Protein 8F7I (pdb70)

Structure (mmCIF, N/CA/C/O backbone):
data_8F7I
#
_entry.id   8F7I
#
_cell.length_a   75.975
_cell.length_b   75.975
_cell.length_c   230.026
_cell.angle_alpha   90.000
_cell.angle_beta   90.000
_cell.angle_gamma   90.000
#
_symmetry.space_group_name_H-M   'P 43 21 2'
#
loop_
_entity.id
_entity.type
_entity.pdbx_description
1 polymer 'Surfactin synthetase'
2 non-polymer GLYCEROL
3 water water
#
loop_
_atom_site.group_PDB
_atom_site.id
_atom_site.type_symbol
_atom_site.label_atom_id
_atom_site.label_alt_id
_atom_site.label_comp_id
_atom_site.label_asym_id
_atom_site.label_entity_id
_atom_site.label_seq_id
_atom_site.pdbx_PDB_ins_code
_atom_site.Cartn_x
_atom_site.Cartn_y
_atom_site.Cartn_z
_atom_site.occupancy
_atom_site.B_iso_or_equiv
_atom_site.auth_seq_id
_atom_site.auth_comp_id
_atom_site.auth_asym_id
_atom_site.auth_atom_id
_atom_site.pdbx_PDB_model_num
ATOM 1 N N . ASP A 1 27 ? 32.21334 -22.20682 -7.30040 1.000 62.06674 7 ASP A N 1
ATOM 2 C CA . ASP A 1 27 ? 31.43713 -22.37222 -8.52275 1.000 66.32118 7 ASP A CA 1
ATOM 3 C C . ASP A 1 27 ? 30.05985 -22.96058 -8.24097 1.000 58.29927 7 ASP A C 1
ATOM 4 O O . ASP A 1 27 ? 29.13669 -22.80843 -9.03993 1.000 64.58891 7 ASP A O 1
ATOM 12 N N . GLN A 1 28 ? 29.92781 -23.64571 -7.10939 1.000 60.05360 8 GLN A N 1
ATOM 13 C CA . GLN A 1 28 ? 28.64365 -24.18976 -6.69591 1.000 50.44598 8 GLN A CA 1
ATOM 14 C C . GLN A 1 28 ? 27.79970 -23.17859 -5.93658 1.000 41.02997 8 GLN A C 1
ATOM 15 O O . GLN A 1 28 ? 26.61106 -23.43087 -5.71001 1.000 34.34656 8 GLN A O 1
ATOM 29 N N . VAL A 1 29 ? 28.38057 -22.04683 -5.54761 1.000 36.91360 9 VAL A N 1
ATOM 30 C CA . VAL A 1 29 ? 27.70464 -21.05386 -4.72372 1.000 35.03526 9 VAL A CA 1
ATOM 31 C C . VAL A 1 29 ? 27.16044 -19.94673 -5.61291 1.000 34.01577 9 VAL A C 1
ATOM 32 O O . VAL A 1 29 ? 27.89753 -19.34947 -6.40921 1.000 38.74673 9 VAL A O 1
ATOM 45 N N . GLN A 1 30 ? 25.86300 -19.67595 -5.46857 1.000 26.51112 10 GLN A N 1
ATOM 46 C CA . GLN A 1 30 ? 25.21639 -18.57220 -6.16461 1.000 24.92460 10 GLN A CA 1
ATOM 47 C C . GLN A 1 30 ? 25.38562 -17.25606 -5.41677 1.000 29.93299 10 GLN A C 1
ATOM 48 O O . GLN A 1 30 ? 25.61786 -16.21325 -6.03900 1.000 30.52115 10 GLN A O 1
ATOM 62 N N . ASP A 1 31 ? 25.24966 -17.27767 -4.09235 1.000 25.95021 11 ASP A N 1
ATOM 63 C CA . ASP A 1 31 ? 25.27354 -16.04898 -3.31225 1.000 25.12984 11 ASP A CA 1
ATOM 64 C C . ASP A 1 31 ? 25.49294 -16.38157 -1.84426 1.000 22.93466 11 ASP A C 1
ATOM 65 O O . ASP A 1 31 ? 25.42707 -17.54026 -1.42617 1.000 25.40499 11 ASP A O 1
ATOM 74 N N . MET A 1 32 ? 25.73335 -15.33016 -1.06450 1.000 23.65915 12 MET A N 1
ATOM 75 C CA . MET A 1 32 ? 25.99087 -15.43944 0.36467 1.000 23.86835 12 MET A CA 1
ATOM 76 C C . MET A 1 32 ? 25.59669 -14.11886 1.00518 1.000 25.81883 12 MET A C 1
ATOM 77 O O . MET A 1 32 ? 25.95326 -13.05304 0.49561 1.000 25.07702 12 MET A O 1
ATOM 91 N N . TYR A 1 33 ? 24.85117 -14.18387 2.10330 1.000 20.99522 13 TYR A N 1
ATOM 92 C CA . TYR A 1 33 ? 24.44810 -12.97539 2.80161 1.000 18.80910 13 TYR A CA 1
ATOM 93 C C . TYR A 1 33 ? 24.19778 -13.31806 4.26154 1.000 18.69264 13 TYR A C 1
ATOM 94 O O . TYR A 1 33 ? 24.17939 -14.48686 4.65569 1.000 21.10332 13 TYR A O 1
ATOM 112 N N . TYR A 1 34 ? 24.03807 -12.27910 5.07258 1.000 20.41195 14 TYR A N 1
ATOM 113 C CA . TYR A 1 34 ? 23.84340 -12.47931 6.49637 1.000 19.73422 14 TYR A CA 1
ATOM 114 C C . TYR A 1 34 ? 22.41828 -12.95090 6.78083 1.000 21.28313 14 TYR A C 1
ATOM 115 O O . TYR A 1 34 ? 21.54329 -12.96882 5.90910 1.000 19.72790 14 TYR A O 1
ATOM 133 N N . LEU A 1 35 ? 22.20197 -13.34812 8.02887 1.000 20.49065 15 LEU A N 1
ATOM 134 C CA . LEU A 1 35 ? 20.92178 -13.85625 8.49024 1.000 17.87404 15 LEU A CA 1
ATOM 135 C C . LEU A 1 35 ? 20.07292 -12.71941 9.04353 1.000 17.80875 15 LEU A C 1
ATOM 136 O O . LEU A 1 35 ? 20.59305 -11.72311 9.55332 1.000 20.81415 15 LEU A O 1
ATOM 152 N N . SER A 1 36 ? 18.75706 -12.87076 8.94098 1.000 17.24118 16 SER A N 1
ATOM 153 C CA . SER A 1 36 ? 17.87652 -11.97680 9.66808 1.000 17.89462 16 SER A CA 1
ATOM 154 C C . SER A 1 36 ? 18.08159 -12.20604 11.16109 1.000 18.00325 16 SER A C 1
ATOM 155 O O . SER A 1 36 ? 18.54236 -13.27347 11.57294 1.000 19.47068 16 SER A O 1
ATOM 163 N N . PRO A 1 37 ? 17.75860 -11.21855 11.99620 1.000 19.06348 17 PRO A N 1
ATOM 164 C CA . PRO A 1 37 ? 17.85507 -11.45090 13.44811 1.000 21.15499 17 PRO A CA 1
ATOM 165 C C . PRO A 1 37 ? 17.10422 -12.69545 13.89493 1.000 20.61978 17 PRO A C 1
ATOM 166 O O . PRO A 1 37 ? 17.60336 -13.44882 14.74056 1.000 19.38201 17 PRO A O 1
ATOM 177 N N . MET A 1 38 ? 15.92425 -12.95033 13.32727 1.000 18.73327 18 MET A N 1
ATOM 178 C CA . MET A 1 38 ? 15.17807 -14.14591 13.70464 1.000 18.55603 18 MET A CA 1
ATOM 179 C C . MET A 1 38 ? 15.87056 -15.41402 13.21680 1.000 16.99891 18 MET A C 1
ATOM 180 O O . MET A 1 38 ? 15.97445 -16.39101 13.96724 1.000 18.46234 18 MET A O 1
ATOM 194 N N . GLN A 1 39 ? 16.35982 -15.42476 11.97236 1.000 18.07899 19 GLN A N 1
ATOM 195 C CA . GLN A 1 39 ? 17.13346 -16.57543 11.51592 1.000 16.01510 19 GLN A CA 1
ATOM 196 C C . GLN A 1 39 ? 18.32713 -16.82688 12.42596 1.000 15.80209 19 GLN A C 1
ATOM 197 O O . GLN A 1 39 ? 18.65369 -17.97813 12.73589 1.000 17.68972 19 GLN A O 1
ATOM 211 N N . GLU A 1 40 ? 19.01510 -15.75632 12.82993 1.000 18.69031 20 GLU A N 1
ATOM 212 C CA . GLU A 1 40 ? 20.18563 -15.90572 13.68621 1.000 19.24172 20 GLU A CA 1
ATOM 213 C C . GLU A 1 40 ? 19.80764 -16.55381 15.00759 1.000 20.38169 20 GLU A C 1
ATOM 214 O O . GLU A 1 40 ? 20.51402 -17.44203 15.49955 1.000 19.80542 20 GLU A O 1
ATOM 226 N N . GLY A 1 41 ? 18.68369 -16.13389 15.58728 1.000 20.39905 21 GLY A N 1
ATOM 227 C CA . GLY A 1 41 ? 18.22494 -16.75579 16.81552 1.000 22.81162 21 GLY A CA 1
ATOM 228 C C . GLY A 1 41 ? 17.90148 -18.22623 16.63880 1.000 22.00725 21 GLY A C 1
ATOM 229 O O . GLY A 1 41 ? 18.24601 -19.05220 17.48935 1.000 20.58623 21 GLY A O 1
ATOM 233 N N . MET A 1 42 ? 17.23327 -18.57728 15.53110 1.000 17.94422 22 MET A N 1
ATOM 234 C CA . MET A 1 42 ? 16.91686 -19.98148 15.28716 1.000 16.32562 22 MET A CA 1
ATOM 235 C C . MET A 1 42 ? 18.18207 -20.81278 15.12017 1.000 17.21633 22 MET A C 1
ATOM 236 O O . MET A 1 42 ? 18.27173 -21.92782 15.64556 1.000 19.89815 22 MET A O 1
ATOM 250 N N . LEU A 1 43 ? 19.15457 -20.31113 14.35566 1.000 17.88950 23 LEU A N 1
ATOM 251 C CA . LEU A 1 43 ? 20.38617 -21.06916 14.16744 1.000 17.75091 23 LEU A CA 1
ATOM 252 C C . LEU A 1 43 ? 21.08144 -21.29776 15.50067 1.000 15.84835 23 LEU A C 1
ATOM 253 O O . LEU A 1 43 ? 21.58000 -22.39431 15.77634 1.000 18.12350 23 LEU A O 1
ATOM 269 N N . PHE A 1 44 ? 21.11912 -20.26254 16.33716 1.000 17.99616 24 PHE A N 1
ATOM 270 C CA . PHE A 1 44 ? 21.74120 -20.34954 17.65483 1.000 18.34791 24 PHE A CA 1
ATOM 271 C C . PHE A 1 44 ? 21.11878 -21.46579 18.48580 1.000 19.72088 24 PHE A C 1
ATOM 272 O O . PHE A 1 44 ? 21.82307 -22.36109 18.96656 1.000 20.49861 24 PHE A O 1
ATOM 289 N N . HIS A 1 45 ? 19.79321 -21.45705 18.63337 1.000 19.40143 25 HIS A N 1
ATOM 290 C CA . HIS A 1 45 ? 19.14981 -22.48023 19.45333 1.000 20.92162 25 HIS A CA 1
ATOM 291 C C . HIS A 1 45 ? 19.13976 -23.84339 18.77347 1.000 19.98116 25 HIS A C 1
ATOM 292 O O . HIS A 1 45 ? 19.18903 -24.87106 19.45936 1.000 20.52249 25 HIS A O 1
ATOM 306 N N . ALA A 1 46 ? 19.05437 -23.87830 17.44098 1.000 16.98995 26 ALA A N 1
ATOM 307 C CA . ALA A 1 46 ? 19.10773 -25.14983 16.72643 1.000 17.04027 26 ALA A CA 1
ATOM 308 C C . ALA A 1 46 ? 20.41735 -25.87472 17.00502 1.000 20.97774 26 ALA A C 1
ATOM 309 O O . ALA A 1 46 ? 20.43217 -27.07901 17.28658 1.000 20.65267 26 ALA A O 1
ATOM 316 N N . ILE A 1 47 ? 21.53268 -25.14860 16.92525 1.000 20.56729 27 ILE A N 1
ATOM 317 C CA . ILE A 1 47 ? 22.83918 -25.75035 17.16551 1.000 19.87822 27 ILE A CA 1
ATOM 318 C C . ILE A 1 47 ? 22.95198 -26.21269 18.61102 1.000 18.90766 27 ILE A C 1
ATOM 319 O O . ILE A 1 47 ? 23.49644 -27.28594 18.89670 1.000 21.25184 27 ILE A O 1
ATOM 335 N N . LEU A 1 48 ? 22.43154 -25.41838 19.54373 1.000 18.58435 28 LEU A N 1
ATOM 336 C CA . LEU A 1 48 ? 22.62016 -25.69808 20.95913 1.000 18.13706 28 LEU A CA 1
ATOM 337 C C . LEU A 1 48 ? 21.68148 -26.77217 21.49615 1.000 23.15998 28 LEU A C 1
ATOM 338 O O . LEU A 1 48 ? 21.91011 -27.25448 22.60956 1.000 20.03320 28 LEU A O 1
ATOM 354 N N . ASN A 1 49 ? 20.65036 -27.17401 20.74523 1.000 19.44987 29 ASN A N 1
ATOM 355 C CA . ASN A 1 49 ? 19.63403 -28.10059 21.25256 1.000 19.04144 29 ASN A CA 1
ATOM 356 C C . ASN A 1 49 ? 19.28418 -29.15844 20.21171 1.000 20.63664 29 ASN A C 1
ATOM 357 O O . ASN A 1 49 ? 18.11964 -29.32199 19.83596 1.000 23.45792 29 ASN A O 1
ATOM 368 N N . PRO A 1 50 ? 20.26584 -29.93175 19.75659 1.000 19.88444 30 PRO A N 1
ATOM 369 C CA . PRO A 1 50 ? 19.96309 -30.96650 18.76139 1.000 22.21178 30 PRO A CA 1
ATOM 370 C C . PRO A 1 50 ? 19.04088 -32.03725 19.32787 1.000 25.68336 30 PRO A C 1
ATOM 371 O O . PRO A 1 50 ? 19.08400 -32.36616 20.51607 1.000 22.84445 30 PRO A O 1
ATOM 382 N N . GLY A 1 51 ? 18.18150 -32.56475 18.45656 1.000 25.72051 31 GLY A N 1
ATOM 383 C CA . GLY A 1 51 ? 17.32200 -33.67949 18.79558 1.000 24.94666 31 GLY A CA 1
ATOM 384 C C . GLY A 1 51 ? 16.02795 -33.33067 19.49285 1.000 24.11716 31 GLY A C 1
ATOM 385 O O . GLY A 1 51 ? 15.32034 -34.24346 19.93669 1.000 25.62395 31 GLY A O 1
ATOM 389 N N . GLN A 1 52 ? 15.67942 -32.04986 19.58726 1.000 20.74612 32 GLN A N 1
ATOM 390 C CA . GLN A 1 52 ? 14.52781 -31.61399 20.36341 1.000 22.45869 32 GLN A CA 1
ATOM 391 C C . GLN A 1 52 ? 13.39643 -31.05450 19.50929 1.000 24.72600 32 GLN A C 1
ATOM 392 O O . GLN A 1 52 ? 12.46263 -30.45302 20.05185 1.000 26.22044 32 GLN A O 1
ATOM 406 N N . SER A 1 53 ? 13.45603 -31.23578 18.19281 1.000 23.49858 33 SER A N 1
ATOM 407 C CA . SER A 1 53 ? 12.40006 -30.84704 17.26471 1.000 23.04390 33 SER A CA 1
ATOM 408 C C . SER A 1 53 ? 12.19315 -29.33958 17.17895 1.000 25.82733 33 SER A C 1
ATOM 409 O O . SER A 1 53 ? 11.13098 -28.88788 16.73797 1.000 22.37019 33 SER A O 1
ATOM 417 N N . PHE A 1 54 ? 13.17329 -28.53444 17.57748 1.000 22.88050 34 PHE A N 1
ATOM 418 C CA . PHE A 1 54 ? 12.98463 -27.09423 17.49266 1.000 22.29418 34 PHE A CA 1
ATOM 419 C C . PHE A 1 54 ? 12.85143 -26.66830 16.03871 1.000 18.43973 34 PHE A C 1
ATOM 420 O O . PHE A 1 54 ? 13.59388 -27.12595 15.16516 1.000 19.74422 34 PHE A O 1
ATOM 437 N N . TYR A 1 55 ? 11.87083 -25.80284 15.78203 1.000 20.15589 35 TYR A N 1
ATOM 438 C CA . TYR A 1 55 ? 11.65615 -25.13699 14.50314 1.000 16.98305 35 TYR A CA 1
ATOM 439 C C . TYR A 1 55 ? 11.29307 -26.10201 13.38654 1.000 19.66822 35 TYR A C 1
ATOM 440 O O . TYR A 1 55 ? 11.30971 -25.71112 12.21108 1.000 19.27604 35 TYR A O 1
ATOM 458 N N . LEU A 1 56 ? 10.93711 -27.33601 13.71321 1.000 19.23583 36 LEU A N 1
ATOM 459 C CA . LEU A 1 56 ? 10.58617 -28.33948 12.72171 1.000 18.20014 36 LEU A CA 1
ATOM 460 C C . LEU A 1 56 ? 9.07257 -28.40425 12.56583 1.000 20.18355 36 LEU A C 1
ATOM 461 O O . LEU A 1 56 ? 8.34170 -28.42813 13.56103 1.000 24.76334 36 LEU A O 1
ATOM 477 N N . GLU A 1 57 ? 8.60741 -28.40570 11.31992 1.000 19.77875 37 GLU A N 1
ATOM 478 C CA . GLU A 1 57 ? 7.20842 -28.65491 10.99866 1.000 20.87957 37 GLU A CA 1
ATOM 479 C C . GLU A 1 57 ? 7.12993 -29.95956 10.21804 1.000 18.19388 37 GLU A C 1
ATOM 480 O O . GLU A 1 57 ? 7.89851 -30.16945 9.27441 1.000 20.36652 37 GLU A O 1
ATOM 492 N N . GLN A 1 58 ? 6.21611 -30.83436 10.62305 1.000 21.26453 38 GLN A N 1
ATOM 493 C CA . GLN A 1 58 ? 6.00729 -32.12887 9.98612 1.000 22.09837 38 GLN A CA 1
ATOM 494 C C . GLN A 1 58 ? 4.58211 -32.15166 9.45598 1.000 22.70028 38 GLN A C 1
ATOM 495 O O . GLN A 1 58 ? 3.63115 -32.00958 10.23129 1.000 25.87815 38 GLN A O 1
ATOM 509 N N . ILE A 1 59 ? 4.43466 -32.29595 8.14186 1.000 20.72756 39 ILE A N 1
ATOM 510 C CA . ILE A 1 59 ? 3.13120 -32.32000 7.48817 1.000 24.55315 39 ILE A CA 1
ATOM 511 C C . ILE A 1 59 ? 2.88493 -33.73035 6.97791 1.000 28.08896 39 ILE A C 1
ATOM 512 O O . ILE A 1 59 ? 3.71339 -34.28177 6.24376 1.000 24.56106 39 ILE A O 1
ATOM 528 N N . THR A 1 60 ? 1.74939 -34.30917 7.35070 1.000 30.73296 40 THR A N 1
ATOM 529 C CA . THR A 1 60 ? 1.37002 -35.64007 6.89671 1.000 39.03466 40 THR A CA 1
ATOM 530 C C . THR A 1 60 ? 0.12700 -35.52940 6.02614 1.000 41.45899 40 THR A C 1
ATOM 531 O O . THR A 1 60 ? -0.90450 -35.01781 6.47471 1.000 35.80372 40 THR A O 1
ATOM 542 N N . MET A 1 61 ? 0.23111 -36.01254 4.78943 1.000 45.08791 41 MET A N 1
ATOM 543 C CA . MET A 1 61 ? -0.88475 -36.07966 3.85412 1.000 45.98943 41 MET A CA 1
ATOM 544 C C . MET A 1 61 ? -1.15573 -37.54151 3.53496 1.000 49.49627 41 MET A C 1
ATOM 545 O O . MET A 1 61 ? -0.26421 -38.24895 3.05371 1.000 44.06165 41 MET A O 1
ATOM 550 N N . LYS A 1 62 ? -2.37469 -37.99337 3.80494 1.000 47.63934 42 LYS A N 1
ATOM 551 C CA . LYS A 1 62 ? -2.82595 -39.29558 3.33975 1.000 40.48406 42 LYS A CA 1
ATOM 552 C C . LYS A 1 62 ? -3.37965 -39.13372 1.93094 1.000 41.63030 42 LYS A C 1
ATOM 553 O O . LYS A 1 62 ? -4.24424 -38.28408 1.69529 1.000 38.38519 42 LYS A O 1
ATOM 559 N N . VAL A 1 63 ? -2.86865 -39.92975 0.99506 1.000 38.38631 43 VAL A N 1
ATOM 560 C CA . VAL A 1 63 ? -3.18237 -39.77738 -0.42019 1.000 46.51091 43 VAL A CA 1
ATOM 561 C C . VAL A 1 63 ? -3.90043 -41.02579 -0.90763 1.000 46.63502 43 VAL A C 1
ATOM 562 O O . VAL A 1 63 ? -3.42105 -42.14665 -0.70179 1.000 33.42748 43 VAL A O 1
ATOM 575 N N . LYS A 1 64 ? -5.04096 -40.82519 -1.56342 1.000 50.14110 44 LYS A N 1
ATOM 576 C CA . LYS A 1 64 ? -5.82485 -41.89843 -2.16642 1.000 45.53383 44 LYS A CA 1
ATOM 577 C C . LYS A 1 64 ? -6.02512 -41.54416 -3.63385 1.000 43.76869 44 LYS A C 1
ATOM 578 O O . LYS A 1 64 ? -6.70972 -40.56562 -3.95085 1.000 41.01454 44 LYS A O 1
ATOM 597 N N . GLY A 1 65 ? -5.41735 -42.31897 -4.52338 1.000 42.66758 45 GLY A N 1
ATOM 598 C CA . GLY A 1 65 ? -5.51511 -42.07769 -5.94395 1.000 41.46989 45 GLY A CA 1
ATOM 599 C C . GLY A 1 65 ? -4.21295 -42.40437 -6.64173 1.000 35.88845 45 GLY A C 1
ATOM 600 O O . GLY A 1 65 ? -3.30585 -43.00463 -6.06708 1.000 38.87637 45 GLY A O 1
ATOM 604 N N . SER A 1 66 ? -4.12555 -41.98473 -7.90401 1.000 39.76542 46 SER A N 1
ATOM 605 C CA . SER A 1 66 ? -3.02037 -42.36645 -8.78360 1.000 45.78470 46 SER A CA 1
ATOM 606 C C . SER A 1 66 ? -1.89373 -41.33252 -8.72783 1.000 49.77166 46 SER A C 1
ATOM 607 O O . SER A 1 66 ? -1.55439 -40.67131 -9.70917 1.000 50.66814 46 SER A O 1
ATOM 615 N N . LEU A 1 67 ? -1.30594 -41.21125 -7.54175 1.000 44.29594 47 LEU A N 1
ATOM 616 C CA . LEU A 1 67 ? -0.15937 -40.33232 -7.35550 1.000 41.29313 47 LEU A CA 1
ATOM 617 C C . LEU A 1 67 ? 1.03777 -40.85775 -8.13977 1.000 37.73651 47 LEU A C 1
ATOM 618 O O . LEU A 1 67 ? 1.34473 -42.05272 -8.09907 1.000 44.03963 47 LEU A O 1
ATOM 634 N N . ASN A 1 68 ? 1.71001 -39.96204 -8.85925 1.000 33.87090 48 ASN A N 1
ATOM 635 C CA . ASN A 1 68 ? 2.91572 -40.28102 -9.62352 1.000 34.96940 48 ASN A CA 1
ATOM 636 C C . ASN A 1 68 ? 4.08798 -39.65843 -8.87305 1.000 44.33778 48 ASN A C 1
ATOM 637 O O . ASN A 1 68 ? 4.33653 -38.45457 -8.98301 1.000 38.03053 48 ASN A O 1
ATOM 648 N N . ILE A 1 69 ? 4.81155 -40.48327 -8.11424 1.000 43.63660 49 ILE A N 1
ATOM 649 C CA . ILE A 1 69 ? 5.85215 -39.94877 -7.24276 1.000 44.24077 49 ILE A CA 1
ATOM 650 C C . ILE A 1 69 ? 7.03045 -39.42771 -8.05647 1.000 40.42462 49 ILE A C 1
ATOM 651 O O . ILE A 1 69 ? 7.69356 -38.46641 -7.64806 1.000 38.91867 49 ILE A O 1
ATOM 667 N N . LYS A 1 70 ? 7.31269 -40.02899 -9.21444 1.000 36.34961 50 LYS A N 1
ATOM 668 C CA . LYS A 1 70 ? 8.38586 -39.50351 -10.05282 1.000 41.87134 50 LYS A CA 1
ATOM 669 C C . LYS A 1 70 ? 8.04242 -38.11225 -10.56930 1.000 42.16378 50 LYS A C 1
ATOM 670 O O . LYS A 1 70 ? 8.90757 -37.23036 -10.62363 1.000 39.04036 50 LYS A O 1
ATOM 689 N N . CYS A 1 71 ? 6.78310 -37.90029 -10.95568 1.000 39.22501 51 CYS A N 1
ATOM 690 C CA . CYS A 1 71 ? 6.35571 -36.58094 -11.40802 1.000 42.24435 51 CYS A CA 1
ATOM 691 C C . CYS A 1 71 ? 6.32584 -35.59049 -10.25083 1.000 37.81867 51 CYS A C 1
ATOM 692 O O . CYS A 1 71 ? 6.67585 -34.41646 -10.42038 1.000 35.76932 51 CYS A O 1
ATOM 700 N N . LEU A 1 72 ? 5.90956 -36.04568 -9.06696 1.000 31.45448 52 LEU A N 1
ATOM 701 C CA . LEU A 1 72 ? 5.97405 -35.19585 -7.88260 1.000 35.53082 52 LEU A CA 1
ATOM 702 C C . LEU A 1 72 ? 7.40659 -34.76666 -7.59923 1.000 33.56873 52 LEU A C 1
ATOM 703 O O . LEU A 1 72 ? 7.66000 -33.61384 -7.22899 1.000 32.19220 52 LEU A O 1
ATOM 719 N N . GLU A 1 73 ? 8.35758 -35.68607 -7.77079 1.000 36.18956 53 GLU A N 1
ATOM 720 C CA . GLU A 1 73 ? 9.75909 -35.37487 -7.51300 1.000 32.55309 53 GLU A CA 1
ATOM 721 C C . GLU A 1 73 ? 10.30802 -34.40350 -8.55052 1.000 34.34265 53 GLU A C 1
ATOM 722 O O . GLU A 1 73 ? 11.07349 -33.49353 -8.21089 1.000 34.68132 53 GLU A O 1
ATOM 734 N N . GLU A 1 74 ? 9.93123 -34.57681 -9.82008 1.000 31.62296 54 GLU A N 1
ATOM 735 C CA . GLU A 1 74 ? 10.29764 -33.59007 -10.83060 1.000 36.68042 54 GLU A CA 1
ATOM 736 C C . GLU A 1 74 ? 9.70581 -32.22802 -10.49403 1.000 30.70829 54 GLU A C 1
ATOM 737 O O . GLU A 1 74 ? 10.38355 -31.19973 -10.60702 1.000 30.15221 54 GLU A O 1
ATOM 749 N N . SER A 1 75 ? 8.43930 -32.20375 -10.07309 1.000 30.26543 55 SER A N 1
ATOM 750 C CA . SER A 1 75 ? 7.80169 -30.94133 -9.71987 1.000 26.11304 55 SER A CA 1
ATOM 751 C C . SER A 1 75 ? 8.51533 -30.27519 -8.55307 1.000 31.89468 55 SER A C 1
ATOM 752 O O . SER A 1 75 ? 8.72429 -29.05609 -8.55652 1.000 28.03569 55 SER A O 1
ATOM 760 N N . MET A 1 76 ? 8.90074 -31.05572 -7.54245 1.000 29.40592 56 MET A N 1
ATOM 761 C CA . MET A 1 76 ? 9.57267 -30.45060 -6.40083 1.000 31.09513 56 MET A CA 1
ATOM 762 C C . MET A 1 76 ? 10.92692 -29.86861 -6.79401 1.000 27.71756 56 MET A C 1
ATOM 763 O O . MET A 1 76 ? 11.37529 -28.88644 -6.19296 1.000 28.71407 56 MET A O 1
ATOM 777 N N . ASN A 1 77 ? 11.58925 -30.43713 -7.80202 1.000 28.63217 57 ASN A N 1
ATOM 778 C CA . ASN A 1 77 ? 12.88393 -29.89690 -8.20380 1.000 28.30535 57 ASN A CA 1
ATOM 779 C C . ASN A 1 77 ? 12.74709 -28.60406 -8.99934 1.000 28.27811 57 ASN A C 1
ATOM 780 O O . ASN A 1 77 ? 13.67226 -27.78505 -8.99498 1.000 29.90558 57 ASN A O 1
ATOM 791 N N . VAL A 1 78 ? 11.61868 -28.39319 -9.68078 1.000 30.42036 58 VAL A N 1
ATOM 792 C CA . VAL A 1 78 ? 11.34519 -27.06927 -10.23340 1.000 28.04582 58 VAL A CA 1
ATOM 793 C C . VAL A 1 78 ? 11.21418 -26.05671 -9.10353 1.000 26.11957 58 VAL A C 1
ATOM 794 O O . VAL A 1 78 ? 11.72642 -24.93310 -9.18558 1.000 26.61142 58 VAL A O 1
ATOM 807 N N . ILE A 1 79 ? 10.52825 -26.44517 -8.02713 1.000 25.94626 59 ILE A N 1
ATOM 808 C CA . ILE A 1 79 ? 10.35423 -25.55470 -6.88550 1.000 23.78313 59 ILE A CA 1
ATOM 809 C C . ILE A 1 79 ? 11.69974 -25.25127 -6.23289 1.000 23.19113 59 ILE A C 1
ATOM 810 O O . ILE A 1 79 ? 11.95249 -24.12027 -5.79968 1.000 24.05653 59 ILE A O 1
ATOM 826 N N . MET A 1 80 ? 12.58042 -26.25416 -6.14035 1.000 25.58898 60 MET A N 1
ATOM 827 C CA . MET A 1 80 ? 13.91655 -26.01237 -5.60103 1.000 29.13660 60 MET A CA 1
ATOM 828 C C . MET A 1 80 ? 14.61618 -24.88820 -6.35422 1.000 27.02686 60 MET A C 1
ATOM 829 O O . MET A 1 80 ? 15.25542 -24.02015 -5.74852 1.000 23.83262 60 MET A O 1
ATOM 843 N N . ASP A 1 81 ? 14.52331 -24.90471 -7.68465 1.000 27.91479 61 ASP A N 1
ATOM 844 C CA . ASP A 1 81 ? 15.17397 -23.88120 -8.49242 1.000 26.99643 61 ASP A CA 1
ATOM 845 C C . ASP A 1 81 ? 14.49996 -22.52623 -8.32647 1.000 26.75231 61 ASP A C 1
ATOM 846 O O . ASP A 1 81 ? 15.16264 -21.48638 -8.41643 1.000 27.29672 61 ASP A O 1
ATOM 855 N N . ARG A 1 82 ? 13.19301 -22.52313 -8.06287 1.000 24.27518 62 ARG A N 1
ATOM 856 C CA . ARG A 1 82 ? 12.42654 -21.28208 -8.03290 1.000 23.13592 62 ARG A CA 1
ATOM 857 C C . ARG A 1 82 ? 12.72118 -20.45288 -6.78774 1.000 24.24974 62 ARG A C 1
ATOM 858 O O . ARG A 1 82 ? 12.82567 -19.22346 -6.87025 1.000 23.90223 62 ARG A O 1
ATOM 879 N N . TYR A 1 83 ? 12.84164 -21.09455 -5.62566 1.000 24.70197 63 TYR A N 1
ATOM 880 C CA . TYR A 1 83 ? 12.93324 -20.39372 -4.34629 1.000 22.69388 63 TYR A CA 1
ATOM 881 C C . TYR A 1 83 ? 14.29750 -20.65416 -3.71482 1.000 22.85798 63 TYR A C 1
ATOM 882 O O . TYR A 1 83 ? 14.59182 -21.77988 -3.29504 1.000 24.33151 63 TYR A O 1
ATOM 900 N N . ASP A 1 84 ? 15.11136 -19.59175 -3.62849 1.000 22.37299 64 ASP A N 1
ATOM 901 C CA . ASP A 1 84 ? 16.49239 -19.70275 -3.17064 1.000 23.08529 64 ASP A CA 1
ATOM 902 C C . ASP A 1 84 ? 16.61998 -20.35508 -1.80025 1.000 21.51893 64 ASP A C 1
ATOM 903 O O . ASP A 1 84 ? 17.64126 -20.98791 -1.50709 1.000 19.36555 64 ASP A O 1
ATOM 912 N N . VAL A 1 85 ? 15.62835 -20.16955 -0.92620 1.000 20.08532 65 VAL A N 1
ATOM 913 C CA . VAL A 1 85 ? 15.78721 -20.62806 0.45102 1.000 20.09246 65 VAL A CA 1
ATOM 914 C C . VAL A 1 85 ? 15.95693 -22.14025 0.50677 1.000 18.71941 65 VAL A C 1
ATOM 915 O O . VAL A 1 85 ? 16.61741 -22.66353 1.41181 1.000 18.89643 65 VAL A O 1
ATOM 928 N N . PHE A 1 86 ? 15.38264 -22.86923 -0.45135 1.000 19.22932 66 PHE A N 1
ATOM 929 C CA . PHE A 1 86 ? 15.51898 -24.32096 -0.43771 1.000 20.20773 66 PHE A CA 1
ATOM 930 C C . PHE A 1 86 ? 16.93256 -24.76861 -0.77443 1.000 19.41931 66 PHE A C 1
ATOM 931 O O . PHE A 1 86 ? 17.31598 -25.89039 -0.42597 1.000 21.89917 66 PHE A O 1
ATOM 948 N N . ARG A 1 87 ? 17.70399 -23.92332 -1.45543 1.000 19.23229 67 ARG A N 1
ATOM 949 C CA . ARG A 1 87 ? 19.08011 -24.21584 -1.82514 1.000 22.62454 67 ARG A CA 1
ATOM 950 C C . ARG A 1 87 ? 20.07443 -23.58037 -0.86440 1.000 20.61078 67 ARG A C 1
ATOM 951 O O . ARG A 1 87 ? 21.26180 -23.47268 -1.18639 1.000 21.96583 67 ARG A O 1
ATOM 972 N N . THR A 1 88 ? 19.61313 -23.17341 0.31360 1.000 18.80637 68 THR A N 1
ATOM 973 C CA . THR A 1 88 ? 20.42387 -22.43990 1.27367 1.000 19.83914 68 THR A CA 1
ATOM 974 C C . THR A 1 88 ? 20.93764 -23.37627 2.36036 1.000 18.06528 68 THR A C 1
ATOM 975 O O . THR A 1 88 ? 20.20696 -24.24624 2.84344 1.000 20.19521 68 THR A O 1
ATOM 986 N N . VAL A 1 89 ? 22.21220 -23.21153 2.71551 1.000 19.57658 69 VAL A N 1
ATOM 987 C CA . VAL A 1 89 ? 22.78941 -23.81407 3.90965 1.000 20.28317 69 VAL A CA 1
ATOM 988 C C . VAL A 1 89 ? 23.39224 -22.69055 4.75056 1.000 17.34582 69 VAL A C 1
ATOM 989 O O . VAL A 1 89 ? 23.50766 -21.54789 4.30877 1.000 20.44299 69 VAL A O 1
ATOM 1002 N N . PHE A 1 90 ? 23.79309 -23.03127 5.97062 1.000 19.21050 70 PHE A N 1
ATOM 1003 C CA . PHE A 1 90 ? 24.21437 -22.03908 6.95039 1.000 19.57813 70 PHE A CA 1
ATOM 1004 C C . PHE A 1 90 ? 25.60774 -22.36058 7.46555 1.000 21.25143 70 PHE A C 1
ATOM 1005 O O . PHE A 1 90 ? 25.96632 -23.52837 7.63383 1.000 25.45814 70 PHE A O 1
ATOM 1022 N N . ILE A 1 91 ? 26.39882 -21.31234 7.68183 1.000 18.90537 71 ILE A N 1
ATOM 1023 C CA . ILE A 1 91 ? 27.75277 -21.42650 8.20801 1.000 21.80901 71 ILE A CA 1
ATOM 1024 C C . ILE A 1 91 ? 27.81836 -20.63391 9.50387 1.000 21.06510 71 ILE A C 1
ATOM 1025 O O . ILE A 1 91 ? 27.50160 -19.43912 9.51759 1.000 21.75836 71 ILE A O 1
ATOM 1041 N N . HIS A 1 92 ? 28.23901 -21.28891 10.58773 1.000 23.77611 72 HIS A N 1
ATOM 1042 C CA . HIS A 1 92 ? 28.46855 -20.59751 11.84679 1.000 23.95873 72 HIS A CA 1
ATOM 1043 C C . HIS A 1 92 ? 29.87928 -20.76323 12.38561 1.000 24.80117 72 HIS A C 1
ATOM 1044 O O . HIS A 1 92 ? 30.29454 -19.96011 13.22712 1.000 28.65298 72 HIS A O 1
ATOM 1058 N N . GLU A 1 93 ? 30.62756 -21.75781 11.92451 1.000 26.36776 73 GLU A N 1
ATOM 1059 C CA . GLU A 1 93 ? 31.96635 -22.00037 12.43522 1.000 31.48352 73 GLU A CA 1
ATOM 1060 C C . GLU A 1 93 ? 32.99278 -21.22140 11.63009 1.000 34.76893 73 GLU A C 1
ATOM 1061 O O . GLU A 1 93 ? 32.86237 -21.06417 10.41330 1.000 36.32613 73 GLU A O 1
ATOM 1073 N N . LYS A 1 94 ? 34.01257 -20.72561 12.32290 1.000 35.46680 74 LYS A N 1
ATOM 1074 C CA . LYS A 1 94 ? 35.14949 -20.08230 11.67570 1.000 39.91895 74 LYS A CA 1
ATOM 1075 C C . LYS A 1 94 ? 34.73683 -18.86679 10.85737 1.000 44.08977 74 LYS A C 1
ATOM 1076 O O . LYS A 1 94 ? 35.36392 -18.54736 9.84405 1.000 44.42105 74 LYS A O 1
ATOM 1095 N N . VAL A 1 95 ? 33.67889 -18.18804 11.27151 1.000 35.92396 75 VAL A N 1
ATOM 1096 C CA . VAL A 1 95 ? 33.26087 -16.94888 10.63676 1.000 35.11230 75 VAL A CA 1
ATOM 1097 C C . VAL A 1 95 ? 32.97423 -15.94554 11.74130 1.000 35.50250 75 VAL A C 1
ATOM 1098 O O . VAL A 1 95 ? 32.59719 -16.31423 12.85824 1.000 35.15546 75 VAL A O 1
ATOM 1111 N N . LYS A 1 96 ? 33.17175 -14.66589 11.42761 1.000 34.40529 76 LYS A N 1
ATOM 1112 C CA . LYS A 1 96 ? 32.91674 -13.62388 12.41430 1.000 37.38395 76 LYS A CA 1
ATOM 1113 C C . LYS A 1 96 ? 31.43763 -13.53435 12.76308 1.000 40.46262 76 LYS A C 1
ATOM 1114 O O . LYS A 1 96 ? 31.08331 -13.09618 13.86277 1.000 40.82283 76 LYS A O 1
ATOM 1133 N N . ARG A 1 97 ? 30.56551 -13.95545 11.84876 1.000 33.56760 77 ARG A N 1
ATOM 1134 C CA . ARG A 1 97 ? 29.12818 -13.78706 11.98944 1.000 32.65191 77 ARG A CA 1
ATOM 1135 C C . ARG A 1 97 ? 28.49004 -14.81057 11.06959 1.000 25.45168 77 ARG A C 1
ATOM 1136 O O . ARG A 1 97 ? 29.00038 -15.01201 9.96012 1.000 26.04599 77 ARG A O 1
ATOM 1157 N N . PRO A 1 98 ? 27.41415 -15.48454 11.48123 1.000 23.30253 78 PRO A N 1
ATOM 1158 C CA . PRO A 1 98 ? 26.85010 -16.53108 10.61890 1.000 20.52797 78 PRO A CA 1
ATOM 1159 C C . PRO A 1 98 ? 26.41857 -15.97359 9.27299 1.000 18.31635 78 PRO A C 1
ATOM 1160 O O . PRO A 1 98 ? 25.97670 -14.82840 9.15850 1.000 21.16953 78 PRO A O 1
ATOM 1171 N N . VAL A 1 99 ? 26.55010 -16.80499 8.24639 1.000 20.69056 79 VAL A N 1
ATOM 1172 C CA . VAL A 1 99 ? 26.12520 -16.45376 6.90041 1.000 20.34719 79 VAL A CA 1
ATOM 1173 C C . VAL A 1 99 ? 25.26311 -17.58691 6.36540 1.000 20.07851 79 VAL A C 1
ATOM 1174 O O . VAL A 1 99 ? 25.38193 -18.74035 6.79091 1.000 20.21808 79 VAL A O 1
ATOM 1187 N N . GLN A 1 100 ? 24.36968 -17.24933 5.44526 1.000 20.87423 80 GLN A N 1
ATOM 1188 C CA . GLN A 1 100 ? 23.61040 -18.24353 4.70502 1.000 17.32527 80 GLN A CA 1
ATOM 1189 C C . GLN A 1 100 ? 24.08353 -18.23374 3.25851 1.000 18.48550 80 GLN A C 1
ATOM 1190 O O . GLN A 1 100 ? 24.30195 -17.17062 2.66943 1.000 20.60054 80 GLN A O 1
ATOM 1204 N N . VAL A 1 101 ? 24.28661 -19.43160 2.71337 1.000 20.10456 81 VAL A N 1
ATOM 1205 C CA . VAL A 1 101 ? 24.89891 -19.62766 1.40504 1.000 21.53631 81 VAL A CA 1
ATOM 1206 C C . VAL A 1 101 ? 23.86445 -20.25197 0.48200 1.000 21.54820 81 VAL A C 1
ATOM 1207 O O . VAL A 1 101 ? 23.34303 -21.33470 0.77465 1.000 22.20717 81 VAL A O 1
ATOM 1220 N N . VAL A 1 102 ? 23.58501 -19.58735 -0.63510 1.000 20.55672 82 VAL A N 1
ATOM 1221 C CA . VAL A 1 102 ? 22.68278 -20.12354 -1.64746 1.000 22.45925 82 VAL A CA 1
ATOM 1222 C C . VAL A 1 102 ? 23.50475 -20.91308 -2.65672 1.000 22.38158 82 VAL A C 1
ATOM 1223 O O . VAL A 1 102 ? 24.39060 -20.35918 -3.31686 1.000 25.17615 82 VAL A O 1
ATOM 1236 N N . LEU A 1 103 ? 23.21253 -22.20166 -2.78142 1.000 21.26855 83 LEU A N 1
ATOM 1237 C CA . LEU A 1 103 ? 23.85045 -23.03272 -3.78970 1.000 21.90242 83 LEU A CA 1
ATOM 1238 C C . LEU A 1 103 ? 23.08259 -22.92857 -5.10082 1.000 24.26245 83 LEU A C 1
ATOM 1239 O O . LEU A 1 103 ? 21.86708 -22.71779 -5.11817 1.000 24.96367 83 LEU A O 1
ATOM 1255 N N . LYS A 1 104 ? 23.80803 -23.08114 -6.20743 1.000 28.83155 84 LYS A N 1
ATOM 1256 C CA . LYS A 1 104 ? 23.19191 -22.88473 -7.51389 1.000 28.44760 84 LYS A CA 1
ATOM 1257 C C . LYS A 1 104 ? 22.17750 -23.97562 -7.82577 1.000 24.38909 84 LYS A C 1
ATOM 1258 O O . LYS A 1 104 ? 21.12484 -23.70132 -8.41443 1.000 30.87879 84 LYS A O 1
ATOM 1277 N N . LYS A 1 105 ? 22.47266 -25.21493 -7.44395 1.000 26.13564 85 LYS A N 1
ATOM 1278 C CA . LYS A 1 105 ? 21.62504 -26.34357 -7.80033 1.000 31.18967 85 LYS A CA 1
ATOM 1279 C C . LYS A 1 105 ? 21.69061 -27.38778 -6.69884 1.000 29.64351 85 LYS A C 1
ATOM 1280 O O . LYS A 1 105 ? 22.78060 -27.74779 -6.24666 1.000 31.75382 85 LYS A O 1
ATOM 1299 N N . ARG A 1 106 ? 20.52504 -27.87038 -6.27680 1.000 27.30093 86 ARG A N 1
ATOM 1300 C CA . ARG A 1 106 ? 20.43249 -28.96375 -5.32013 1.000 28.15397 86 ARG A CA 1
ATOM 1301 C C . ARG A 1 106 ? 19.35474 -29.92332 -5.79432 1.000 35.64789 86 ARG A C 1
ATOM 1302 O O . ARG A 1 106 ? 18.21777 -29.50835 -6.03775 1.000 37.15826 86 ARG A O 1
ATOM 1323 N N . GLN A 1 107 ? 19.70788 -31.19800 -5.92016 1.000 30.69476 87 GLN A N 1
ATOM 1324 C CA . GLN A 1 107 ? 18.77686 -32.20789 -6.40273 1.000 33.31272 87 GLN A CA 1
ATOM 1325 C C . GLN A 1 107 ? 17.99757 -32.77572 -5.22305 1.000 31.99207 87 GLN A C 1
ATOM 1326 O O . GLN A 1 107 ? 18.58791 -33.31379 -4.27956 1.000 32.31977 87 GLN A O 1
ATOM 1340 N N . PHE A 1 108 ? 16.67634 -32.64895 -5.28039 1.000 28.47997 88 PHE A N 1
ATOM 1341 C CA . PHE A 1 108 ? 15.79248 -33.15326 -4.24140 1.000 26.45754 88 PHE A CA 1
ATOM 1342 C C . PHE A 1 108 ? 15.32744 -34.55889 -4.59456 1.000 30.83208 88 PHE A C 1
ATOM 1343 O O . PHE A 1 108 ? 14.98677 -34.84294 -5.74644 1.000 30.58593 88 PHE A O 1
ATOM 1360 N N . GLN A 1 109 ? 15.32076 -35.43836 -3.59647 1.000 28.69779 89 GLN A N 1
ATOM 1361 C CA . GLN A 1 109 ? 14.86811 -36.81105 -3.76815 1.000 28.87225 89 GLN A CA 1
ATOM 1362 C C . GLN A 1 109 ? 13.82305 -37.12936 -2.71167 1.000 30.81887 89 GLN A C 1
ATOM 1363 O O . GLN A 1 109 ? 14.03324 -36.85725 -1.52522 1.000 32.03753 89 GLN A O 1
ATOM 1377 N N . ILE A 1 110 ? 12.70086 -37.69457 -3.14351 1.000 27.10490 90 ILE A N 1
ATOM 1378 C CA . ILE A 1 110 ? 11.71469 -38.23357 -2.21608 1.000 26.32691 90 ILE A CA 1
ATOM 1379 C C . ILE A 1 110 ? 12.13455 -39.64655 -1.83972 1.000 34.12224 90 ILE A C 1
ATOM 1380 O O . ILE A 1 110 ? 12.49589 -40.44917 -2.70890 1.000 32.67329 90 ILE A O 1
ATOM 1396 N N . GLU A 1 111 ? 12.09137 -39.95711 -0.54741 1.000 30.00108 91 GLU A N 1
ATOM 1397 C CA . GLU A 1 111 ? 12.32057 -41.32361 -0.09842 1.000 34.64644 91 GLU A CA 1
ATOM 1398 C C . GLU A 1 111 ? 11.03620 -42.12282 -0.28605 1.000 33.95737 91 GLU A C 1
ATOM 1399 O O . GLU A 1 111 ? 10.00418 -41.79888 0.31224 1.000 31.58214 91 GLU A O 1
ATOM 1411 N N . GLU A 1 112 ? 11.09661 -43.15687 -1.11765 1.000 34.92340 92 GLU A N 1
ATOM 1412 C CA . GLU A 1 112 ? 9.96055 -44.03083 -1.37354 1.000 38.27919 92 GLU A CA 1
ATOM 1413 C C . GLU A 1 112 ? 10.11560 -45.29990 -0.54850 1.000 34.97520 92 GLU A C 1
ATOM 1414 O O . GLU A 1 112 ? 11.16072 -45.95609 -0.60559 1.000 36.93343 92 GLU A O 1
ATOM 1426 N N . ILE A 1 113 ? 9.07952 -45.64229 0.21321 1.000 36.03674 93 ILE A N 1
ATOM 1427 C CA . ILE A 1 113 ? 9.09937 -46.80417 1.09515 1.000 38.55878 93 ILE A CA 1
ATOM 1428 C C . ILE A 1 113 ? 7.86267 -47.64091 0.80429 1.000 41.89043 93 ILE A C 1
ATOM 1429 O O . ILE A 1 113 ? 6.73506 -47.14298 0.90343 1.000 33.91499 93 ILE A O 1
ATOM 1445 N N . ASP A 1 114 ? 8.07315 -48.90831 0.45326 1.000 46.39764 94 ASP A N 1
ATOM 1446 C CA . ASP A 1 114 ? 6.98707 -49.82119 0.11160 1.000 46.93128 94 ASP A CA 1
ATOM 1447 C C . ASP A 1 114 ? 6.56983 -50.58745 1.36236 1.000 41.64595 94 ASP A C 1
ATOM 1448 O O . ASP A 1 114 ? 7.34992 -51.37776 1.90460 1.000 42.59388 94 ASP A O 1
ATOM 1457 N N . LEU A 1 115 ? 5.33711 -50.35315 1.81899 1.000 34.92645 95 LEU A N 1
ATOM 1458 C CA . LEU A 1 115 ? 4.77080 -51.06239 2.95829 1.000 46.19179 95 LEU A CA 1
ATOM 1459 C C . LEU A 1 115 ? 3.65787 -52.02350 2.55004 1.000 46.65590 95 LEU A C 1
ATOM 1460 O O . LEU A 1 115 ? 2.87134 -52.45057 3.40144 1.000 41.93621 95 LEU A O 1
ATOM 1476 N N . THR A 1 116 ? 3.56463 -52.36658 1.26481 1.000 43.69771 96 THR A N 1
ATOM 1477 C CA . THR A 1 116 ? 2.42430 -53.14529 0.79534 1.000 45.04086 96 THR A CA 1
ATOM 1478 C C . THR A 1 116 ? 2.44426 -54.58280 1.29562 1.000 48.76124 96 THR A C 1
ATOM 1479 O O . THR A 1 116 ? 1.42013 -55.26793 1.19910 1.000 47.46230 96 THR A O 1
ATOM 1490 N N . HIS A 1 117 ? 3.57045 -55.04812 1.82564 1.000 49.09222 97 HIS A N 1
ATOM 1491 C CA . HIS A 1 117 ? 3.69452 -56.38924 2.37748 1.000 51.49661 97 HIS A CA 1
ATOM 1492 C C . HIS A 1 117 ? 3.31096 -56.46412 3.84936 1.000 54.27495 97 HIS A C 1
ATOM 1493 O O . HIS A 1 117 ? 3.42223 -57.53910 4.44768 1.000 64.64412 97 HIS A O 1
ATOM 1500 N N . LEU A 1 118 ? 2.86675 -55.36118 4.44484 1.000 51.21298 98 LEU A N 1
ATOM 1501 C CA . LEU A 1 118 ? 2.58310 -55.29760 5.86985 1.000 51.67648 98 LEU A CA 1
ATOM 1502 C C . LEU A 1 118 ? 1.08875 -55.15497 6.12199 1.000 49.20126 98 LEU A C 1
ATOM 1503 O O . LEU A 1 118 ? 0.35036 -54.59690 5.30511 1.000 46.08830 98 LEU A O 1
ATOM 1508 N N . THR A 1 119 ? 0.65537 -55.66201 7.27159 1.000 46.43205 99 THR A N 1
ATOM 1509 C CA . THR A 1 119 ? -0.70306 -55.43510 7.72914 1.000 46.59795 99 THR A CA 1
ATOM 1510 C C . THR A 1 119 ? -0.91361 -53.95440 8.03314 1.000 47.06022 99 THR A C 1
ATOM 1511 O O . THR A 1 119 ? 0.03694 -53.18455 8.19755 1.000 52.49489 99 THR A O 1
ATOM 1515 N N . GLY A 1 120 ? -2.18507 -53.55754 8.10543 1.000 42.72983 100 GLY A N 1
ATOM 1516 C CA . GLY A 1 120 ? -2.49356 -52.17707 8.44219 1.000 44.05554 100 GLY A CA 1
ATOM 1517 C C . GLY A 1 120 ? -1.86160 -51.74345 9.75186 1.000 54.39694 100 GLY A C 1
ATOM 1518 O O . GLY A 1 120 ? -1.36487 -50.62056 9.87110 1.000 56.29856 100 GLY A O 1
ATOM 1519 N N . SER A 1 121 ? -1.86867 -52.62932 10.75046 1.000 56.46680 101 SER A N 1
ATOM 1520 C CA . SER A 1 121 ? -1.25307 -52.30494 12.03301 1.000 53.13480 101 SER A CA 1
ATOM 1521 C C . SER A 1 121 ? 0.25550 -52.14807 11.89697 1.000 49.31409 101 SER A C 1
ATOM 1522 O O . SER A 1 121 ? 0.84697 -51.23502 12.48497 1.000 51.43584 101 SER A O 1
ATOM 1525 N N . GLU A 1 122 ? 0.89642 -53.03280 11.13133 1.000 46.42478 102 GLU A N 1
ATOM 1526 C CA . GLU A 1 122 ? 2.33452 -52.91611 10.92092 1.000 54.60709 102 GLU A CA 1
ATOM 1527 C C . GLU A 1 122 ? 2.67483 -51.63951 10.16186 1.000 54.66809 102 GLU A C 1
ATOM 1528 O O . GLU A 1 122 ? 3.70667 -51.00912 10.42132 1.000 52.40661 102 GLU A O 1
ATOM 1534 N N . GLN A 1 123 ? 1.81248 -51.23719 9.22562 1.000 48.78783 103 GLN A N 1
ATOM 1535 C CA . GLN A 1 123 ? 2.06620 -50.02590 8.45171 1.000 50.40661 103 GLN A CA 1
ATOM 1536 C C . GLN A 1 123 ? 2.02904 -48.78861 9.34029 1.000 47.95538 103 GLN A C 1
ATOM 1537 O O . GLN A 1 123 ? 2.93682 -47.94999 9.29381 1.000 43.01755 103 GLN A O 1
ATOM 1543 N N . THR A 1 124 ? 0.98038 -48.65545 10.15552 1.000 44.03578 104 THR A N 1
ATOM 1544 C CA . THR A 1 124 ? 0.88370 -47.50651 11.04965 1.000 43.57239 104 THR A CA 1
ATOM 1545 C C . THR A 1 124 ? 2.08281 -47.43686 11.98646 1.000 48.06754 104 THR A C 1
ATOM 1546 O O . THR A 1 124 ? 2.58892 -46.34731 12.28016 1.000 41.01695 104 THR A O 1
ATOM 1550 N N . ALA A 1 125 ? 2.55376 -48.59107 12.46459 1.000 48.14719 105 ALA A N 1
ATOM 1551 C CA . ALA A 1 125 ? 3.71428 -48.60274 13.34880 1.000 46.31274 105 ALA A CA 1
ATOM 1552 C C . ALA A 1 125 ? 4.97275 -48.15990 12.61375 1.000 47.93216 105 ALA A C 1
ATOM 1553 O O . ALA A 1 125 ? 5.80587 -47.43999 13.17692 1.000 41.73231 105 ALA A O 1
ATOM 1555 N N . LYS A 1 126 ? 5.12951 -48.57846 11.35521 1.000 41.11185 106 LYS A N 1
ATOM 1556 C CA . LYS A 1 126 ? 6.29942 -48.16773 10.58707 1.000 46.18670 106 LYS A CA 1
ATOM 1557 C C . LYS A 1 126 ? 6.29479 -46.66569 10.33867 1.000 43.59266 106 LYS A C 1
ATOM 1558 O O . LYS A 1 126 ? 7.34461 -46.01581 10.40627 1.000 33.56669 106 LYS A O 1
ATOM 1577 N N . ILE A 1 127 ? 5.12419 -46.09705 10.04880 1.000 40.19862 107 ILE A N 1
ATOM 1578 C CA . ILE A 1 127 ? 5.05557 -44.67297 9.74308 1.000 45.46241 107 ILE A CA 1
ATOM 1579 C C . ILE A 1 127 ? 5.25300 -43.84592 11.00690 1.000 40.93954 107 ILE A C 1
ATOM 1580 O O . ILE A 1 127 ? 5.93830 -42.81675 10.98875 1.000 29.16636 107 ILE A O 1
ATOM 1596 N N . ASN A 1 128 ? 4.65973 -44.27673 12.12264 1.000 34.58083 108 ASN A N 1
ATOM 1597 C CA . ASN A 1 128 ? 4.90341 -43.59691 13.39115 1.000 33.57775 108 ASN A CA 1
ATOM 1598 C C . ASN A 1 128 ? 6.37775 -43.65643 13.76750 1.000 36.17735 108 ASN A C 1
ATOM 1599 O O . ASN A 1 128 ? 6.94851 -42.66494 14.23818 1.000 32.03823 108 ASN A O 1
ATOM 1604 N N . GLU A 1 129 ? 7.00757 -44.81737 13.57372 1.000 34.42089 109 GLU A N 1
ATOM 1605 C CA . GLU A 1 129 ? 8.44339 -44.93650 13.80498 1.000 41.44925 109 GLU A CA 1
ATOM 1606 C C . GLU A 1 129 ? 9.21188 -43.90678 12.98907 1.000 39.39603 109 GLU A C 1
ATOM 1607 O O . GLU A 1 129 ? 10.11074 -43.23182 13.50542 1.000 30.05947 109 GLU A O 1
ATOM 1613 N N . TYR A 1 130 ? 8.87041 -43.77137 11.70619 1.000 33.43582 110 TYR A N 1
ATOM 1614 C CA . TYR A 1 130 ? 9.56757 -42.81069 10.86131 1.000 31.65454 110 TYR A CA 1
ATOM 1615 C C . TYR A 1 130 ? 9.40369 -41.39591 11.39942 1.000 29.64582 110 TYR A C 1
ATOM 1616 O O . TYR A 1 130 ? 10.37265 -40.63396 11.49627 1.000 28.14174 110 TYR A O 1
ATOM 1634 N N . LYS A 1 131 ? 8.17209 -41.02739 11.74950 1.000 27.39423 111 LYS A N 1
ATOM 1635 C CA . LYS A 1 131 ? 7.89985 -39.66197 12.17805 1.000 26.68106 111 LYS A CA 1
ATOM 1636 C C . LYS A 1 131 ? 8.65459 -39.31811 13.44980 1.000 28.70068 111 LYS A C 1
ATOM 1637 O O . LYS A 1 131 ? 9.18568 -38.20986 13.58655 1.000 28.07795 111 LYS A O 1
ATOM 1656 N N . GLU A 1 132 ? 8.70029 -40.25015 14.39968 1.000 27.38617 112 GLU A N 1
ATOM 1657 C CA . GLU A 1 132 ? 9.36398 -39.96758 15.66571 1.000 29.68468 112 GLU A CA 1
ATOM 1658 C C . GLU A 1 132 ? 10.87242 -39.86486 15.48257 1.000 29.58855 112 GLU A C 1
ATOM 1659 O O . GLU A 1 132 ? 11.51837 -39.00467 16.09308 1.000 29.98015 112 GLU A O 1
ATOM 1671 N N . GLN A 1 133 ? 11.45237 -40.72357 14.63936 1.000 26.56344 113 GLN A N 1
ATOM 1672 C CA . GLN A 1 133 ? 12.87716 -40.60913 14.35325 1.000 29.47997 113 GLN A CA 1
ATOM 1673 C C . GLN A 1 133 ? 13.17596 -39.33963 13.56593 1.000 29.46609 113 GLN A C 1
ATOM 1674 O O . GLN A 1 133 ? 14.24680 -38.74337 13.72607 1.000 29.57171 113 GLN A O 1
ATOM 1688 N N . ASP A 1 134 ? 12.24424 -38.91761 12.70967 1.000 27.41883 114 ASP A N 1
ATOM 1689 C CA . ASP A 1 134 ? 12.45936 -37.71317 11.91676 1.000 27.19392 114 ASP A CA 1
ATOM 1690 C C . ASP A 1 134 ? 12.45648 -36.46973 12.79575 1.000 27.05516 114 ASP A C 1
ATOM 1691 O O . ASP A 1 134 ? 13.25499 -35.54894 12.58351 1.000 26.46874 114 ASP A O 1
ATOM 1700 N N . LYS A 1 135 ? 11.56377 -36.42706 13.78627 1.000 25.60506 115 LYS A N 1
ATOM 1701 C CA . LYS A 1 135 ? 11.54124 -35.30807 14.71966 1.000 24.41027 115 LYS A CA 1
ATOM 1702 C C . LYS A 1 135 ? 12.87635 -35.17078 15.43618 1.000 26.84876 115 LYS A C 1
ATOM 1703 O O . LYS A 1 135 ? 13.38532 -34.05813 15.61907 1.000 28.07934 115 LYS A O 1
ATOM 1722 N N . ILE A 1 136 ? 13.45769 -36.29804 15.84962 1.000 27.96782 116 ILE A N 1
ATOM 1723 C CA . ILE A 1 136 ? 14.72762 -36.26529 16.56437 1.000 26.36763 116 ILE A CA 1
ATOM 1724 C C . ILE A 1 136 ? 15.86787 -35.93274 15.61154 1.000 27.16734 116 ILE A C 1
ATOM 1725 O O . ILE A 1 136 ? 16.76659 -35.15165 15.94639 1.000 26.92506 116 ILE A O 1
ATOM 1741 N N . ARG A 1 137 ? 15.85679 -36.52362 14.41439 1.000 24.68220 117 ARG A N 1
ATOM 1742 C CA . ARG A 1 137 ? 16.90891 -36.24708 13.44330 1.000 25.74250 117 ARG A CA 1
ATOM 1743 C C . ARG A 1 137 ? 17.01534 -34.75511 13.16099 1.000 26.02610 117 ARG A C 1
ATOM 1744 O O . ARG A 1 137 ? 18.10855 -34.17801 13.19460 1.000 25.72074 117 ARG A O 1
ATOM 1765 N N . GLY A 1 138 ? 15.88630 -34.11537 12.87255 1.000 23.56932 118 GLY A N 1
ATOM 1766 C CA . GLY A 1 138 ? 15.93624 -32.73100 12.44945 1.000 22.30528 118 GLY A CA 1
ATOM 1767 C C . GLY A 1 138 ? 16.78213 -32.58737 11.20252 1.000 23.88139 118 GLY A C 1
ATOM 1768 O O . GLY A 1 138 ? 16.79734 -33.45849 10.32487 1.000 23.43045 118 GLY A O 1
ATOM 1772 N N . PHE A 1 139 ? 17.51382 -31.47851 11.12579 1.000 24.21466 119 PHE A N 1
ATOM 1773 C CA . PHE A 1 139 ? 18.34955 -31.17160 9.97627 1.000 24.52371 119 PHE A CA 1
ATOM 1774 C C . PHE A 1 139 ? 19.71803 -30.69851 10.44029 1.000 24.38891 119 PHE A C 1
ATOM 1775 O O . PHE A 1 139 ? 19.83646 -30.02507 11.46825 1.000 25.04963 119 PHE A O 1
ATOM 1792 N N . ASP A 1 140 ? 20.74880 -31.05915 9.67911 1.000 22.84583 120 ASP A N 1
ATOM 1793 C CA . ASP A 1 140 ? 22.07228 -30.45316 9.81381 1.000 25.11160 120 ASP A CA 1
ATOM 1794 C C . ASP A 1 140 ? 22.06861 -29.23654 8.89759 1.000 21.62893 120 ASP A C 1
ATOM 1795 O O . ASP A 1 140 ? 22.21168 -29.36278 7.67879 1.000 23.28249 120 ASP A O 1
ATOM 1804 N N . LEU A 1 141 ? 21.88239 -28.05266 9.48152 1.000 19.85250 121 LEU A N 1
ATOM 1805 C CA . LEU A 1 141 ? 21.68618 -26.85238 8.67940 1.000 20.07202 121 LEU A CA 1
ATOM 1806 C C . LEU A 1 141 ? 22.94711 -26.40303 7.95571 1.000 21.42429 121 LEU A C 1
ATOM 1807 O O . LEU A 1 141 ? 22.86575 -25.49097 7.12702 1.000 21.18158 121 LEU A O 1
ATOM 1823 N N . THR A 1 142 ? 24.09805 -27.01120 8.23179 1.000 22.39875 122 THR A N 1
ATOM 1824 C CA . THR A 1 142 ? 25.30458 -26.68788 7.48546 1.000 21.71323 122 THR A CA 1
ATOM 1825 C C . THR A 1 142 ? 25.43904 -27.49958 6.20218 1.000 22.37409 122 THR A C 1
ATOM 1826 O O . THR A 1 142 ? 26.34024 -27.21573 5.40491 1.000 25.91786 122 THR A O 1
ATOM 1837 N N . ARG A 1 143 ? 24.55925 -28.47926 5.97000 1.000 25.21149 123 ARG A N 1
ATOM 1838 C CA . ARG A 1 143 ? 24.72379 -29.37356 4.83228 1.000 25.91565 123 ARG A CA 1
ATOM 1839 C C . ARG A 1 143 ? 23.41372 -29.76200 4.15514 1.000 25.82272 123 ARG A C 1
ATOM 1840 O O . ARG A 1 143 ? 23.33545 -29.78600 2.92231 1.000 28.77731 123 ARG A O 1
ATOM 1861 N N . ASP A 1 144 ? 22.39399 -30.09708 4.94290 1.000 23.73015 124 ASP A N 1
ATOM 1862 C CA . ASP A 1 144 ? 21.18340 -30.68554 4.38833 1.000 23.88617 124 ASP A CA 1
ATOM 1863 C C . ASP A 1 144 ? 20.33442 -29.64562 3.66553 1.000 23.59188 124 ASP A C 1
ATOM 1864 O O . ASP A 1 144 ? 20.35216 -28.45852 3.99826 1.000 24.56634 124 ASP A O 1
ATOM 1873 N N . ILE A 1 145 ? 19.56809 -30.10659 2.67898 1.000 22.56773 125 ILE A N 1
ATOM 1874 C CA . ILE A 1 145 ? 18.39399 -29.36037 2.23108 1.000 22.98230 125 ILE A CA 1
ATOM 1875 C C . ILE A 1 145 ? 17.46294 -29.32155 3.43803 1.000 20.05477 125 ILE A C 1
ATOM 1876 O O . ILE A 1 145 ? 17.05582 -30.38987 3.91869 1.000 23.30499 125 ILE A O 1
ATOM 1892 N N . PRO A 1 146 ? 17.08642 -28.15321 3.96786 1.000 21.95502 126 PRO A N 1
ATOM 1893 C CA . PRO A 1 146 ? 16.25238 -28.15504 5.18104 1.000 22.36190 126 PRO A CA 1
ATOM 1894 C C . PRO A 1 146 ? 14.79104 -28.47615 4.91023 1.000 22.18669 126 PRO A C 1
ATOM 1895 O O . PRO A 1 146 ? 13.88705 -27.87426 5.49771 1.000 21.35312 126 PRO A O 1
ATOM 1906 N N . MET A 1 147 ? 14.55667 -29.42746 4.01461 1.000 22.28879 127 MET A N 1
ATOM 1907 C CA . MET A 1 147 ? 13.24005 -30.01424 3.83129 1.000 23.75693 127 MET A CA 1
ATOM 1908 C C . MET A 1 147 ? 13.44134 -31.41172 3.27052 1.000 24.83417 127 MET A C 1
ATOM 1909 O O . MET A 1 147 ? 14.33515 -31.63118 2.44900 1.000 25.71802 127 MET A O 1
ATOM 1923 N N . ARG A 1 148 ? 12.61037 -32.34860 3.71466 1.000 23.95920 128 ARG A N 1
ATOM 1924 C CA . ARG A 1 148 ? 12.66773 -33.71476 3.22281 1.000 23.93992 128 ARG A CA 1
ATOM 1925 C C . ARG A 1 148 ? 11.25463 -34.26083 3.11219 1.000 23.80691 128 ARG A C 1
ATOM 1926 O O . ARG A 1 148 ? 10.31630 -33.74677 3.72485 1.000 23.95925 128 ARG A O 1
ATOM 1947 N N . ALA A 1 149 ? 11.11088 -35.31134 2.31214 1.000 24.38125 129 ALA A N 1
ATOM 1948 C CA . ALA A 1 149 ? 9.82021 -35.94835 2.11862 1.000 22.30343 129 ALA A CA 1
ATOM 1949 C C . ALA A 1 149 ? 10.00976 -37.44785 1.97648 1.000 23.22584 129 ALA A C 1
ATOM 1950 O O . ALA A 1 149 ? 10.93524 -37.91043 1.30450 1.000 25.12944 129 ALA A O 1
ATOM 1957 N N . ALA A 1 150 ? 9.13667 -38.19546 2.63535 1.000 25.90728 130 ALA A N 1
ATOM 1958 C CA . ALA A 1 150 ? 9.05592 -39.63992 2.49753 1.000 27.92022 130 ALA A CA 1
ATOM 1959 C C . ALA A 1 150 ? 7.62443 -39.98708 2.12979 1.000 26.08935 130 ALA A C 1
ATOM 1960 O O . ALA A 1 150 ? 6.68102 -39.44718 2.71422 1.000 26.64684 130 ALA A O 1
ATOM 1967 N N . ILE A 1 151 ? 7.45798 -40.86938 1.15131 1.000 28.66996 131 ILE A N 1
ATOM 1968 C CA . ILE A 1 151 ? 6.13567 -41.30885 0.72600 1.000 26.75539 131 ILE A CA 1
ATOM 1969 C C . ILE A 1 151 ? 6.06632 -42.81804 0.89421 1.000 24.71426 131 ILE A C 1
ATOM 1970 O O . ILE A 1 151 ? 6.85746 -43.55679 0.29385 1.000 28.30392 131 ILE A O 1
ATOM 1986 N N . PHE A 1 152 ? 5.12730 -43.26557 1.72096 1.000 25.66356 132 PHE A N 1
ATOM 1987 C CA . PHE A 1 152 ? 4.94318 -44.67204 2.04694 1.000 31.77822 132 PHE A CA 1
ATOM 1988 C C . PHE A 1 152 ? 3.82553 -45.23076 1.17726 1.000 30.92147 132 PHE A C 1
ATOM 1989 O O . PHE A 1 152 ? 2.71232 -44.69490 1.18068 1.000 30.83241 132 PHE A O 1
ATOM 2006 N N . LYS A 1 153 ? 4.11069 -46.30329 0.44189 1.000 32.48847 133 LYS A N 1
ATOM 2007 C CA . LYS A 1 153 ? 3.07830 -46.98723 -0.32846 1.000 34.56392 133 LYS A CA 1
ATOM 2008 C C . LYS A 1 153 ? 2.44466 -48.05830 0.55300 1.000 34.95657 133 LYS A C 1
ATOM 2009 O O . LYS A 1 153 ? 3.10526 -49.02902 0.93884 1.000 35.07551 133 LYS A O 1
ATOM 2028 N N . LYS A 1 154 ? 1.16387 -47.88578 0.86572 1.000 28.99882 134 LYS A N 1
ATOM 2029 C CA . LYS A 1 154 ? 0.41817 -48.83811 1.67755 1.000 37.47907 134 LYS A CA 1
ATOM 2030 C C . LYS A 1 154 ? -0.35843 -49.83939 0.83930 1.000 40.64504 134 LYS A C 1
ATOM 2031 O O . LYS A 1 154 ? -0.48998 -51.00247 1.22959 1.000 37.47284 134 LYS A O 1
ATOM 2050 N N . ALA A 1 155 ? -0.88488 -49.39758 -0.29863 1.000 37.87460 135 ALA A N 1
ATOM 2051 C CA . ALA A 1 155 ? -1.64372 -50.24239 -1.21002 1.000 45.14940 135 ALA A CA 1
ATOM 2052 C C . ALA A 1 155 ? -1.52804 -49.62163 -2.59810 1.000 50.27142 135 ALA A C 1
ATOM 2053 O O . ALA A 1 155 ? -0.83989 -48.61541 -2.78950 1.000 35.35164 135 ALA A O 1
ATOM 2060 N N . GLU A 1 156 ? -2.21849 -50.22001 -3.57055 1.000 50.13481 136 GLU A N 1
ATOM 2061 C CA . GLU A 1 156 ? -1.97747 -49.86414 -4.96892 1.000 52.78567 136 GLU A CA 1
ATOM 2062 C C . GLU A 1 156 ? -2.17364 -48.36854 -5.20689 1.000 49.48259 136 GLU A C 1
ATOM 2063 O O . GLU A 1 156 ? -1.34200 -47.72094 -5.85227 1.000 55.90064 136 GLU A O 1
ATOM 2075 N N . GLU A 1 157 ? -3.26934 -47.80060 -4.70263 1.000 40.06550 137 GLU A N 1
ATOM 2076 C CA . GLU A 1 157 ? -3.49701 -46.36526 -4.83855 1.000 39.53776 137 GLU A CA 1
ATOM 2077 C C . GLU A 1 157 ? -3.64931 -45.72600 -3.46477 1.000 35.55711 137 GLU A C 1
ATOM 2078 O O . GLU A 1 157 ? -4.57119 -44.93733 -3.23527 1.000 33.23652 137 GLU A O 1
ATOM 2090 N N . SER A 1 158 ? -2.74582 -46.05534 -2.54657 1.000 35.94554 138 SER A N 1
ATOM 2091 C CA . SER A 1 158 ? -2.87170 -45.64461 -1.15361 1.000 34.08643 138 SER A CA 1
ATOM 2092 C C . SER A 1 158 ? -1.49139 -45.30105 -0.62227 1.000 36.30351 138 SER A C 1
ATOM 2093 O O . SER A 1 158 ? -0.61553 -46.16916 -0.56859 1.000 32.88006 138 SER A O 1
ATOM 2101 N N . PHE A 1 159 ? -1.29873 -44.04094 -0.23297 1.000 35.52621 139 PHE A N 1
ATOM 2102 C CA . PHE A 1 159 ? 0.00245 -43.56680 0.20788 1.000 40.73093 139 PHE A CA 1
ATOM 2103 C C . PHE A 1 159 ? -0.14216 -42.70575 1.45323 1.000 34.13348 139 PHE A C 1
ATOM 2104 O O . PHE A 1 159 ? -1.20943 -42.15801 1.73837 1.000 30.69268 139 PHE A O 1
ATOM 2121 N N . GLU A 1 160 ? 0.96127 -42.57956 2.18649 1.000 34.57733 140 GLU A N 1
ATOM 2122 C CA . GLU A 1 160 ? 1.09979 -41.56834 3.22550 1.000 35.36299 140 GLU A CA 1
ATOM 2123 C C . GLU A 1 160 ? 2.36732 -40.77509 2.94381 1.000 24.57782 140 GLU A C 1
ATOM 2124 O O . GLU A 1 160 ? 3.43782 -41.35571 2.73302 1.000 28.10981 140 GLU A O 1
ATOM 2136 N N . TRP A 1 161 ? 2.23512 -39.45184 2.94225 1.000 29.44802 141 TRP A N 1
ATOM 2137 C CA . TRP A 1 161 ? 3.26889 -38.52232 2.49431 1.000 29.01662 141 TRP A CA 1
ATOM 2138 C C . TRP A 1 161 ? 3.64476 -37.63547 3.67278 1.000 29.15007 141 TRP A C 1
ATOM 2139 O O . TRP A 1 161 ? 2.83522 -36.81888 4.12398 1.000 33.52939 141 TRP A O 1
ATOM 2160 N N . VAL A 1 162 ? 4.86742 -37.80134 4.17162 1.000 27.06145 142 VAL A N 1
ATOM 2161 C CA . VAL A 1 162 ? 5.35741 -37.08018 5.34173 1.000 25.13692 142 VAL A CA 1
ATOM 2162 C C . VAL A 1 162 ? 6.42399 -36.09855 4.87757 1.000 21.33718 142 VAL A C 1
ATOM 2163 O O . VAL A 1 162 ? 7.48018 -36.50920 4.38134 1.000 24.78492 142 VAL A O 1
ATOM 2176 N N . THR A 1 163 ? 6.15313 -34.80647 5.03495 1.000 23.22722 143 THR A N 1
ATOM 2177 C CA . THR A 1 163 ? 7.09931 -33.75755 4.67843 1.000 18.74755 143 THR A CA 1
ATOM 2178 C C . THR A 1 163 ? 7.57161 -33.05685 5.94497 1.000 20.18037 143 THR A C 1
ATOM 2179 O O . THR A 1 163 ? 6.75768 -32.69731 6.80154 1.000 21.94288 143 THR A O 1
ATOM 2190 N N . SER A 1 164 ? 8.88198 -32.87682 6.06641 1.000 20.28442 144 SER A N 1
ATOM 2191 C CA . SER A 1 164 ? 9.48264 -32.18309 7.19612 1.000 20.53518 144 SER A CA 1
ATOM 2192 C C . SER A 1 164 ? 10.22827 -30.96373 6.68010 1.000 18.50626 144 SER A C 1
ATOM 2193 O O . SER A 1 164 ? 10.90411 -31.03420 5.65009 1.000 21.02061 144 SER A O 1
ATOM 2201 N N . VAL A 1 165 ? 10.10626 -29.84282 7.38508 1.000 19.92520 145 VAL A N 1
ATOM 2202 C CA . VAL A 1 165 ? 10.80070 -28.62768 6.98345 1.000 19.44874 145 VAL A CA 1
ATOM 2203 C C . VAL A 1 165 ? 11.25629 -27.86851 8.21976 1.000 17.46048 145 VAL A C 1
ATOM 2204 O O . VAL A 1 165 ? 10.64043 -27.94671 9.28707 1.000 19.99838 145 VAL A O 1
ATOM 2217 N N . HIS A 1 166 ? 12.35088 -27.12922 8.06171 1.000 17.56023 146 HIS A N 1
ATOM 2218 C CA . HIS A 1 166 ? 12.89979 -26.28354 9.11214 1.000 17.37040 146 HIS A CA 1
ATOM 2219 C C . HIS A 1 166 ? 12.51617 -24.83238 8.85739 1.000 16.57302 146 HIS A C 1
ATOM 2220 O O . HIS A 1 166 ? 12.71864 -24.31765 7.75294 1.000 17.74090 146 HIS A O 1
ATOM 2234 N N . HIS A 1 167 ? 11.99150 -24.16444 9.88612 1.000 16.16244 147 HIS A N 1
ATOM 2235 C CA . HIS A 1 167 ? 11.45470 -22.82609 9.67281 1.000 16.35236 147 HIS A CA 1
ATOM 2236 C C . HIS A 1 167 ? 12.52884 -21.76821 9.45113 1.000 16.87909 147 HIS A C 1
ATOM 2237 O O . HIS A 1 167 ? 12.17798 -20.62408 9.15009 1.000 18.37244 147 HIS A O 1
ATOM 2251 N N . ILE A 1 168 ? 13.81537 -22.10232 9.57567 1.000 18.28379 148 ILE A N 1
ATOM 2252 C CA . ILE A 1 168 ? 14.83141 -21.09765 9.28629 1.000 16.76836 148 ILE A CA 1
ATOM 2253 C C . ILE A 1 168 ? 14.83303 -20.73022 7.80544 1.000 17.94891 148 ILE A C 1
ATOM 2254 O O . ILE A 1 168 ? 15.28528 -19.63617 7.44811 1.000 19.53840 148 ILE A O 1
ATOM 2270 N N . ILE A 1 169 ? 14.32009 -21.60553 6.93367 1.000 18.49445 149 ILE A N 1
ATOM 2271 C CA . ILE A 1 169 ? 14.20344 -21.28581 5.51364 1.000 19.59702 149 ILE A CA 1
ATOM 2272 C C . ILE A 1 169 ? 12.77168 -20.94616 5.09981 1.000 19.73123 149 ILE A C 1
ATOM 2273 O O . ILE A 1 169 ? 12.58585 -20.26161 4.08100 1.000 23.65267 149 ILE A O 1
ATOM 2289 N N . LEU A 1 170 ? 11.76380 -21.37761 5.86043 1.000 18.81664 150 LEU A N 1
ATOM 2290 C CA . LEU A 1 170 ? 10.38111 -21.34920 5.38481 1.000 25.34682 150 LEU A CA 1
ATOM 2291 C C . LEU A 1 170 ? 9.44849 -21.36904 6.58841 1.000 18.89288 150 LEU A C 1
ATOM 2292 O O . LEU A 1 170 ? 9.38288 -22.38393 7.28441 1.000 21.72191 150 LEU A O 1
ATOM 2308 N N . ASP A 1 171 ? 8.70635 -20.28211 6.82160 1.000 17.74233 151 ASP A N 1
ATOM 2309 C CA . ASP A 1 171 ? 7.77434 -20.30657 7.94605 1.000 17.18718 151 ASP A CA 1
ATOM 2310 C C . ASP A 1 171 ? 6.47336 -21.00953 7.54698 1.000 19.89519 151 ASP A C 1
ATOM 2311 O O . ASP A 1 171 ? 6.22295 -21.31631 6.37723 1.000 20.11249 151 ASP A O 1
ATOM 2320 N N . GLY A 1 172 ? 5.66122 -21.31395 8.56035 1.000 18.78464 152 GLY A N 1
ATOM 2321 C CA . GLY A 1 172 ? 4.49876 -22.16166 8.36398 1.000 21.25080 152 GLY A CA 1
ATOM 2322 C C . GLY A 1 172 ? 3.41032 -21.54607 7.51422 1.000 24.17773 152 GLY A C 1
ATOM 2323 O O . GLY A 1 172 ? 2.57466 -22.27794 6.97362 1.000 23.01335 152 GLY A O 1
ATOM 2327 N N . TRP A 1 173 ? 3.38795 -20.22275 7.39422 1.000 20.24650 153 TRP A N 1
ATOM 2328 C CA . TRP A 1 173 ? 2.41825 -19.54252 6.54503 1.000 20.27495 153 TRP A CA 1
ATOM 2329 C C . TRP A 1 173 ? 2.87911 -19.44922 5.09448 1.000 25.61854 153 TRP A C 1
ATOM 2330 O O . TRP A 1 173 ? 2.12258 -18.96081 4.24743 1.000 24.73353 153 TRP A O 1
ATOM 2351 N N . CYS A 1 174 ? 4.09411 -19.91915 4.79648 1.000 20.75490 1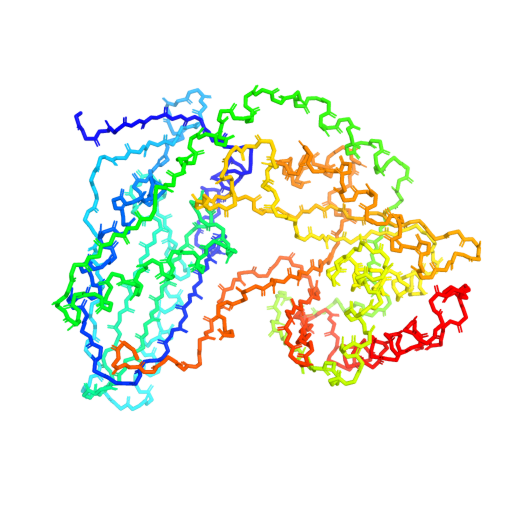54 CYS A N 1
ATOM 2352 C CA . CYS A 1 174 ? 4.64574 -19.92067 3.45184 1.000 24.06651 154 CYS A CA 1
ATOM 2353 C C . CYS A 1 174 ? 4.36991 -21.19044 2.67880 1.000 22.91926 154 CYS A C 1
ATOM 2354 O O . CYS A 1 174 ? 4.50565 -21.20072 1.44832 1.000 22.67650 154 CYS A O 1
ATOM 2362 N N . ILE A 1 175 ? 4.07601 -22.27927 3.38151 1.000 23.24910 15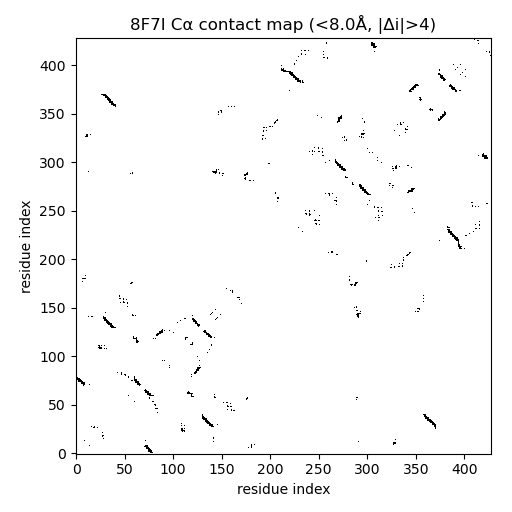5 ILE A N 1
ATOM 2363 C CA . ILE A 1 175 ? 4.04964 -23.58133 2.73413 1.000 23.43288 155 ILE A CA 1
ATOM 2364 C C . ILE A 1 175 ? 2.95295 -23.62501 1.68306 1.000 27.03063 155 ILE A C 1
ATOM 2365 O O . ILE A 1 175 ? 3.12110 -24.25081 0.62955 1.000 26.72957 155 ILE A O 1
ATOM 2381 N N . GLY A 1 176 ? 1.84235 -22.92385 1.91792 1.000 26.17287 156 GLY A N 1
ATOM 2382 C CA . GLY A 1 176 ? 0.77894 -22.89072 0.92708 1.000 27.15206 156 GLY A CA 1
ATOM 2383 C C . GLY A 1 176 ? 1.22567 -22.31524 -0.40403 1.000 26.74289 156 GLY A C 1
ATOM 2384 O O . GLY A 1 176 ? 0.83318 -22.80724 -1.46550 1.000 25.59808 156 GLY A O 1
ATOM 2388 N N . ILE A 1 177 ? 2.04157 -21.25838 -0.36883 1.000 23.45595 157 ILE A N 1
ATOM 2389 C CA . ILE A 1 177 ? 2.57019 -20.68870 -1.60599 1.000 25.16870 157 ILE A CA 1
ATOM 2390 C C . ILE A 1 177 ? 3.33438 -21.75258 -2.38223 1.000 24.68680 157 ILE A C 1
ATOM 2391 O O . ILE A 1 177 ? 3.13256 -21.94249 -3.58832 1.000 23.39630 157 ILE A O 1
ATOM 2407 N N . VAL A 1 178 ? 4.22550 -22.46470 -1.68935 1.000 21.01470 158 VAL A N 1
ATOM 2408 C CA . VAL A 1 178 ? 5.04676 -23.48828 -2.32654 1.000 20.70039 158 VAL A CA 1
ATOM 2409 C C . VAL A 1 178 ? 4.18260 -24.63314 -2.83617 1.000 20.54220 158 VAL A C 1
ATOM 2410 O O . VAL A 1 178 ? 4.41393 -25.16755 -3.92796 1.000 23.76432 158 VAL A O 1
ATOM 2423 N N . VAL A 1 179 ? 3.17851 -25.03209 -2.05585 1.000 22.49797 159 VAL A N 1
ATOM 2424 C CA . VAL A 1 179 ? 2.33775 -26.15593 -2.45331 1.000 24.10866 159 VAL A CA 1
ATOM 2425 C C . VAL A 1 179 ? 1.53537 -25.80508 -3.69917 1.000 24.07562 159 VAL A C 1
ATOM 2426 O O . VAL A 1 179 ? 1.36914 -26.63502 -4.60064 1.000 24.80350 159 VAL A O 1
ATOM 2439 N N . GLN A 1 180 ? 1.02609 -24.57476 -3.77350 1.000 24.15814 160 GLN A N 1
ATOM 2440 C CA . GLN A 1 180 ? 0.28938 -24.15417 -4.96097 1.000 25.90811 160 GLN A CA 1
ATOM 2441 C C . GLN A 1 180 ? 1.16130 -24.25828 -6.20663 1.000 25.09646 160 GLN A C 1
ATOM 2442 O O . GLN A 1 180 ? 0.73700 -24.80303 -7.23277 1.000 25.44395 160 GLN A O 1
ATOM 2456 N N . ASP A 1 181 ? 2.38925 -23.73544 -6.13522 1.000 22.33056 161 ASP A N 1
ATOM 2457 C CA . ASP A 1 181 ? 3.31532 -23.87149 -7.25387 1.000 19.63773 161 ASP A CA 1
ATOM 2458 C C . ASP A 1 181 ? 3.60366 -25.33763 -7.54844 1.000 25.94311 161 ASP A C 1
ATOM 2459 O O . ASP A 1 181 ? 3.66098 -25.74905 -8.71352 1.000 24.57585 161 ASP A O 1
ATOM 2468 N N . LEU A 1 182 ? 3.80899 -26.13635 -6.49673 1.000 21.30625 162 LEU A N 1
ATOM 2469 C CA . LEU A 1 182 ? 4.15491 -27.54046 -6.68098 1.000 22.24120 162 LEU A CA 1
ATOM 2470 C C . LEU A 1 182 ? 3.09352 -28.26978 -7.49110 1.000 22.03070 162 LEU A C 1
ATOM 2471 O O . LEU A 1 182 ? 3.41850 -29.04574 -8.39798 1.000 23.45293 162 LEU A O 1
ATOM 2487 N N . PHE A 1 183 ? 1.82443 -28.03881 -7.18471 1.000 24.55316 163 PHE A N 1
ATOM 2488 C CA . PHE A 1 183 ? 0.75430 -28.76912 -7.84669 1.000 25.14219 163 PHE A CA 1
ATOM 2489 C C . PHE A 1 183 ? 0.34043 -28.14147 -9.16883 1.000 31.85229 163 PHE A C 1
ATOM 2490 O O . PHE A 1 183 ? -0.27366 -28.82747 -9.99392 1.000 29.84036 163 PHE A O 1
ATOM 2507 N N . LYS A 1 184 ? 0.66987 -26.86672 -9.40037 1.000 25.85398 164 LYS A N 1
ATOM 2508 C CA . LYS A 1 184 ? 0.53688 -26.31353 -10.74498 1.000 26.93078 164 LYS A CA 1
ATOM 2509 C C . LYS A 1 184 ? 1.50643 -26.99877 -11.69817 1.000 30.56991 164 LYS A C 1
ATOM 2510 O O . LYS A 1 184 ? 1.14045 -27.34690 -12.82714 1.000 28.15861 164 LYS A O 1
ATOM 2529 N N . VAL A 1 185 ? 2.74821 -27.19715 -11.25502 1.000 25.04385 165 VAL A N 1
ATOM 2530 C CA . VAL A 1 185 ? 3.74044 -27.87409 -12.08126 1.000 24.86307 165 VAL A CA 1
ATOM 2531 C C . VAL A 1 185 ? 3.36197 -29.33839 -12.26608 1.000 30.84642 165 VAL A C 1
ATOM 2532 O O . VAL A 1 185 ? 3.39984 -29.87076 -13.38142 1.000 30.16173 165 VAL A O 1
ATOM 2545 N N . TYR A 1 186 ? 2.98643 -30.00810 -11.17385 1.000 27.01132 166 TYR A N 1
ATOM 2546 C CA . TYR A 1 186 ? 2.53871 -31.39552 -11.26225 1.000 34.01389 166 TYR A CA 1
ATOM 2547 C C . TYR A 1 186 ? 1.36995 -31.53865 -12.23089 1.000 32.53000 166 TYR A C 1
ATOM 2548 O O . TYR A 1 186 ? 1.36409 -32.43287 -13.08546 1.000 34.60053 166 TYR A O 1
ATOM 2566 N N . ASN A 1 187 ? 0.36162 -30.67273 -12.11055 1.000 30.20748 167 ASN A N 1
ATOM 2567 C CA . ASN A 1 187 ? -0.80858 -30.81449 -12.97054 1.000 29.65865 167 ASN A CA 1
ATOM 2568 C C . ASN A 1 187 ? -0.46079 -30.55029 -14.42971 1.000 40.06913 167 ASN A C 1
ATOM 2569 O O . ASN A 1 187 ? -1.02134 -31.19305 -15.32482 1.000 32.25168 167 ASN A O 1
ATOM 2580 N N . ALA A 1 188 ? 0.46447 -29.62360 -14.68848 1.000 29.33587 168 ALA A N 1
ATOM 2581 C CA . ALA A 1 188 ? 0.85400 -29.33713 -16.06471 1.000 36.01719 168 ALA A CA 1
ATOM 2582 C C . ALA A 1 188 ? 1.57570 -30.52277 -16.69259 1.000 38.07406 168 ALA A C 1
ATOM 2583 O O . ALA A 1 188 ? 1.32834 -30.86327 -17.85529 1.000 30.94292 168 ALA A O 1
ATOM 2590 N N . LEU A 1 189 ? 2.47675 -31.16033 -15.94420 1.000 32.33513 169 LEU A N 1
ATOM 2591 C CA . LEU A 1 189 ? 3.16082 -32.33683 -16.46960 1.000 40.02002 169 LEU A CA 1
ATOM 2592 C C . LEU A 1 189 ? 2.18485 -33.49222 -16.65198 1.000 49.26771 169 LEU A C 1
ATOM 2593 O O . LEU A 1 189 ? 2.28974 -34.26018 -17.61590 1.000 40.91122 169 LEU A O 1
ATOM 2609 N N . ARG A 1 190 ? 1.22137 -33.61962 -15.73763 1.000 43.03335 170 ARG A N 1
ATOM 2610 C CA . ARG A 1 190 ? 0.20412 -34.66108 -15.84536 1.000 51.06018 170 ARG A CA 1
ATOM 2611 C C . ARG A 1 190 ? -0.68844 -34.43890 -17.06091 1.000 52.16829 170 ARG A C 1
ATOM 2612 O O . ARG A 1 190 ? -0.98070 -35.38484 -17.80190 1.000 46.43870 170 ARG A O 1
ATOM 2633 N N . GLU A 1 191 ? -1.12699 -33.20150 -17.28955 1.000 41.41271 171 GLU A N 1
ATOM 2634 C CA . GLU A 1 191 ? -1.95135 -32.89851 -18.45328 1.000 42.61434 171 GLU A CA 1
ATOM 2635 C C . GLU A 1 191 ? -1.12749 -32.71459 -19.72154 1.000 42.58717 171 GLU A C 1
ATOM 2636 O O . GLU A 1 191 ? -1.70878 -32.56042 -20.80113 1.000 36.15978 171 GLU A O 1
ATOM 2648 N N . GLN A 1 192 ? 0.19988 -32.73987 -19.61451 1.000 37.49790 172 GLN A N 1
ATOM 2649 C CA . GLN A 1 192 ? 1.10728 -32.56786 -20.74794 1.000 44.81034 172 GLN A CA 1
ATOM 2650 C C . GLN A 1 192 ? 0.77182 -31.29774 -21.52996 1.000 43.36327 172 GLN A C 1
ATOM 2651 O O . GLN A 1 192 ? 0.39313 -31.32788 -22.70219 1.000 35.59116 172 GLN A O 1
ATOM 2665 N N . LYS A 1 193 ? 0.93091 -30.16827 -20.85432 1.000 30.66034 173 LYS A N 1
ATOM 2666 C CA . LYS A 1 193 ? 0.70809 -28.85739 -21.44134 1.000 32.28715 173 LYS A CA 1
ATOM 2667 C C . LYS A 1 193 ? 1.75737 -27.89642 -20.90845 1.000 32.89089 173 LYS A C 1
ATOM 2668 O O . LYS A 1 193 ? 2.32956 -28.12326 -19.83617 1.000 28.51102 173 LYS A O 1
ATOM 2687 N N . PRO A 1 194 ? 2.03324 -26.81413 -21.63358 1.000 29.16479 174 PRO A N 1
ATOM 2688 C CA . PRO A 1 194 ? 3.02802 -25.84685 -21.16084 1.000 29.16886 174 PRO A CA 1
ATOM 2689 C C . PRO A 1 194 ? 2.53271 -25.11714 -19.92482 1.000 26.52810 174 PRO A C 1
ATOM 2690 O O . PRO A 1 194 ? 1.33203 -25.02960 -19.65804 1.000 28.56168 174 PRO A O 1
ATOM 2701 N N . TYR A 1 195 ? 3.48345 -24.57662 -19.16746 1.000 26.82186 175 TYR A N 1
ATOM 2702 C CA . TYR A 1 195 ? 3.13528 -23.78753 -17.99849 1.000 26.48665 175 TYR A CA 1
ATOM 2703 C C . TYR A 1 195 ? 4.16826 -22.69248 -17.79019 1.000 23.05506 175 TYR A C 1
ATOM 2704 O O . TYR A 1 195 ? 5.27902 -22.73919 -18.32544 1.000 25.06289 175 TYR A O 1
ATOM 2722 N N . SER A 1 196 ? 3.77698 -21.70336 -16.99343 1.000 22.95569 176 SER A N 1
ATOM 2723 C CA . SER A 1 196 ? 4.68611 -20.68705 -16.49553 1.000 24.67150 176 SER A CA 1
ATOM 2724 C C . SER A 1 196 ? 4.31743 -20.39490 -15.04967 1.000 23.57034 176 SER A C 1
ATOM 2725 O O . SER A 1 196 ? 3.22278 -20.72661 -14.58705 1.000 24.08182 176 SER A O 1
ATOM 2733 N N . LEU A 1 197 ? 5.25400 -19.77921 -14.33567 1.000 22.45373 177 LEU A N 1
ATOM 2734 C CA . LEU A 1 197 ? 5.03442 -19.27353 -12.99142 1.000 21.80645 177 LEU A CA 1
ATOM 2735 C C . LEU A 1 197 ? 5.48000 -17.82218 -12.96371 1.000 20.87774 177 LEU A C 1
ATOM 2736 O O . LEU A 1 197 ? 6.47767 -17.47019 -13.60851 1.000 24.03580 177 LEU A O 1
ATOM 2752 N N . PRO A 1 198 ? 4.76894 -16.94712 -12.24791 1.000 23.13249 178 PRO A N 1
ATOM 2753 C CA . PRO A 1 198 ? 5.10698 -15.52535 -12.29737 1.000 24.14110 178 PRO A CA 1
ATOM 2754 C C . PRO A 1 198 ? 6.42596 -15.26048 -11.60180 1.000 26.43086 178 PRO A C 1
ATOM 2755 O O . PRO A 1 198 ? 6.84046 -16.01431 -10.70656 1.000 25.15094 178 PRO A O 1
ATOM 2766 N N . PRO A 1 199 ? 7.12950 -14.19129 -11.98135 1.000 27.41406 179 PRO A N 1
ATOM 2767 C CA . PRO A 1 199 ? 8.37314 -13.85444 -11.28132 1.000 27.14247 179 PRO A CA 1
ATOM 2768 C C . PRO A 1 199 ? 8.11140 -13.61899 -9.80295 1.000 27.92036 179 PRO A C 1
ATOM 2769 O O . PRO A 1 199 ? 7.03551 -13.16910 -9.40181 1.000 32.29141 179 PRO A O 1
ATOM 2780 N N . VAL A 1 200 ? 9.11085 -13.93504 -8.98804 1.000 28.18933 180 VAL A N 1
ATOM 2781 C CA . VAL A 1 200 ? 9.04797 -13.71145 -7.55112 1.000 29.17325 180 VAL A CA 1
ATOM 2782 C C . VAL A 1 200 ? 10.34258 -13.04289 -7.11583 1.000 27.09082 180 VAL A C 1
ATOM 2783 O O . VAL A 1 200 ? 11.41375 -13.32330 -7.66581 1.000 26.81930 180 VAL A O 1
ATOM 2796 N N . LYS A 1 201 ? 10.24094 -12.15348 -6.13781 1.000 27.31914 181 LYS A N 1
ATOM 2797 C CA . LYS A 1 201 ? 11.42910 -11.48512 -5.62816 1.000 27.22969 181 LYS A CA 1
ATOM 2798 C C . LYS A 1 201 ? 12.19639 -12.41444 -4.68969 1.000 25.73722 181 LYS A C 1
ATOM 2799 O O . LYS A 1 201 ? 11.58811 -13.19698 -3.95335 1.000 24.82246 181 LYS A O 1
ATOM 2818 N N . PRO A 1 202 ? 13.52458 -12.34096 -4.69137 1.000 23.08586 182 PRO A N 1
ATOM 2819 C CA . PRO A 1 202 ? 14.31905 -13.22847 -3.83716 1.000 23.77668 182 PRO A CA 1
ATOM 2820 C C . PRO A 1 202 ? 14.29921 -12.80609 -2.37760 1.000 20.68965 182 PRO A C 1
ATOM 2821 O O . PRO A 1 202 ? 14.17083 -11.62682 -2.04282 1.000 20.59272 182 PRO A O 1
ATOM 2832 N N . TYR A 1 203 ? 14.44425 -13.80480 -1.50270 1.000 22.75218 183 TYR A N 1
ATOM 2833 C CA . TYR A 1 203 ? 14.47262 -13.53487 -0.06924 1.000 22.63002 183 TYR A CA 1
ATOM 2834 C C . TYR A 1 203 ? 15.57915 -12.55548 0.29955 1.000 21.15235 183 TYR A C 1
ATOM 2835 O O . TYR A 1 203 ? 15.45189 -11.82149 1.28534 1.000 19.73740 183 TYR A O 1
ATOM 2853 N N . LYS A 1 204 ? 16.66762 -12.52664 -0.47273 1.000 20.77986 184 LYS A N 1
ATOM 2854 C CA . LYS A 1 204 ? 17.73527 -11.56895 -0.20349 1.000 19.86459 184 LYS A CA 1
ATOM 2855 C C . LYS A 1 204 ? 17.21960 -10.13445 -0.19425 1.000 19.30929 184 LYS A C 1
ATOM 2856 O O . LYS A 1 204 ? 17.80710 -9.27269 0.47085 1.000 20.24186 184 LYS A O 1
ATOM 2875 N N . ASP A 1 205 ? 16.13481 -9.85078 -0.92378 1.000 18.95756 185 ASP A N 1
ATOM 2876 C CA . ASP A 1 205 ? 15.58153 -8.50059 -0.89751 1.000 17.96186 185 ASP A CA 1
ATOM 2877 C C . ASP A 1 205 ? 15.07264 -8.13083 0.49228 1.000 18.62881 185 ASP A C 1
ATOM 2878 O O . ASP A 1 205 ? 15.11467 -6.95619 0.87489 1.000 18.97247 185 ASP A O 1
ATOM 2887 N N . TYR A 1 206 ? 14.57560 -9.10829 1.25605 1.000 18.57839 186 TYR A N 1
ATOM 2888 C CA . TYR A 1 206 ? 14.15316 -8.82450 2.62510 1.000 18.46435 186 TYR A CA 1
ATOM 2889 C C . TYR A 1 206 ? 15.36052 -8.58852 3.52487 1.000 17.70970 186 TYR A C 1
ATOM 2890 O O . TYR A 1 206 ? 15.34682 -7.68753 4.37229 1.000 18.67978 186 TYR A O 1
ATOM 2908 N N . ILE A 1 207 ? 16.41643 -9.38546 3.34988 1.000 17.00740 187 ILE A N 1
ATOM 2909 C CA . ILE A 1 207 ? 17.65496 -9.15007 4.08573 1.000 17.19334 187 ILE A CA 1
ATOM 2910 C C . ILE A 1 207 ? 18.18721 -7.75272 3.79025 1.000 20.92838 187 ILE A C 1
ATOM 2911 O O . ILE A 1 207 ? 18.67948 -7.05666 4.68716 1.000 20.77611 187 ILE A O 1
ATOM 2927 N N . LYS A 1 208 ? 18.08672 -7.31345 2.53221 1.000 19.02228 188 LYS A N 1
ATOM 2928 C CA . LYS A 1 208 ? 18.53447 -5.96749 2.18685 1.000 19.52779 188 LYS A CA 1
ATOM 2929 C C . LYS A 1 208 ? 17.68003 -4.90730 2.87327 1.000 21.13568 188 LYS A C 1
ATOM 2930 O O . LYS A 1 208 ? 18.20082 -3.88289 3.32869 1.000 23.32905 188 LYS A O 1
ATOM 2949 N N . TRP A 1 209 ? 16.36555 -5.13124 2.95550 1.000 19.44953 189 TRP A N 1
ATOM 2950 C CA . TRP A 1 209 ? 15.50331 -4.19060 3.66500 1.000 18.16709 189 TRP A CA 1
ATOM 2951 C C . TRP A 1 209 ? 15.90968 -4.07636 5.12948 1.000 20.34317 189 TRP A C 1
ATOM 2952 O O . TRP A 1 209 ? 15.93307 -2.97631 5.69339 1.000 19.95021 189 TRP A O 1
ATOM 2973 N N . LEU A 1 210 ? 16.23957 -5.20452 5.76167 1.000 18.83368 190 LEU A N 1
ATOM 2974 C CA . LEU A 1 210 ? 16.65304 -5.16954 7.15955 1.000 20.26895 190 LEU A CA 1
ATOM 2975 C C . LEU A 1 210 ? 17.88491 -4.29466 7.35846 1.000 22.85456 190 LEU A C 1
ATOM 2976 O O . LEU A 1 210 ? 18.01610 -3.63944 8.39915 1.000 22.42006 190 LEU A O 1
ATOM 2992 N N . GLU A 1 211 ? 18.79441 -4.26756 6.37688 1.000 25.34660 191 GLU A N 1
ATOM 2993 C CA . GLU A 1 211 ? 19.97902 -3.42357 6.49219 1.000 26.24805 191 GLU A CA 1
ATOM 2994 C C . GLU A 1 211 ? 19.61005 -1.96072 6.68235 1.000 25.59461 191 GLU A C 1
ATOM 2995 O O . GLU A 1 211 ? 20.34319 -1.21167 7.33794 1.000 31.81506 191 GLU A O 1
ATOM 3007 N N . LYS A 1 212 ? 18.50154 -1.53037 6.08867 1.000 24.39632 192 LYS A N 1
ATOM 3008 C CA . LYS A 1 212 ? 18.09442 -0.13400 6.11641 1.000 27.27759 192 LYS A CA 1
ATOM 3009 C C . LYS A 1 212 ? 17.32871 0.23816 7.37859 1.000 26.83468 192 LYS A C 1
ATOM 3010 O O . LYS A 1 212 ? 16.98811 1.41363 7.54951 1.000 27.09144 192 LYS A O 1
ATOM 3029 N N . GLN A 1 213 ? 17.05499 -0.71847 8.26235 1.000 25.60812 193 GLN A N 1
ATOM 3030 C CA . GLN A 1 213 ? 16.27656 -0.45462 9.46291 1.000 23.91565 193 GLN A CA 1
ATOM 3031 C C . GLN A 1 213 ? 17.18423 -0.09453 10.63204 1.000 26.90917 193 GLN A C 1
ATOM 3032 O O . G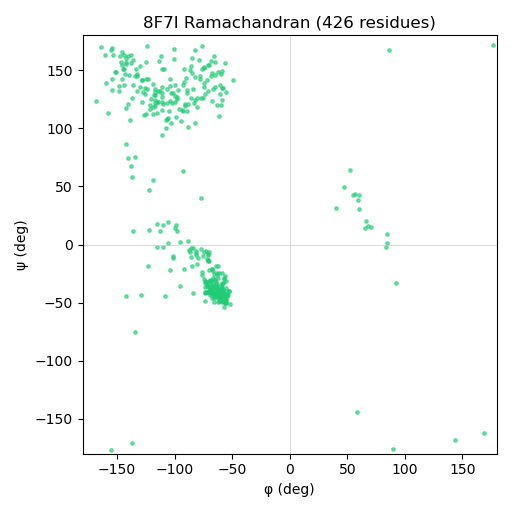LN A 1 213 ? 18.24641 -0.69312 10.82319 1.000 27.87588 193 GLN A O 1
ATOM 3046 N N . ASP A 1 214 ? 16.74488 0.88367 11.41866 1.000 25.18463 194 ASP A N 1
ATOM 3047 C CA . ASP A 1 214 ? 17.46660 1.34703 12.60311 1.000 26.71017 194 ASP A CA 1
ATOM 3048 C C . ASP A 1 214 ? 17.12792 0.40015 13.74791 1.000 25.02151 194 ASP A C 1
ATOM 3049 O O . ASP A 1 214 ? 16.03401 0.45243 14.31408 1.000 26.64888 194 ASP A O 1
ATOM 3058 N N . LYS A 1 215 ? 18.07354 -0.48064 14.08665 1.000 25.93085 195 LYS A N 1
ATOM 3059 C CA . LYS A 1 215 ? 17.78988 -1.53488 15.05514 1.000 28.70277 195 LYS A CA 1
ATOM 3060 C C . LYS A 1 215 ? 17.50986 -0.96326 16.43947 1.000 33.15397 195 LYS A C 1
ATOM 3061 O O . LYS A 1 215 ? 16.61789 -1.44620 17.14701 1.000 27.04353 195 LYS A O 1
ATOM 3080 N N . GLN A 1 216 ? 18.25883 0.06085 16.84864 1.000 29.17577 196 GLN A N 1
ATOM 3081 C CA . GLN A 1 216 ? 18.02112 0.64654 18.16303 1.000 30.62515 196 GLN A CA 1
ATOM 3082 C C . GLN A 1 216 ? 16.68352 1.37433 18.21704 1.000 25.72078 196 GLN A C 1
ATOM 3083 O O . GLN A 1 216 ? 16.04079 1.40477 19.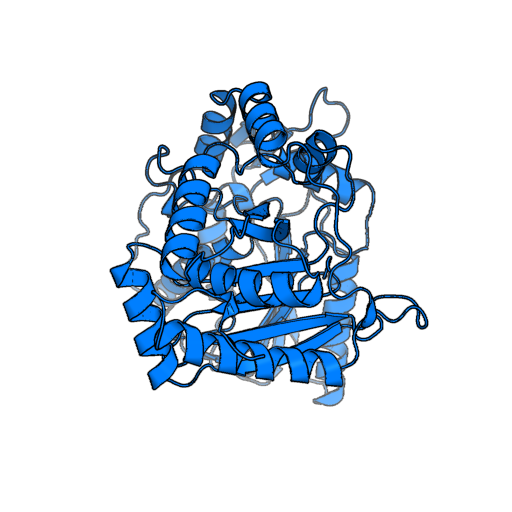27265 1.000 27.68144 196 GLN A O 1
ATOM 3097 N N . ALA A 1 217 ? 16.23999 1.95193 17.09903 1.000 24.08774 197 ALA A N 1
ATOM 3098 C CA . ALA A 1 217 ? 14.91518 2.56042 17.07361 1.000 24.17143 197 ALA A CA 1
ATOM 3099 C C . ALA A 1 217 ? 13.82832 1.50489 17.23821 1.000 23.80526 197 ALA A C 1
ATOM 3100 O O . ALA A 1 217 ? 12.80494 1.75348 17.88520 1.000 26.32751 197 ALA A O 1
ATOM 3107 N N . SER A 1 218 ? 14.03484 0.31538 16.67084 1.000 23.14484 198 SER A N 1
ATOM 3108 C CA . SER A 1 218 ? 13.03834 -0.74040 16.81905 1.000 23.15338 198 SER A CA 1
ATOM 3109 C C . SER A 1 218 ? 12.99710 -1.26004 18.25016 1.000 24.23349 198 SER A C 1
ATOM 3110 O O . SER A 1 218 ? 11.91614 -1.52312 18.78908 1.000 22.32655 198 SER A O 1
ATOM 3118 N N . LEU A 1 219 ? 14.16165 -1.42134 18.88132 1.000 24.18842 199 LEU A N 1
ATOM 3119 C CA . LEU A 1 219 ? 14.17785 -1.79844 20.28991 1.000 23.75528 199 LEU A CA 1
ATOM 3120 C C . LEU A 1 219 ? 13.50444 -0.73089 21.14194 1.000 25.37447 199 LEU A C 1
ATOM 3121 O O . LEU A 1 219 ? 12.78031 -1.04682 22.09322 1.000 25.19288 199 LEU A O 1
ATOM 3137 N N . ARG A 1 220 ? 13.72250 0.54227 20.80736 1.000 25.39807 200 ARG A N 1
ATOM 3138 C CA . ARG A 1 220 ? 13.07967 1.61958 21.55098 1.000 27.39295 200 ARG A CA 1
ATOM 3139 C C . ARG A 1 220 ? 11.56568 1.56809 21.39406 1.000 24.74821 200 ARG A C 1
ATOM 3140 O O . ARG A 1 220 ? 10.82763 1.84726 22.34676 1.000 27.04833 200 ARG A O 1
ATOM 3161 N N . TYR A 1 221 ? 11.08044 1.21670 20.19992 1.000 24.27975 201 TYR A N 1
ATOM 3162 C CA . TYR A 1 221 ? 9.64081 1.07846 20.01765 1.000 22.39572 201 TYR A CA 1
ATOM 3163 C C . TYR A 1 221 ? 9.06690 0.07937 21.01373 1.000 23.40026 201 TYR A C 1
ATOM 3164 O O . TYR A 1 221 ? 8.08101 0.36253 21.70391 1.000 25.81146 201 TYR A O 1
ATOM 3182 N N . TRP A 1 222 ? 9.67472 -1.10614 21.09500 1.000 22.52856 202 TRP A N 1
ATOM 3183 C CA . TRP A 1 222 ? 9.15942 -2.14165 21.98341 1.000 21.13765 202 TRP A CA 1
ATOM 3184 C C . TRP A 1 222 ? 9.34266 -1.75267 23.44424 1.000 26.21097 202 TRP A C 1
ATOM 3185 O O . TRP A 1 222 ? 8.47358 -2.02945 24.27920 1.000 24.44852 202 TRP A O 1
ATOM 3206 N N . ARG A 1 223 ? 10.45615 -1.09375 23.76924 1.000 25.34808 203 ARG A N 1
ATOM 3207 C CA . ARG A 1 223 ? 10.68186 -0.64992 25.14096 1.000 26.16982 203 ARG A CA 1
ATOM 3208 C C . ARG A 1 223 ? 9.58570 0.30718 25.59291 1.000 28.06224 203 ARG A C 1
ATOM 3209 O O . ARG A 1 223 ? 9.05676 0.18713 26.70406 1.000 29.66446 203 ARG A O 1
ATOM 3230 N N . GLU A 1 224 ? 9.22776 1.26555 24.73718 1.000 26.67445 204 GLU A N 1
ATOM 3231 C CA . GLU A 1 224 ? 8.20173 2.23841 25.09825 1.000 30.23690 204 GLU A CA 1
ATOM 3232 C C . GLU A 1 224 ? 6.81611 1.60300 25.10787 1.000 32.73655 204 GLU A C 1
ATOM 3233 O O . GLU A 1 224 ? 5.97171 1.95261 25.94103 1.000 32.09487 204 GLU A O 1
ATOM 3245 N N . TYR A 1 225 ? 6.56881 0.66410 24.19211 1.000 27.10991 205 TYR A N 1
ATOM 3246 C CA . TYR A 1 225 ? 5.28597 -0.03353 24.15050 1.000 24.81886 205 TYR A CA 1
ATOM 3247 C C . TYR A 1 225 ? 5.03157 -0.80802 25.43441 1.000 28.35379 205 TYR A C 1
ATOM 3248 O O . TYR A 1 225 ? 3.89528 -0.87047 25.91869 1.000 28.27218 205 TYR A O 1
ATOM 3266 N N . LEU A 1 226 ? 6.07239 -1.42285 25.98673 1.000 25.09624 206 LEU A N 1
ATOM 3267 C CA . LEU A 1 226 ? 5.95905 -2.26585 27.16646 1.000 23.66840 206 LEU A CA 1
ATOM 3268 C C . LEU A 1 226 ? 6.36951 -1.53273 28.43433 1.000 29.93239 206 LEU A C 1
ATOM 3269 O O . LEU A 1 226 ? 6.55968 -2.16867 29.47602 1.000 29.70246 206 LEU A O 1
ATOM 3285 N N . GLU A 1 227 ? 6.48870 -0.20821 28.36509 1.000 34.85657 207 GLU A N 1
ATOM 3286 C CA . GLU A 1 227 ? 6.92269 0.59310 29.50056 1.000 41.72553 207 GLU A CA 1
ATOM 3287 C C . GLU A 1 227 ? 5.97642 0.40542 30.67691 1.000 40.11301 207 GLU A C 1
ATOM 3288 O O . GLU A 1 227 ? 4.76707 0.61432 30.54950 1.000 34.04765 207 GLU A O 1
ATOM 3300 N N . ASP A 1 228 ? 6.53617 -0.00163 31.81598 1.000 34.24566 208 ASP A N 1
ATOM 3301 C CA . ASP A 1 228 ? 5.83006 -0.11309 33.08813 1.000 38.32097 208 ASP A CA 1
ATOM 3302 C C . ASP A 1 228 ? 4.83042 -1.26168 33.13032 1.000 38.26617 208 ASP A C 1
ATOM 3303 O O . ASP A 1 228 ? 3.97460 -1.30073 34.01804 1.000 36.67680 208 ASP A O 1
ATOM 3312 N N . PHE A 1 229 ? 4.90562 -2.20633 32.19456 1.000 32.05300 209 PHE A N 1
ATOM 3313 C CA . PHE A 1 229 ? 4.05013 -3.38398 32.27177 1.000 31.61607 209 PHE A CA 1
ATOM 3314 C C . PHE A 1 229 ? 4.51888 -4.28083 33.41249 1.000 37.18629 209 PHE A C 1
ATOM 3315 O O . PHE A 1 229 ? 5.71119 -4.58101 33.52907 1.000 43.11009 209 PHE A O 1
ATOM 3332 N N . GLU A 1 230 ? 3.57808 -4.72261 34.24571 1.000 36.42773 210 GLU A N 1
ATOM 3333 C CA . GLU A 1 230 ? 3.90115 -5.34034 35.52496 1.000 42.42261 210 GLU A CA 1
ATOM 3334 C C . GLU A 1 230 ? 3.94479 -6.86258 35.48501 1.000 48.47556 210 GLU A C 1
ATOM 3335 O O . GLU A 1 230 ? 4.17764 -7.48472 36.52625 1.000 51.28723 210 GLU A O 1
ATOM 3347 N N . GLY A 1 231 ? 3.73366 -7.47946 34.32867 1.000 41.27535 211 GLY A N 1
ATOM 3348 C CA . GLY A 1 231 ? 3.79864 -8.92049 34.22170 1.000 46.60056 211 GLY A CA 1
ATOM 3349 C C . GLY A 1 231 ? 2.48290 -9.59169 34.56983 1.000 36.89962 211 GLY A C 1
ATOM 3350 O O . GLY A 1 231 ? 1.56041 -8.99297 35.12719 1.000 44.50136 211 GLY A O 1
ATOM 3354 N N . GLN A 1 232 ? 2.40747 -10.88149 34.24521 1.000 27.36459 212 GLN A N 1
ATOM 3355 C CA . GLN A 1 232 ? 1.12389 -11.57245 34.24632 1.000 35.60410 212 GLN A CA 1
ATOM 3356 C C . GLN A 1 232 ? 1.29685 -13.07856 34.12600 1.000 27.18027 212 GLN A C 1
ATOM 3357 O O . GLN A 1 232 ? 1.92819 -13.56141 33.18284 1.000 29.50382 212 GLN A O 1
ATOM 3371 N N . THR A 1 233 ? 0.76240 -13.82911 35.08855 1.000 25.53032 213 THR A N 1
ATOM 3372 C CA . THR A 1 233 ? 0.55716 -15.26471 34.93591 1.000 22.45427 213 THR A CA 1
ATOM 3373 C C . THR A 1 233 ? -0.90638 -15.45283 34.55365 1.000 22.41006 213 THR A C 1
ATOM 3374 O O . THR A 1 233 ? -1.80059 -15.23027 35.37667 1.000 22.88176 213 THR A O 1
ATOM 3385 N N . THR A 1 234 ? -1.15112 -15.84317 33.30804 1.000 19.46637 214 THR A N 1
ATOM 3386 C CA . THR A 1 234 ? -2.52064 -15.92071 32.81840 1.000 18.84663 214 THR A CA 1
ATOM 3387 C C . THR A 1 234 ? -3.21549 -17.13833 33.41225 1.000 17.99706 214 THR A C 1
ATOM 3388 O O . THR A 1 234 ? -2.64198 -18.23050 33.46472 1.000 19.60066 214 THR A O 1
ATOM 3399 N N . PHE A 1 235 ? -4.45287 -16.94537 33.87282 1.000 19.53021 215 PHE A N 1
ATOM 3400 C CA . PHE A 1 235 ? -5.24670 -18.02950 34.44944 1.000 18.18027 215 PHE A CA 1
ATOM 3401 C C . PHE A 1 235 ? -4.50503 -18.68431 35.61386 1.000 18.70867 215 PHE A C 1
ATOM 3402 O O . PHE A 1 235 ? -4.47661 -19.91007 35.75172 1.000 19.19354 215 PHE A O 1
ATOM 3419 N N . ALA A 1 236 ? -3.90443 -17.85031 36.46507 1.000 21.11469 216 ALA A N 1
ATOM 3420 C CA . ALA A 1 236 ? -3.05387 -18.36127 37.53422 1.000 22.01209 216 ALA A CA 1
ATOM 3421 C C . ALA A 1 236 ? -3.80455 -19.32716 38.44260 1.000 22.62747 216 ALA A C 1
ATOM 3422 O O . ALA A 1 236 ? -3.24090 -20.33492 38.88454 1.000 22.15774 216 ALA A O 1
ATOM 3429 N N . GLU A 1 237 ? -5.07180 -19.04152 38.74117 1.000 22.50774 217 GLU A N 1
ATOM 3430 C CA . GLU A 1 237 ? -5.81549 -19.89677 39.66040 1.000 22.80943 217 GLU A CA 1
ATOM 3431 C C . GLU A 1 237 ? -6.24077 -21.21395 39.02615 1.000 23.88933 217 GLU A C 1
ATOM 3432 O O . GLU A 1 237 ? -6.69643 -22.10932 39.74599 1.000 25.80076 217 GLU A O 1
ATOM 3444 N N . GLN A 1 238 ? -6.08527 -21.35867 37.71003 1.000 18.92019 218 GLN A N 1
ATOM 3445 C CA . GLN A 1 238 ? -6.43177 -22.58237 37.00407 1.000 19.00147 218 GLN A CA 1
ATOM 3446 C C . GLN A 1 238 ? -5.22430 -23.45443 36.68430 1.000 17.95675 218 GLN A C 1
ATOM 3447 O O . GLN A 1 238 ? -5.40293 -24.59973 36.25575 1.000 23.38098 218 GLN A O 1
ATOM 3461 N N . ARG A 1 239 ? -4.01078 -22.94828 36.87442 1.000 21.38303 219 ARG A N 1
ATOM 3462 C CA . ARG A 1 239 ? -2.81770 -23.68495 36.48762 1.000 21.50337 219 ARG A CA 1
ATOM 3463 C C . ARG A 1 239 ? -2.50694 -24.78176 37.49667 1.000 20.49247 219 ARG A C 1
ATOM 3464 O O . ARG A 1 239 ? -2.38333 -24.51677 38.69685 1.000 24.20957 219 ARG A O 1
ATOM 3485 N N . LYS A 1 240 ? -2.36615 -26.00891 37.00324 1.000 22.34699 220 LYS A N 1
ATOM 3486 C CA . LYS A 1 240 ? -1.90319 -27.12247 37.81485 1.000 21.01527 220 LYS A CA 1
ATOM 3487 C C . LYS A 1 240 ? -0.38169 -27.16183 37.82515 1.000 31.28563 220 LYS A C 1
ATOM 3488 O O . LYS A 1 240 ? 0.27691 -26.71633 36.88221 1.000 26.55570 220 LYS A O 1
ATOM 3507 N N . LYS A 1 241 ? 0.17517 -27.72261 38.90121 1.000 31.29601 221 LYS A N 1
ATOM 3508 C CA . LYS A 1 241 ? 1.61006 -27.90728 39.04924 1.000 41.10080 221 LYS A CA 1
ATOM 3509 C C . LYS A 1 241 ? 1.81676 -29.27233 39.70958 1.000 42.79417 221 LYS A C 1
ATOM 3510 O O . LYS A 1 241 ? 2.12721 -29.38429 40.89365 1.000 53.34199 221 LYS A O 1
ATOM 3529 N N . GLN A 1 242 ? 1.61446 -30.33104 38.92096 1.000 39.71873 222 GLN A N 1
ATOM 3530 C CA . GLN A 1 242 ? 1.71093 -31.69458 39.42435 1.000 44.55028 222 GLN A CA 1
ATOM 3531 C C . GLN A 1 242 ? 2.52041 -32.57184 38.47512 1.000 48.72155 222 GLN A C 1
ATOM 3532 O O . GLN A 1 242 ? 3.68037 -32.88630 38.75877 1.000 41.14178 222 GLN A O 1
ATOM 3546 N N . LYS A 1 243 ? 1.93175 -32.97190 37.34976 1.000 42.16503 223 LYS A N 1
ATOM 3547 C CA . LYS A 1 243 ? 2.61559 -33.86865 36.42777 1.000 35.55381 223 LYS A CA 1
ATOM 3548 C C . LYS A 1 243 ? 3.63552 -33.11002 35.58903 1.000 36.50159 223 LYS A C 1
ATOM 3549 O O . LYS A 1 243 ? 3.40388 -31.97055 35.17463 1.000 31.95048 223 LYS A O 1
ATOM 3568 N N . ASP A 1 244 ? 4.76519 -33.76241 35.33215 1.000 39.37772 224 ASP A N 1
ATOM 3569 C CA . ASP A 1 244 ? 5.87453 -33.13390 34.63237 1.000 48.93024 224 ASP A CA 1
ATOM 3570 C C . ASP A 1 244 ? 5.66365 -33.16265 33.12477 1.000 33.81842 224 ASP A C 1
ATOM 3571 O O . ASP A 1 244 ? 5.11669 -34.12319 32.57629 1.000 33.15399 224 ASP A O 1
ATOM 3580 N N . GLY A 1 245 ? 6.10335 -32.09619 32.45628 1.000 27.66542 225 GLY A N 1
ATOM 3581 C CA . GLY A 1 245 ? 6.16647 -32.07835 31.00929 1.000 35.33975 225 GLY A CA 1
ATOM 3582 C C . GLY A 1 245 ? 4.89847 -31.58482 30.34495 1.000 36.91341 225 GLY A C 1
ATOM 3583 O O . GLY A 1 245 ? 3.92782 -31.16597 30.98160 1.000 29.88708 225 GLY A O 1
ATOM 3587 N N . TYR A 1 246 ? 4.92068 -31.64771 29.01374 1.000 29.43849 226 TYR A N 1
ATOM 3588 C CA . TYR A 1 246 ? 3.83014 -31.17212 28.17111 1.000 25.66568 226 TYR A CA 1
ATOM 3589 C C . TYR A 1 246 ? 2.98146 -32.36018 27.73412 1.000 29.94975 226 TYR A C 1
ATOM 3590 O O . TYR A 1 246 ? 3.49527 -33.30962 27.13284 1.000 28.24613 226 TYR A O 1
ATOM 3608 N N . GLU A 1 247 ? 1.68670 -32.30998 28.04771 1.000 25.01725 227 GLU A N 1
ATOM 3609 C CA . GLU A 1 247 ? 0.71745 -33.31229 27.61538 1.000 24.73457 227 GLU A CA 1
ATOM 3610 C C . GLU A 1 247 ? -0.20623 -32.64082 26.60892 1.000 27.25817 227 GLU A C 1
ATOM 3611 O O . GLU A 1 247 ? -1.19447 -32.00193 26.99777 1.000 24.54062 227 GLU A O 1
ATOM 3623 N N . PRO A 1 248 ? 0.07180 -32.74139 25.30883 1.000 25.18927 228 PRO A N 1
ATOM 3624 C CA . PRO A 1 248 ? -0.66556 -31.92314 24.33426 1.000 21.66008 228 PRO A CA 1
ATOM 3625 C C . PRO A 1 248 ? -2.08699 -32.42358 24.12846 1.000 27.62707 228 PRO A C 1
ATOM 3626 O O . PRO A 1 248 ? -2.31783 -33.60826 23.87726 1.000 25.86735 228 PRO A O 1
ATOM 3637 N N . LYS A 1 249 ? -3.03853 -31.49940 24.23029 1.000 23.03905 229 LYS A N 1
ATOM 3638 C CA . LYS A 1 249 ? -4.44282 -31.77409 23.97320 1.000 23.76529 229 LYS A CA 1
ATOM 3639 C C . LYS A 1 249 ? -5.01288 -30.60880 23.17909 1.000 20.71164 229 LYS A C 1
ATOM 3640 O O . LYS A 1 249 ? -4.42835 -29.52323 23.13211 1.000 20.91992 229 LYS A O 1
ATOM 3659 N N . GLU A 1 250 ? -6.16818 -30.83463 22.55928 1.000 21.48180 230 GLU A N 1
ATOM 3660 C CA . GLU A 1 250 ? -6.81809 -29.79667 21.77608 1.000 21.30815 230 GLU A CA 1
ATOM 3661 C C . GLU A 1 250 ? -8.32583 -29.89392 21.94129 1.000 24.13619 230 GLU A C 1
ATOM 3662 O O . GLU A 1 250 ? -8.88162 -30.98359 22.10232 1.000 27.03783 230 GLU A O 1
ATOM 3674 N N . LEU A 1 251 ? -8.97649 -28.73266 21.90916 1.000 20.04120 231 LEU A N 1
ATOM 3675 C CA . LEU A 1 251 ? -10.42805 -28.62364 21.83594 1.000 19.86809 231 LEU A CA 1
ATOM 3676 C C . LEU A 1 251 ? -10.77264 -27.83077 20.58330 1.000 20.79958 231 LEU A C 1
ATOM 3677 O O . LEU A 1 251 ? -10.41604 -26.65231 20.47604 1.000 21.37894 231 LEU A O 1
ATOM 3693 N N . LEU A 1 252 ? -11.45997 -28.47407 19.64448 1.000 20.27858 232 LEU A N 1
ATOM 3694 C CA . LEU A 1 252 ? -11.85862 -27.84662 18.39267 1.000 20.58107 232 LEU A CA 1
ATOM 3695 C C . LEU A 1 252 ? -13.34042 -27.50233 18.43712 1.000 24.34692 232 LEU A C 1
ATOM 3696 O O . LEU A 1 252 ? -14.15965 -28.31117 18.88004 1.000 24.64791 232 LEU A O 1
ATOM 3712 N N . PHE A 1 253 ? -13.68406 -26.30655 17.96833 1.000 23.01453 233 PHE A N 1
ATOM 3713 C CA . PHE A 1 253 ? -15.08781 -25.93608 17.83954 1.000 22.04200 233 PHE A CA 1
ATOM 3714 C C . PHE A 1 253 ? -15.21519 -24.86559 16.76571 1.000 27.57768 233 PHE A C 1
ATOM 3715 O O . PHE A 1 253 ? -14.22386 -24.29952 16.29929 1.000 24.87528 233 PHE A O 1
ATOM 3732 N N . SER A 1 254 ? -16.45737 -24.61534 16.36148 1.000 26.81393 234 SER A N 1
ATOM 3733 C CA . SER A 1 254 ? -16.76571 -23.69341 15.28088 1.000 29.70341 234 SER A CA 1
ATOM 3734 C C . SER A 1 254 ? -17.71260 -22.61257 15.77658 1.000 30.55963 234 SER A C 1
ATOM 3735 O O . SER A 1 254 ? -18.60665 -22.87782 16.58587 1.000 31.91551 234 SER A O 1
ATOM 3743 N N . LEU A 1 255 ? -17.50809 -21.40211 15.29277 1.000 26.19735 235 LEU A N 1
ATOM 3744 C CA . LEU A 1 255 ? -18.47937 -20.33596 15.50129 1.000 26.16229 235 LEU A CA 1
ATOM 3745 C C . LEU A 1 255 ? -19.60925 -20.49521 14.49008 1.000 24.00705 235 LEU A C 1
ATOM 3746 O O . LEU A 1 255 ? -19.34228 -20.59835 13.28936 1.000 26.37333 235 LEU A O 1
ATOM 3762 N N . PRO A 1 256 ? -20.86926 -20.54614 14.92610 1.000 26.72767 236 PRO A N 1
ATOM 3763 C CA . PRO A 1 256 ? -21.95910 -20.78027 13.96921 1.000 30.73714 236 PRO A CA 1
ATOM 3764 C C . PRO A 1 256 ? -21.95413 -19.75399 12.84468 1.000 27.95269 236 PRO A C 1
ATOM 3765 O O . PRO A 1 256 ? -21.44215 -18.64061 12.97998 1.000 28.78559 236 PRO A O 1
ATOM 3776 N N . GLU A 1 257 ? -22.54812 -20.15096 11.71463 1.000 32.24686 237 GLU A N 1
ATOM 3777 C CA . GLU A 1 257 ? -22.45204 -19.34755 10.49899 1.000 30.21277 237 GLU A CA 1
ATOM 3778 C C . GLU A 1 257 ? -23.02150 -17.94676 10.69403 1.000 27.97823 237 GLU A C 1
ATOM 3779 O O . GLU A 1 257 ? -22.43463 -16.96231 10.22869 1.000 28.90964 237 GLU A O 1
ATOM 3791 N N . ALA A 1 258 ? -24.17425 -17.83383 11.35621 1.000 30.17055 238 ALA A N 1
ATOM 3792 C CA . ALA A 1 258 ? -24.78293 -16.52023 11.54371 1.000 30.20766 238 ALA A CA 1
ATOM 3793 C C . ALA A 1 258 ? -23.86116 -15.60164 12.33759 1.000 28.98512 238 ALA A C 1
ATOM 3794 O O . ALA A 1 258 ? -23.65704 -14.43862 11.96952 1.000 28.66907 238 ALA A O 1
ATOM 3801 N N . GLU A 1 259 ? -23.29229 -16.11020 13.43593 1.000 26.13563 239 GLU A N 1
ATOM 3802 C CA . GLU A 1 259 ? -22.35910 -15.30993 14.22277 1.000 26.17010 239 GLU A CA 1
ATOM 3803 C C . GLU A 1 259 ? -21.09075 -15.00575 13.43455 1.000 23.95345 239 GLU A C 1
ATOM 3804 O O . GLU A 1 259 ? -20.54203 -13.90242 13.53297 1.000 23.89019 239 GLU A O 1
ATOM 3816 N N . THR A 1 260 ? -20.60020 -15.97703 12.66175 1.000 22.50123 240 THR A N 1
ATOM 3817 C CA . THR A 1 260 ? -19.39959 -15.75279 11.86236 1.000 21.96507 240 THR A CA 1
ATOM 3818 C C . THR A 1 260 ? -19.61562 -14.61736 10.86925 1.000 23.48316 240 THR A C 1
ATOM 3819 O O . THR A 1 260 ? -18.78014 -13.71358 10.74541 1.000 23.25789 240 THR A O 1
ATOM 3830 N N . LYS A 1 261 ? -20.74088 -14.64995 10.15183 1.000 25.21577 241 LYS A N 1
ATOM 3831 C CA . LYS A 1 261 ? -21.06047 -13.58380 9.20804 1.000 25.61812 241 LYS A CA 1
ATOM 3832 C C . LYS A 1 261 ? -21.10464 -12.23012 9.90612 1.000 21.29709 241 LYS A C 1
ATOM 3833 O O . LYS A 1 261 ? -20.54193 -11.24519 9.41495 1.000 24.45929 241 LYS A O 1
ATOM 3852 N N . ALA A 1 262 ? -21.76123 -12.16455 11.06572 1.000 22.01863 242 ALA A N 1
ATOM 3853 C CA . ALA A 1 262 ? -21.90654 -10.88709 11.75591 1.000 22.83348 242 ALA A CA 1
ATOM 3854 C C . ALA A 1 262 ? -20.57948 -10.41761 12.33989 1.000 21.85456 242 ALA A C 1
ATOM 3855 O O . ALA A 1 262 ? -20.29508 -9.21490 12.36328 1.000 22.73034 242 ALA A O 1
ATOM 3862 N N . PHE A 1 263 ? -19.76083 -11.35275 12.82561 1.000 23.24806 243 PHE A N 1
ATOM 3863 C CA . PHE A 1 263 ? -18.43214 -11.00745 13.32551 1.000 23.50558 243 PHE A CA 1
ATOM 3864 C C . PHE A 1 263 ? -17.56050 -10.46186 12.20348 1.000 21.83435 243 PHE A C 1
ATOM 3865 O O . PHE A 1 263 ? -16.84543 -9.46802 12.38245 1.000 23.02019 243 PHE A O 1
ATOM 3882 N N . THR A 1 264 ? -17.61917 -11.09869 11.03224 1.000 22.22274 244 THR A N 1
ATOM 3883 C CA . THR A 1 264 ? -16.85223 -10.63647 9.88182 1.000 21.98567 244 THR A CA 1
ATOM 3884 C C . THR A 1 264 ? -17.32131 -9.26037 9.42989 1.000 24.81974 244 THR A C 1
ATOM 3885 O O . THR A 1 264 ? -16.50436 -8.38350 9.12484 1.000 26.40294 244 THR A O 1
ATOM 3896 N N . GLU A 1 265 ? -18.63748 -9.05204 9.38606 1.000 24.19512 245 GLU A N 1
ATOM 3897 C CA . GLU A 1 265 ? -19.16898 -7.76112 8.96575 1.000 25.13923 245 GLU A CA 1
ATOM 3898 C C . GLU A 1 265 ? -18.79959 -6.66488 9.95536 1.000 25.91676 245 GLU A C 1
ATOM 3899 O O . GLU A 1 265 ? -18.50171 -5.53373 9.55404 1.000 26.54963 245 GLU A O 1
ATOM 3911 N N . LEU A 1 266 ? -18.80115 -6.98007 11.25118 1.000 23.86918 246 LEU A N 1
ATOM 3912 C CA . LEU A 1 266 ? -18.39818 -5.99179 12.24436 1.000 23.35654 246 LEU A CA 1
ATOM 3913 C C . LEU A 1 266 ? -16.94508 -5.57976 12.04336 1.000 23.41646 246 LEU A C 1
ATOM 3914 O O . LEU A 1 266 ? -16.62441 -4.38620 12.01192 1.000 27.22432 246 LEU A O 1
ATOM 3930 N N . ALA A 1 267 ? -16.04547 -6.55755 11.91689 1.000 23.17928 247 ALA A N 1
ATOM 3931 C CA . ALA A 1 267 ? -14.63698 -6.23304 11.71772 1.000 22.86224 247 ALA A CA 1
ATOM 3932 C C . ALA A 1 267 ? -14.45593 -5.35070 10.48915 1.000 24.58835 247 ALA A C 1
ATOM 3933 O O . ALA A 1 267 ? -13.75103 -4.33631 10.53570 1.000 26.46169 247 ALA A O 1
ATOM 3940 N N . LYS A 1 268 ? -15.10708 -5.71226 9.38108 1.000 26.17621 248 LYS A N 1
ATOM 3941 C CA . LYS A 1 268 ? -14.97297 -4.92793 8.15762 1.000 27.72709 248 LYS A CA 1
ATOM 3942 C C . LYS A 1 268 ? -15.50345 -3.51199 8.34933 1.000 27.97998 248 LYS A C 1
ATOM 3943 O O . LYS A 1 268 ? -14.89806 -2.54371 7.87389 1.000 29.09519 248 LYS A O 1
ATOM 3962 N N . SER A 1 269 ? -16.62763 -3.36868 9.05517 1.000 27.38723 249 SER A N 1
ATOM 3963 C CA . SER A 1 269 ? -17.22077 -2.05107 9.24855 1.000 27.23981 249 SER A CA 1
ATOM 3964 C C . SER A 1 269 ? -16.35866 -1.14576 10.11864 1.000 29.66368 249 SER A C 1
ATOM 3965 O O . SER A 1 269 ? -16.51558 0.07803 10.05982 1.000 26.80836 249 SER A O 1
ATOM 3973 N N . GLN A 1 270 ? -15.46408 -1.71147 10.92625 1.000 23.44604 250 GLN A N 1
ATOM 3974 C CA . GLN A 1 270 ? -14.49837 -0.93384 11.68908 1.000 22.60748 250 GLN A CA 1
ATOM 3975 C C . GLN A 1 270 ? -13.14053 -0.87942 11.00484 1.000 23.08798 250 GLN A C 1
ATOM 3976 O O . GLN A 1 270 ? -12.16242 -0.43817 11.61696 1.000 27.28735 250 GLN A O 1
ATOM 3990 N N . HIS A 1 271 ? -13.06323 -1.31835 9.74871 1.000 23.33727 251 HIS A N 1
ATOM 3991 C CA . HIS A 1 271 ? -11.83905 -1.22355 8.95867 1.000 27.85771 251 HIS A CA 1
ATOM 3992 C C . HIS A 1 271 ? -10.70076 -1.99130 9.61880 1.000 28.66604 251 HIS A C 1
ATOM 3993 O O . HIS A 1 271 ? -9.56166 -1.52411 9.67831 1.000 28.82240 251 HIS A O 1
ATOM 4007 N N . THR A 1 272 ? -11.01155 -3.18134 10.12226 1.000 25.69443 252 THR A N 1
ATOM 4008 C CA . THR A 1 272 ? -10.00175 -4.04772 10.70539 1.000 24.93824 252 THR A CA 1
ATOM 4009 C C . THR A 1 272 ? -10.26502 -5.47312 10.23070 1.000 28.39910 252 THR A C 1
ATOM 4010 O O . THR A 1 272 ? -11.09435 -5.71816 9.34829 1.000 30.20538 252 THR A O 1
ATOM 4021 N N . THR A 1 273 ? -9.54385 -6.41598 10.82168 1.000 23.92049 253 THR A N 1
ATOM 4022 C CA . THR A 1 273 ? -9.50921 -7.79481 10.37058 1.000 23.77390 253 THR A CA 1
ATOM 4023 C C . THR A 1 273 ? -10.18238 -8.70394 11.38867 1.000 22.15550 253 THR A C 1
ATOM 4024 O O . THR A 1 273 ? -10.37716 -8.33821 12.55130 1.000 22.65176 253 THR A O 1
ATOM 4035 N N . LEU A 1 274 ? -10.53699 -9.90655 10.93003 1.000 23.68871 254 LEU A N 1
ATOM 4036 C CA . LEU A 1 274 ? -11.05173 -10.91812 11.84553 1.000 24.18157 254 LEU A CA 1
ATOM 4037 C C . LEU A 1 274 ? -10.02998 -11.23488 12.92867 1.000 23.89894 254 LEU A C 1
ATOM 4038 O O . LEU A 1 274 ? -10.38932 -11.45690 14.09089 1.000 21.98896 254 LEU A O 1
ATOM 4054 N N . SER A 1 275 ? -8.74743 -11.26650 12.56067 1.000 22.42603 255 SER A N 1
ATOM 4055 C CA . SER A 1 275 ? -7.69999 -11.54695 13.53532 1.000 24.41090 255 SER A CA 1
ATOM 4056 C C . SER A 1 275 ? -7.69716 -10.50600 14.64640 1.000 22.31873 255 SER A C 1
ATOM 4057 O O . SER A 1 275 ? -7.62789 -10.84523 15.83327 1.000 20.10914 255 SER A O 1
ATOM 4065 N N . THR A 1 276 ? -7.77141 -9.22639 14.27912 1.000 21.87176 256 THR A N 1
ATOM 4066 C CA . THR A 1 276 ? -7.82672 -8.17935 15.29189 1.000 20.81291 256 THR A CA 1
ATOM 4067 C C . THR A 1 276 ? -9.07522 -8.31997 16.15266 1.000 17.14051 256 THR A C 1
ATOM 4068 O O . THR A 1 276 ? -9.01659 -8.15958 17.37747 1.000 18.91188 256 THR A O 1
ATOM 4079 N N . ALA A 1 277 ? -10.21489 -8.62777 15.53004 1.000 19.25861 257 ALA A N 1
ATOM 4080 C CA . ALA A 1 277 ? -11.45473 -8.75499 16.28743 1.000 19.61354 257 ALA A CA 1
ATOM 4081 C C . ALA A 1 277 ? -11.37643 -9.89950 17.29131 1.000 18.22008 257 ALA A C 1
ATOM 4082 O O . ALA A 1 277 ? -11.83503 -9.76330 18.43105 1.000 18.12609 257 ALA A O 1
ATOM 4089 N N . LEU A 1 278 ? -10.80113 -11.03747 16.89215 1.000 18.37117 258 LEU A N 1
ATOM 4090 C CA . LEU A 1 278 ? -10.65812 -12.14258 17.83628 1.000 18.30960 258 LEU A CA 1
ATOM 4091 C C . LEU A 1 278 ? -9.73358 -11.75739 18.98372 1.000 16.90007 258 LEU A C 1
ATOM 4092 O O . LEU A 1 278 ? -10.00936 -12.07066 20.14768 1.000 16.94883 258 LEU A O 1
ATOM 4108 N N . GLN A 1 279 ? -8.63157 -11.07123 18.67612 1.000 18.17682 259 GLN A N 1
ATOM 4109 C CA . GLN A 1 279 ? -7.74319 -10.59950 19.73235 1.000 17.06976 259 GLN A CA 1
ATOM 4110 C C . GLN A 1 279 ? -8.47333 -9.66323 20.68525 1.000 16.75316 259 GLN A C 1
ATOM 4111 O O . GLN A 1 279 ? -8.21047 -9.66304 21.89339 1.000 16.77777 259 GLN A O 1
ATOM 4125 N N . ALA A 1 280 ? -9.38890 -8.84869 20.15827 1.000 16.24982 260 ALA A N 1
ATOM 4126 C CA . ALA A 1 280 ? -10.13239 -7.92935 21.01108 1.000 17.37957 260 ALA A CA 1
ATOM 4127 C C . ALA A 1 280 ? -11.07289 -8.68228 21.94512 1.000 15.95783 260 ALA A C 1
ATOM 4128 O O . ALA A 1 280 ? -11.18111 -8.34171 23.12904 1.000 16.19834 260 ALA A O 1
ATOM 4135 N N . VAL A 1 281 ? -11.75574 -9.71199 21.43737 1.000 18.01018 261 VAL A N 1
ATOM 4136 C CA . VAL A 1 281 ? -12.61630 -10.52293 22.29572 1.000 16.86636 261 VAL A CA 1
ATOM 4137 C C . VAL A 1 281 ? -11.79237 -11.17090 23.39971 1.000 15.28374 261 VAL A C 1
ATOM 4138 O O . VAL A 1 281 ? -12.16920 -11.15692 24.57776 1.000 17.40833 261 VAL A O 1
ATOM 4151 N N . TRP A 1 282 ? -10.66272 -11.77248 23.02484 1.000 15.89168 262 TRP A N 1
ATOM 4152 C CA . TRP A 1 282 ? -9.81059 -12.42962 24.00753 1.000 17.42728 262 TRP A CA 1
ATOM 4153 C C . TRP A 1 282 ? -9.36363 -11.45064 25.08304 1.000 17.24955 262 TRP A C 1
ATOM 4154 O O . TRP A 1 282 ? -9.33030 -11.79122 26.27160 1.000 17.15511 262 TRP A O 1
ATOM 4175 N N . SER A 1 283 ? -9.01722 -10.22629 24.67733 1.000 16.05314 263 SER A N 1
ATOM 4176 C CA . SER A 1 283 ? -8.61730 -9.19595 25.62641 1.000 16.53829 263 SER A CA 1
ATOM 4177 C C . SER A 1 283 ? -9.67651 -8.97967 26.69603 1.000 16.28016 263 SER A C 1
ATOM 4178 O O . SER A 1 283 ? -9.35354 -8.81343 27.87761 1.000 18.20219 263 SER A O 1
ATOM 4186 N N . VAL A 1 284 ? -10.94905 -8.95181 26.29854 1.000 16.39241 264 VAL A N 1
ATOM 4187 C CA . VAL A 1 284 ? -12.02068 -8.79385 27.27769 1.000 18.04306 264 VAL A CA 1
ATOM 4188 C C . VAL A 1 284 ? -12.00800 -9.95819 28.26009 1.000 16.85439 264 VAL A C 1
ATOM 4189 O O . VAL A 1 284 ? -12.04914 -9.76643 29.47991 1.000 17.91693 264 VAL A O 1
ATOM 4202 N N . LEU A 1 285 ? -11.94513 -11.18411 27.73904 1.000 18.04127 265 LEU A N 1
ATOM 4203 C CA . LEU A 1 285 ? -11.89975 -12.36559 28.59624 1.000 17.45002 265 LEU A CA 1
ATOM 4204 C C . LEU A 1 285 ? -10.73781 -12.29512 29.58318 1.000 19.57868 265 LEU A C 1
ATOM 4205 O O . LEU A 1 285 ? -10.92131 -12.49806 30.78951 1.000 18.98878 265 LEU A O 1
ATOM 4221 N N . ILE A 1 286 ? -9.52972 -12.00531 29.09089 1.000 17.46409 266 ILE A N 1
ATOM 4222 C CA . ILE A 1 286 ? -8.36404 -11.96586 29.97267 1.000 18.26197 266 ILE A CA 1
ATOM 4223 C C . ILE A 1 286 ? -8.52223 -10.88393 31.03490 1.000 19.12133 266 ILE A C 1
ATOM 4224 O O . ILE A 1 286 ? -8.11936 -11.06715 32.19098 1.000 19.04052 266 ILE A O 1
ATOM 4240 N N . SER A 1 287 ? -9.07879 -9.72865 30.65620 1.000 18.04772 267 SER A N 1
ATOM 4241 C CA . SER A 1 287 ? -9.22937 -8.63851 31.61283 1.000 19.01026 267 SER A CA 1
ATOM 4242 C C . SER A 1 287 ? -10.05443 -9.07195 32.81453 1.000 18.99553 267 SER A C 1
ATOM 4243 O O . SER A 1 287 ? -9.81260 -8.60813 33.93384 1.000 20.93566 267 SER A O 1
ATOM 4251 N N . ARG A 1 288 ? -11.02357 -9.96545 32.60527 1.000 18.34949 268 ARG A N 1
ATOM 4252 C CA . ARG A 1 288 ? -11.84401 -10.43609 33.71524 1.000 19.89936 268 ARG A CA 1
ATOM 4253 C C . ARG A 1 288 ? -11.05875 -11.38255 34.61384 1.000 20.15052 268 ARG A C 1
ATOM 4254 O O . ARG A 1 288 ? -11.05840 -11.23233 35.84095 1.000 21.48184 268 ARG A O 1
ATOM 4275 N N . TYR A 1 289 ? -10.38714 -12.37224 34.02078 1.000 18.11866 269 TYR A N 1
ATOM 4276 C CA . TYR A 1 289 ? -9.64995 -13.33740 34.82806 1.000 18.59123 269 TYR A CA 1
ATOM 4277 C C . TYR A 1 289 ? -8.52451 -12.66713 35.60552 1.000 20.88312 269 TYR A C 1
ATOM 4278 O O . TYR A 1 289 ? -8.24507 -13.03624 36.75251 1.000 21.17993 269 TYR A O 1
ATOM 4296 N N . GLN A 1 290 ? -7.85931 -11.68852 34.99816 1.000 21.09771 270 GLN A N 1
ATOM 4297 C CA . GLN A 1 290 ? -6.74182 -11.02074 35.64816 1.000 21.85684 270 GLN A CA 1
ATOM 4298 C C . GLN A 1 290 ? -7.17806 -9.84830 36.51772 1.000 21.85305 270 GLN A C 1
ATOM 4299 O O . GLN A 1 290 ? -6.33597 -9.26810 37.21187 1.000 24.04040 270 GLN A O 1
ATOM 4313 N N . GLN A 1 291 ? -8.46675 -9.50516 36.51451 1.000 22.08575 271 GLN A N 1
ATOM 4314 C CA . GLN A 1 291 ? -8.97609 -8.34311 37.24071 1.000 22.46897 271 GLN A CA 1
ATOM 4315 C C . GLN A 1 291 ? -8.09582 -7.12312 36.97751 1.000 25.16442 271 GLN A C 1
ATOM 4316 O O . GLN A 1 291 ? -7.66852 -6.41807 37.89456 1.000 26.03388 271 GLN A O 1
ATOM 4330 N N . SER A 1 292 ? -7.82279 -6.87723 35.69763 1.000 24.60182 272 SER A N 1
ATOM 4331 C CA . SER A 1 292 ? -6.86578 -5.85404 35.31092 1.000 25.37796 272 SER A CA 1
ATOM 4332 C C . SER A 1 292 ? -7.23412 -5.28511 33.95152 1.000 21.00447 272 SER A C 1
ATOM 4333 O O . SER A 1 292 ? -7.77199 -5.98784 33.09152 1.000 25.83817 272 SER A O 1
ATOM 4341 N N . GLY A 1 293 ? -6.91997 -4.00499 33.76508 1.000 23.50712 273 GLY A N 1
ATOM 4342 C CA . GLY A 1 293 ? -7.11385 -3.34843 32.48869 1.000 25.28102 273 GLY A CA 1
ATOM 4343 C C . GLY A 1 293 ? -5.81335 -3.11933 31.74505 1.000 24.12327 273 GLY A C 1
ATOM 4344 O O . GLY A 1 293 ? -5.74395 -2.27882 30.84585 1.000 28.84544 273 GLY A O 1
ATOM 4348 N N . ASP A 1 294 ? -4.77097 -3.85608 32.12026 1.000 22.43193 274 ASP A N 1
ATOM 4349 C CA . ASP A 1 294 ? -3.46818 -3.78595 31.45988 1.000 22.93904 274 ASP A CA 1
ATOM 4350 C C . ASP A 1 294 ? -2.96808 -5.21768 31.34149 1.000 23.76594 274 ASP A C 1
ATOM 4351 O O . ASP A 1 294 ? -2.57807 -5.82217 32.34430 1.000 27.31810 274 ASP A O 1
ATOM 4360 N N . LEU A 1 295 ? -2.99162 -5.76567 30.13120 1.000 21.14447 275 LEU A N 1
ATOM 4361 C CA . LEU A 1 295 ? -2.76935 -7.18914 29.93865 1.000 18.70457 275 LEU A CA 1
ATOM 4362 C C . LEU A 1 295 ? -1.98976 -7.41363 28.65566 1.000 19.86979 275 LEU A C 1
ATOM 4363 O O . LEU A 1 295 ? -1.90654 -6.53585 27.79361 1.000 20.43732 275 LEU A O 1
ATOM 4379 N N . ALA A 1 296 ? -1.41556 -8.60805 28.53423 1.000 19.80524 276 ALA A N 1
ATOM 4380 C CA . ALA A 1 296 ? -0.60906 -8.93422 27.37032 1.000 19.67441 276 ALA A CA 1
ATOM 4381 C C . ALA A 1 296 ? -0.78298 -10.39367 26.98597 1.000 20.73629 276 ALA A C 1
ATOM 4382 O O . ALA A 1 296 ? -1.05406 -11.25533 27.82604 1.000 21.71876 276 ALA A O 1
ATOM 4389 N N . PHE A 1 297 ? -0.62184 -10.64924 25.69111 1.000 18.15464 277 PHE A N 1
ATOM 4390 C CA . PHE A 1 297 ? -0.58186 -11.99188 25.13670 1.000 16.18997 277 PHE A CA 1
ATOM 4391 C C . PHE A 1 297 ? 0.24320 -11.92109 23.86163 1.000 16.87183 277 PHE A C 1
ATOM 4392 O O . PHE A 1 297 ? 0.47367 -10.84059 23.31337 1.000 19.62581 277 PHE A O 1
ATOM 4409 N N . GLY A 1 298 ? 0.69742 -13.06843 23.39069 1.000 17.74141 278 GLY A N 1
ATOM 4410 C CA . GLY A 1 298 ? 1.42930 -13.12775 22.14667 1.000 18.99260 278 GLY A CA 1
ATOM 4411 C C . GLY A 1 298 ? 0.50514 -13.21345 20.94248 1.000 17.63904 278 GLY A C 1
ATOM 4412 O O . GLY A 1 298 ? -0.57278 -13.79422 21.00818 1.000 17.66101 278 GLY A O 1
ATOM 4416 N N . THR A 1 299 ? 0.95073 -12.62790 19.83387 1.000 18.59869 279 THR A N 1
ATOM 4417 C CA . THR A 1 299 ? 0.23253 -12.69935 18.56823 1.000 17.97405 279 THR A CA 1
ATOM 4418 C C . THR A 1 299 ? 1.23547 -12.98902 17.46193 1.000 20.58481 279 THR A C 1
ATOM 4419 O O . THR A 1 299 ? 2.33390 -12.42872 17.45795 1.000 20.21272 279 THR A O 1
ATOM 4430 N N . VAL A 1 300 ? 0.87324 -13.87943 16.54286 1.000 17.72288 280 VAL A N 1
ATOM 4431 C CA . VAL A 1 300 ? 1.69520 -14.12502 15.36144 1.000 18.36400 280 VAL A CA 1
ATOM 4432 C C . VAL A 1 300 ? 1.37750 -13.05488 14.32281 1.000 19.45931 280 VAL A C 1
ATOM 4433 O O . VAL A 1 300 ? 0.22151 -12.89205 13.92001 1.000 18.73456 280 VAL A O 1
ATOM 4446 N N . VAL A 1 301 ? 2.40689 -12.34134 13.87620 1.000 16.41741 281 VAL A N 1
ATOM 4447 C CA . VAL A 1 301 ? 2.25876 -11.27207 12.90194 1.000 16.75100 281 VAL A CA 1
ATOM 4448 C C . VAL A 1 301 ? 2.95926 -11.67201 11.60924 1.000 17.68683 281 VAL A C 1
ATOM 4449 O O . VAL A 1 301 ? 3.86285 -12.51279 11.58935 1.000 17.03452 281 VAL A O 1
ATOM 4462 N N . SER A 1 302 ? 2.53685 -11.03375 10.51324 1.000 19.19848 282 SER A N 1
ATOM 4463 C CA . SER A 1 302 ? 2.97592 -11.45432 9.18577 1.000 17.78586 282 SER A CA 1
ATOM 4464 C C . SER A 1 302 ? 4.45042 -11.15154 8.95156 1.000 17.47698 282 SER A C 1
ATOM 4465 O O . SER A 1 302 ? 5.14399 -11.91835 8.27299 1.000 19.46970 282 SER A O 1
ATOM 4473 N N . GLY A 1 303 ? 4.93906 -10.03044 9.47572 1.000 19.51752 283 GLY A N 1
ATOM 4474 C CA . GLY A 1 303 ? 6.33026 -9.67150 9.29799 1.000 17.77755 283 GLY A CA 1
ATOM 4475 C C . GLY A 1 303 ? 6.72850 -9.30735 7.88801 1.000 21.54726 283 GLY A C 1
ATOM 4476 O O . GLY A 1 303 ? 7.92335 -9.26360 7.58693 1.000 20.62627 283 GLY A O 1
ATOM 4480 N N . ARG A 1 304 ? 5.76541 -9.03199 7.00894 1.000 20.20539 284 ARG A N 1
ATOM 4481 C CA . ARG A 1 304 ? 6.07774 -8.72345 5.62037 1.000 19.81932 284 ARG A CA 1
ATOM 4482 C C . ARG A 1 304 ? 5.97183 -7.21937 5.38943 1.000 23.90874 284 ARG A C 1
ATOM 4483 O O . ARG A 1 304 ? 4.85397 -6.68727 5.29973 1.000 24.27984 284 ARG A O 1
ATOM 4504 N N . PRO A 1 305 ? 7.08679 -6.49126 5.28238 1.000 23.70357 285 PRO A N 1
ATOM 4505 C CA . PRO A 1 305 ? 7.01040 -5.02512 5.14965 1.000 26.35593 285 PRO A CA 1
ATOM 4506 C C . PRO A 1 305 ? 6.40287 -4.61874 3.81472 1.000 24.36882 285 PRO A C 1
ATOM 4507 O O . PRO A 1 305 ? 6.90626 -4.98279 2.74986 1.000 27.18609 285 PRO A O 1
ATOM 4518 N N . ALA A 1 306 ? 5.32320 -3.83629 3.88018 1.000 29.23767 286 ALA A N 1
ATOM 4519 C CA . ALA A 1 306 ? 4.62068 -3.43679 2.66568 1.000 32.73333 286 ALA A CA 1
ATOM 4520 C C . ALA A 1 306 ? 5.49918 -2.59367 1.75206 1.000 36.86834 286 ALA A C 1
ATOM 4521 O O . ALA A 1 306 ? 5.27964 -2.56299 0.53513 1.000 33.52116 286 ALA A O 1
ATOM 4528 N N . GLU A 1 307 ? 6.48899 -1.89760 2.31549 1.000 33.21443 287 GLU A N 1
ATOM 4529 C CA . GLU A 1 307 ? 7.40632 -1.10737 1.50300 1.000 36.37360 287 GLU A CA 1
ATOM 4530 C C . GLU A 1 307 ? 8.13435 -1.95475 0.47142 1.000 36.47175 287 GLU A C 1
ATOM 4531 O O . GLU A 1 307 ? 8.56938 -1.42400 -0.55670 1.000 39.24173 287 GLU A O 1
ATOM 4537 N N . ILE A 1 308 ? 8.27776 -3.25252 0.72176 1.000 30.08989 288 ILE A N 1
ATOM 4538 C CA . ILE A 1 308 ? 9.03597 -4.12385 -0.16750 1.000 30.79687 288 ILE A CA 1
ATOM 4539 C C . ILE A 1 308 ? 8.14094 -4.55654 -1.31941 1.000 37.05307 288 ILE A C 1
ATOM 4540 O O . ILE A 1 308 ? 7.08076 -5.15625 -1.11056 1.000 31.78020 288 ILE A O 1
ATOM 4545 N N . LYS A 1 309 ? 8.56864 -4.24191 -2.53724 1.000 49.28891 289 LYS A N 1
ATOM 4546 C CA . LYS A 1 309 ? 7.86430 -4.67234 -3.73287 1.000 52.44131 289 LYS A CA 1
ATOM 4547 C C . LYS A 1 309 ? 7.57302 -6.16919 -3.65916 1.000 36.75958 289 LYS A C 1
ATOM 4548 O O . LYS A 1 309 ? 8.37093 -6.94990 -3.13737 1.000 51.46737 289 LYS A O 1
ATOM 4554 N N . GLY A 1 310 ? 6.39308 -6.55997 -4.12827 1.000 38.85298 290 GLY A N 1
ATOM 4555 C CA . GLY A 1 310 ? 5.99111 -7.95696 -4.15539 1.000 37.69126 290 GLY A CA 1
ATOM 4556 C C . GLY A 1 310 ? 6.37181 -8.80036 -2.95149 1.000 34.69755 290 GLY A C 1
ATOM 4557 O O . GLY A 1 310 ? 6.60707 -10.00399 -3.08782 1.000 27.49377 290 GLY A O 1
ATOM 4558 N N . VAL A 1 311 ? 6.43306 -8.19572 -1.76271 1.000 28.86273 291 VAL A N 1
ATOM 4559 C CA . VAL A 1 311 ? 6.75801 -8.96461 -0.56472 1.000 25.94855 291 VAL A CA 1
ATOM 4560 C C . VAL A 1 311 ? 5.69886 -10.02526 -0.29320 1.000 24.40946 291 VAL A C 1
ATOM 4561 O O . VAL A 1 311 ? 5.98438 -11.04664 0.34313 1.000 22.35340 291 VAL A O 1
ATOM 4565 N N . GLU A 1 312 ? 4.47899 -9.80969 -0.79277 1.000 24.84107 292 GLU A N 1
ATOM 4566 C CA . GLU A 1 312 ? 3.36528 -10.72804 -0.57289 1.000 27.00717 292 GLU A CA 1
ATOM 4567 C C . GLU A 1 312 ? 3.67579 -12.13696 -1.05804 1.000 26.13233 292 GLU A C 1
ATOM 4568 O O . GLU A 1 312 ? 3.14456 -13.11379 -0.51798 1.000 26.79861 292 GLU A O 1
ATOM 4574 N N . HIS A 1 313 ? 4.51528 -12.26063 -2.08127 1.000 23.24026 293 HIS A N 1
ATOM 4575 C CA . HIS A 1 313 ? 4.72118 -13.51810 -2.78315 1.000 22.50525 293 HIS A CA 1
ATOM 4576 C C . HIS A 1 313 ? 6.04731 -14.17474 -2.45122 1.000 22.02652 293 HIS A C 1
ATOM 4577 O O . HIS A 1 313 ? 6.34962 -15.24170 -2.99589 1.000 23.08918 293 HIS A O 1
ATOM 4591 N N . MET A 1 314 ? 6.83836 -13.57295 -1.57211 1.000 21.77336 294 MET A N 1
ATOM 4592 C CA . MET A 1 314 ? 8.14274 -14.11798 -1.23911 1.000 22.33531 294 MET A CA 1
ATOM 4593 C C .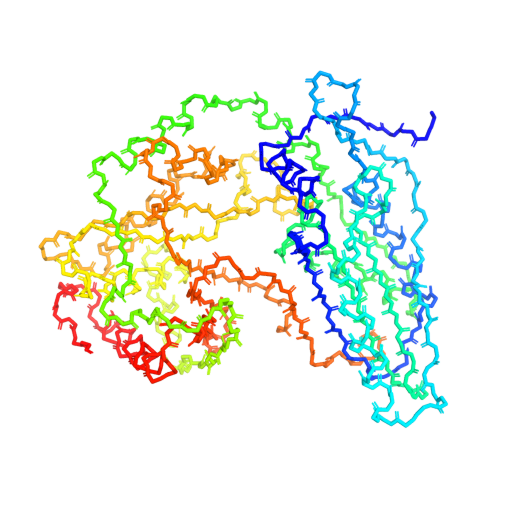 MET A 1 314 ? 8.00232 -15.34378 -0.34731 1.000 19.19959 294 MET A C 1
ATOM 4594 O O . MET A 1 314 ? 7.03603 -15.48799 0.40671 1.000 20.59330 294 MET A O 1
ATOM 4608 N N . VAL A 1 315 ? 8.99029 -16.22873 -0.43801 1.000 19.17266 295 VAL A N 1
ATOM 4609 C CA . VAL A 1 315 ? 9.05209 -17.44225 0.36572 1.000 19.48289 295 VAL A CA 1
ATOM 4610 C C . VAL A 1 315 ? 10.29285 -17.36260 1.24546 1.000 20.52956 295 VAL A C 1
ATOM 4611 O O . VAL A 1 315 ? 11.40995 -17.18336 0.74217 1.000 19.92893 295 VAL A O 1
ATOM 4624 N N . GLY A 1 316 ? 10.08760 -17.48876 2.55377 1.000 19.05374 296 GLY A N 1
ATOM 4625 C CA . GLY A 1 316 ? 11.17439 -17.43230 3.51408 1.000 17.78246 296 GLY A CA 1
ATOM 4626 C C . GLY A 1 316 ? 10.60758 -17.32919 4.91794 1.000 21.07444 296 GLY A C 1
ATOM 4627 O O . GLY A 1 316 ? 9.43539 -17.62487 5.14540 1.000 21.67567 296 GLY A O 1
ATOM 4631 N N . LEU A 1 317 ? 11.45126 -16.89893 5.85138 1.000 17.12695 297 LEU A N 1
ATOM 4632 C CA . LEU A 1 317 ? 11.03614 -16.70892 7.23733 1.000 16.91147 297 LEU A CA 1
ATOM 4633 C C . LEU A 1 317 ? 10.60788 -15.26157 7.45161 1.000 19.75263 297 LEU A C 1
ATOM 4634 O O . LEU A 1 317 ? 11.43496 -14.34549 7.36388 1.000 18.79692 297 LEU A O 1
ATOM 4650 N N . PHE A 1 318 ? 9.32617 -15.05925 7.75837 1.000 16.04618 298 PHE A N 1
ATOM 4651 C CA . PHE A 1 318 ? 8.79095 -13.72558 8.01390 1.000 15.03292 298 PHE A CA 1
ATOM 4652 C C . PHE A 1 318 ? 7.99893 -13.62993 9.30711 1.000 17.04304 298 PHE A C 1
ATOM 4653 O O . PHE A 1 318 ? 8.14470 -12.64212 10.03838 1.000 18.09956 298 PHE A O 1
ATOM 4670 N N . ILE A 1 319 ? 7.13943 -14.60715 9.60202 1.000 17.73603 299 ILE A N 1
ATOM 4671 C CA . ILE A 1 319 ? 6.20943 -14.45103 10.70961 1.000 16.96584 299 ILE A CA 1
ATOM 4672 C C . ILE A 1 319 ? 6.96215 -14.51370 12.03132 1.000 17.66771 299 ILE A C 1
ATOM 4673 O O . ILE A 1 319 ? 8.02480 -15.13910 12.15018 1.000 21.16754 299 ILE A O 1
ATOM 4689 N N . ASN A 1 320 ? 6.38183 -13.87924 13.04488 1.000 17.46652 300 ASN A N 1
ATOM 4690 C CA . ASN A 1 320 ? 7.02169 -13.72028 14.33816 1.000 16.79107 300 ASN A CA 1
ATOM 4691 C C . ASN A 1 320 ? 5.94877 -13.62963 15.41032 1.000 18.53349 300 ASN A C 1
ATOM 4692 O O . ASN A 1 320 ? 4.84555 -13.14029 15.15991 1.000 19.40261 300 ASN A O 1
ATOM 4703 N N . VAL A 1 321 ? 6.27820 -14.11162 16.60461 1.000 17.95322 301 VAL A N 1
ATOM 4704 C CA . VAL A 1 321 ? 5.44316 -13.90050 17.78162 1.000 19.86812 301 VAL A CA 1
ATOM 4705 C C . VAL A 1 321 ? 5.90972 -12.61837 18.45868 1.000 18.95922 301 VAL A C 1
ATOM 4706 O O . VAL A 1 321 ? 7.07598 -12.50819 18.85299 1.000 21.66776 301 VAL A O 1
ATOM 4719 N N . VAL A 1 322 ? 5.00762 -11.65111 18.59213 1.000 16.96061 302 VAL A N 1
ATOM 4720 C CA . VAL A 1 322 ? 5.31486 -10.40644 19.29536 1.000 18.68875 302 VAL A CA 1
ATOM 4721 C C . VAL A 1 322 ? 4.27894 -10.20174 20.38771 1.000 21.61301 302 VAL A C 1
ATOM 4722 O O . VAL A 1 322 ? 3.16028 -10.73906 20.31815 1.000 18.51146 302 VAL A O 1
ATOM 4735 N N . PRO A 1 323 ? 4.61467 -9.42725 21.41888 1.000 19.62106 303 PRO A N 1
ATOM 4736 C CA . PRO A 1 323 ? 3.62521 -9.14117 22.46067 1.000 18.35359 303 PRO A CA 1
ATOM 4737 C C . PRO A 1 323 ? 2.58078 -8.14875 21.98305 1.000 19.24167 303 PRO A C 1
ATOM 4738 O O . PRO A 1 323 ? 2.88943 -7.16159 21.30999 1.000 20.59137 303 PRO A O 1
ATOM 4749 N N . ARG A 1 324 ? 1.33517 -8.42476 22.34602 1.000 20.16689 304 ARG A N 1
ATOM 4750 C CA . ARG A 1 324 ? 0.24398 -7.46725 22.26061 1.000 18.05061 304 ARG A CA 1
ATOM 4751 C C . ARG A 1 324 ? -0.08259 -7.02520 23.67827 1.000 19.70913 304 ARG A C 1
ATOM 4752 O O . ARG A 1 324 ? -0.39757 -7.86432 24.52623 1.000 22.34140 304 ARG A O 1
ATOM 4773 N N . ARG A 1 325 ? -0.00086 -5.72477 23.93684 1.000 19.07772 305 ARG A N 1
ATOM 4774 C CA . ARG A 1 325 ? -0.36771 -5.15442 25.22761 1.000 19.66951 305 ARG A CA 1
ATOM 4775 C C . ARG A 1 325 ? -1.62748 -4.32241 25.03679 1.000 22.93735 305 ARG A C 1
ATOM 4776 O O . ARG A 1 325 ? -1.64251 -3.39391 24.22133 1.000 24.02396 305 ARG A O 1
ATOM 4797 N N . VAL A 1 326 ? -2.67498 -4.65103 25.78670 1.000 18.65959 306 VAL A N 1
ATOM 4798 C CA . VAL A 1 326 ? -3.98318 -4.02871 25.63355 1.000 19.27463 306 VAL A CA 1
ATOM 4799 C C . VAL A 1 326 ? -4.32556 -3.29589 26.91983 1.000 20.71591 306 VAL A C 1
ATOM 4800 O O . VAL A 1 326 ? -4.16620 -3.84682 28.01521 1.000 21.42724 306 VAL A O 1
ATOM 4813 N N . LYS A 1 327 ? -4.81114 -2.06459 26.78317 1.000 21.20427 307 LYS A N 1
ATOM 4814 C CA . LYS A 1 327 ? -5.17922 -1.22160 27.91361 1.000 23.35112 307 LYS A CA 1
ATOM 4815 C C . LYS A 1 327 ? -6.67294 -0.94354 27.84845 1.000 24.12788 307 LYS A C 1
ATOM 4816 O O . LYS A 1 327 ? -7.15606 -0.34977 26.87866 1.000 27.48930 307 LYS A O 1
ATOM 4835 N N . LEU A 1 328 ? -7.39815 -1.36954 28.87769 1.000 23.83403 308 LEU A N 1
ATOM 4836 C CA . LEU A 1 328 ? -8.84743 -1.22022 28.94379 1.000 25.36349 308 LEU A CA 1
ATOM 4837 C C . LEU A 1 328 ? -9.17389 -0.14130 29.96888 1.000 31.20502 308 LEU A C 1
ATOM 4838 O O . LEU A 1 328 ? -9.03304 -0.36215 31.17608 1.000 34.95531 308 LEU A O 1
ATOM 4854 N N . SER A 1 329 ? -9.60177 1.02035 29.48890 1.000 32.40346 309 SER A N 1
ATOM 4855 C CA . SER A 1 329 ? -10.03434 2.10693 30.35294 1.000 33.82574 309 SER A CA 1
ATOM 4856 C C . SER A 1 329 ? -11.50164 1.92756 30.73037 1.000 31.76119 309 SER A C 1
ATOM 4857 O O . SER A 1 329 ? -12.25296 1.20440 30.07286 1.000 32.12485 309 SER A O 1
ATOM 4865 N N . GLU A 1 330 ? -11.90607 2.59728 31.80747 1.000 37.60899 310 GLU A N 1
ATOM 4866 C CA . GLU A 1 330 ? -13.30734 2.56508 32.20508 1.000 36.23090 310 GLU A CA 1
ATOM 4867 C C . GLU A 1 330 ? -14.18283 3.01974 31.04337 1.000 31.90583 310 GLU A C 1
ATOM 4868 O O . GLU A 1 330 ? -13.91611 4.04693 30.41239 1.000 34.35568 310 GLU A O 1
ATOM 4880 N N . GLY A 1 331 ? -15.22364 2.24323 30.75371 1.000 30.71740 311 GLY A N 1
ATOM 4881 C CA . GLY A 1 331 ? -16.15141 2.57545 29.69702 1.000 30.35820 311 GLY A CA 1
ATOM 4882 C C . GLY A 1 331 ? -15.73238 2.16307 28.30335 1.000 27.92019 311 GLY A C 1
ATOM 4883 O O . GLY A 1 331 ? -16.50658 2.37084 27.35950 1.000 26.32831 311 GLY A O 1
ATOM 4887 N N . ILE A 1 332 ? -14.54284 1.58067 28.13356 1.000 26.91703 312 ILE A N 1
ATOM 4888 C CA . ILE A 1 332 ? -14.08196 1.24634 26.79273 1.000 23.99102 312 ILE A CA 1
ATOM 4889 C C . ILE A 1 332 ? -15.05356 0.26993 26.14077 1.000 22.67604 312 ILE A C 1
ATOM 4890 O O . ILE A 1 332 ? -15.53611 -0.67937 26.77390 1.000 22.85013 312 ILE A O 1
ATOM 4906 N N . THR A 1 333 ? -15.35019 0.51126 24.86515 1.000 21.33745 313 THR A N 1
ATOM 4907 C CA . THR A 1 333 ? -16.24669 -0.32369 24.08204 1.000 18.75271 313 THR A CA 1
ATOM 4908 C C . THR A 1 333 ? -15.45312 -1.26347 23.18055 1.000 19.46583 313 THR A C 1
ATOM 4909 O O . THR A 1 333 ? -14.24498 -1.11051 22.98272 1.000 19.93838 313 THR A O 1
ATOM 4920 N N . PHE A 1 334 ? -16.16373 -2.23371 22.60103 1.000 19.53561 314 PHE A N 1
ATOM 4921 C CA . PHE A 1 334 ? -15.51107 -3.15887 21.68243 1.000 19.76155 314 PHE A CA 1
ATOM 4922 C C . PHE A 1 334 ? -14.95872 -2.41983 20.47230 1.000 20.64919 314 PHE A C 1
ATOM 4923 O O . PHE A 1 334 ? -13.84401 -2.69936 20.01924 1.000 19.87677 314 PHE A O 1
ATOM 4940 N N . ASN A 1 335 ? -15.71978 -1.46349 19.93939 1.000 22.83044 315 ASN A N 1
ATOM 4941 C CA . ASN A 1 335 ? -15.24115 -0.71838 18.78051 1.000 19.94904 315 ASN A CA 1
ATOM 4942 C C . ASN A 1 335 ? -14.06728 0.18332 19.14609 1.000 20.99698 315 ASN A C 1
ATOM 4943 O O . ASN A 1 335 ? -13.18662 0.41250 18.30871 1.000 22.22655 315 ASN A O 1
ATOM 4954 N N . ASP A 1 336 ? -14.02554 0.68758 20.38514 1.000 18.77208 316 ASP A N 1
ATOM 4955 C CA . ASP A 1 336 ? -12.82272 1.35770 20.87148 1.000 22.79261 316 ASP A CA 1
ATOM 4956 C C . ASP A 1 336 ? -11.62642 0.41016 20.84720 1.000 22.87719 316 ASP A C 1
ATOM 4957 O O . ASP A 1 336 ? -10.52293 0.78834 20.43608 1.000 23.55858 316 ASP A O 1
ATOM 4966 N N . LEU A 1 337 ? -11.81989 -0.82196 21.33206 1.000 21.66150 317 LEU A N 1
ATOM 4967 C CA . LEU A 1 337 ? -10.72009 -1.78033 21.36896 1.000 22.63157 317 LEU A CA 1
ATOM 4968 C C . LEU A 1 337 ? -10.23578 -2.11764 19.96826 1.000 20.48633 317 LEU A C 1
ATOM 4969 O O . LEU A 1 337 ? -9.02729 -2.22774 19.72882 1.000 23.21116 317 LEU A O 1
ATOM 4985 N N . LEU A 1 338 ? -11.16929 -2.33763 19.04014 1.000 20.06645 318 LEU A N 1
ATOM 4986 C CA . LEU A 1 338 ? -10.78152 -2.60469 17.66174 1.000 20.61678 318 LEU A CA 1
ATOM 4987 C C . LEU A 1 338 ? -9.89301 -1.48696 17.13763 1.000 23.71038 318 LEU A C 1
ATOM 4988 O O . LEU A 1 338 ? -8.87144 -1.74164 16.48863 1.000 23.42006 318 LEU A O 1
ATOM 5004 N N . LYS A 1 339 ? -10.25283 -0.23955 17.44046 1.000 22.69592 319 LYS A N 1
ATOM 5005 C CA . LYS A 1 339 ? -9.46031 0.89631 16.98538 1.000 24.26776 319 LYS A CA 1
ATOM 5006 C C . LYS A 1 339 ? -8.08383 0.89570 17.63942 1.000 27.01836 319 LYS A C 1
ATOM 5007 O O . LYS A 1 339 ? -7.06638 1.07379 16.96277 1.000 29.76451 319 LYS A O 1
ATOM 5026 N N . GLN A 1 340 ? -8.03090 0.67834 18.95573 1.000 22.74189 320 GLN A N 1
ATOM 5027 C CA . GLN A 1 340 ? -6.74793 0.62351 19.65182 1.000 23.89364 320 GLN A CA 1
ATOM 5028 C C . GLN A 1 340 ? -5.83021 -0.42394 19.03278 1.000 24.48841 320 GLN A C 1
ATOM 5029 O O . GLN A 1 340 ? -4.65840 -0.15268 18.74263 1.000 23.57572 320 GLN A O 1
ATOM 5043 N N . LEU A 1 341 ? -6.34713 -1.63669 18.83389 1.000 21.65322 321 LEU A N 1
ATOM 5044 C CA . LEU A 1 341 ? -5.50990 -2.72350 18.33996 1.000 19.79998 321 LEU A CA 1
ATOM 5045 C C . LEU A 1 341 ? -5.10745 -2.50005 16.88964 1.000 20.89959 321 LEU A C 1
ATOM 5046 O O . LEU A 1 341 ? -3.95687 -2.74934 16.51239 1.000 21.43265 321 LEU A O 1
ATOM 5062 N N . GLN A 1 342 ? -6.04409 -2.04174 16.05903 1.000 21.21016 322 GLN A N 1
ATOM 5063 C CA . GLN A 1 342 ? -5.73483 -1.82085 14.65123 1.000 21.00073 322 GLN A CA 1
ATOM 5064 C C . GLN A 1 342 ? -4.65345 -0.75944 14.49679 1.000 21.65516 322 GLN A C 1
ATOM 5065 O O . GLN A 1 342 ? -3.72788 -0.91910 13.69174 1.000 23.48677 322 GLN A O 1
ATOM 5079 N N . GLU A 1 343 ? -4.72951 0.31312 15.28936 1.000 23.13488 323 GLU A N 1
ATOM 5080 C CA . GLU A 1 343 ? -3.71064 1.35562 15.21767 1.000 27.23067 323 GLU A CA 1
ATOM 5081 C C . GLU A 1 343 ? -2.34917 0.83222 15.66395 1.000 28.23453 323 GLU A C 1
ATOM 5082 O O . GLU A 1 343 ? -1.32420 1.16356 15.05677 1.000 27.73096 323 GLU A O 1
ATOM 5094 N N . GLN A 1 344 ? -2.31215 0.00638 16.71317 1.000 24.97601 324 GLN A N 1
ATOM 5095 C CA . GLN A 1 344 ? -1.02826 -0.51304 17.17278 1.000 24.02597 324 GLN A CA 1
ATOM 5096 C C . GLN A 1 344 ? -0.43408 -1.49272 16.16929 1.000 24.50861 324 GLN A C 1
ATOM 5097 O O . GLN A 1 344 ? 0.79095 -1.56041 16.01246 1.000 24.16673 324 GLN A O 1
ATOM 5111 N N . SER A 1 345 ? -1.27950 -2.28085 15.49992 1.000 22.04817 325 SER A N 1
ATOM 5112 C CA . SER A 1 345 ? -0.77370 -3.17886 14.46744 1.000 22.42125 325 SER A CA 1
ATOM 5113 C C . SER A 1 345 ? 0.01817 -2.39976 13.42726 1.000 26.05547 325 SER A C 1
ATOM 5114 O O . SER A 1 345 ? 1.14725 -2.76594 13.08218 1.000 25.40470 325 SER A O 1
ATOM 5122 N N . LEU A 1 346 ? -0.55971 -1.30536 12.92730 1.000 25.66070 326 LEU A N 1
ATOM 5123 C CA . LEU A 1 346 ? 0.12202 -0.50249 11.91940 1.000 30.55610 326 LEU A CA 1
ATOM 5124 C C . LEU A 1 346 ? 1.43035 0.06626 12.45444 1.000 27.33472 326 LEU A C 1
ATOM 5125 O O . LEU A 1 346 ? 2.45195 0.04638 11.75851 1.000 30.05489 326 LEU A O 1
ATOM 5141 N N . GLN A 1 347 ? 1.42427 0.58445 13.68442 1.000 26.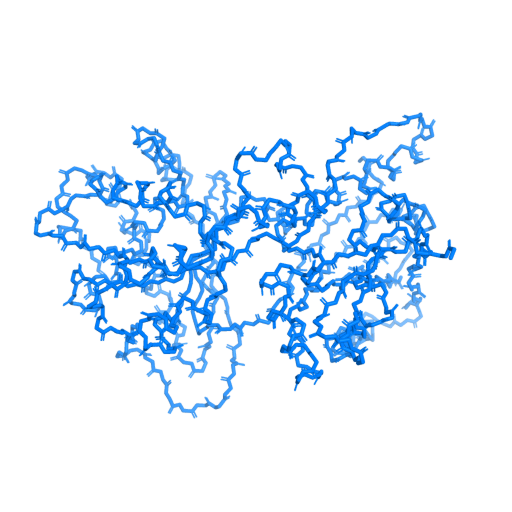28389 327 GLN A N 1
ATOM 5142 C CA . GLN A 1 347 ? 2.64469 1.18191 14.21650 1.000 24.88002 327 GLN A CA 1
ATOM 5143 C C . GLN A 1 347 ? 3.73783 0.14157 14.42281 1.000 25.72823 327 GLN A C 1
ATOM 5144 O O . GLN A 1 347 ? 4.92661 0.46876 14.33116 1.000 27.48948 327 GLN A O 1
ATOM 5158 N N . SER A 1 348 ? 3.36170 -1.10992 14.69114 1.000 24.29060 328 SER A N 1
ATOM 5159 C CA . SER A 1 348 ? 4.34613 -2.14829 14.96197 1.000 24.28991 328 SER A CA 1
ATOM 5160 C C . SER A 1 348 ? 4.96863 -2.72700 13.69873 1.000 20.93688 328 SER A C 1
ATOM 5161 O O . SER A 1 348 ? 6.02452 -3.36286 13.78627 1.000 21.09027 328 SER A O 1
ATOM 5169 N N . GLU A 1 349 ? 4.35353 -2.51819 12.53694 1.000 22.39073 329 GLU A N 1
ATOM 5170 C CA . GLU A 1 349 ? 4.78376 -3.21978 11.33057 1.000 21.71757 329 GLU A CA 1
ATOM 5171 C C . GLU A 1 349 ? 6.26966 -3.07460 11.02277 1.000 20.86996 329 GLU A C 1
ATOM 5172 O O . GLU A 1 349 ? 6.89512 -4.08734 10.66542 1.000 24.88360 329 GLU A O 1
ATOM 5184 N N . PRO A 1 350 ? 6.89194 -1.89536 11.13483 1.000 22.45999 330 PRO A N 1
ATOM 5185 C CA . PRO A 1 350 ? 8.32405 -1.78820 10.80192 1.000 24.46998 330 PRO A CA 1
ATOM 5186 C C . PRO A 1 350 ? 9.24386 -2.47456 11.79586 1.000 23.40718 330 PRO A C 1
ATOM 5187 O O . PRO A 1 350 ? 10.45511 -2.53569 11.54534 1.000 21.86721 330 PRO A O 1
ATOM 5198 N N . HIS A 1 351 ? 8.71609 -2.98398 12.90783 1.000 20.94499 331 HIS A N 1
ATOM 5199 C CA . HIS A 1 351 ? 9.53586 -3.49986 13.99619 1.000 20.73636 331 HIS A CA 1
ATOM 5200 C C . HIS A 1 351 ? 9.24278 -4.95839 14.31683 1.000 18.52185 331 HIS A C 1
ATOM 5201 O O . HIS A 1 351 ? 9.71478 -5.46298 15.34298 1.000 19.00764 331 HIS A O 1
ATOM 5215 N N . GLN A 1 352 ? 8.50015 -5.65514 13.45937 1.000 17.90632 332 GLN A N 1
ATOM 5216 C CA . GLN A 1 352 ? 8.12329 -7.04089 13.71001 1.000 17.43196 332 GLN A CA 1
ATOM 5217 C C . GLN A 1 352 ? 9.25248 -8.02757 13.44630 1.000 19.65258 332 GLN A C 1
ATOM 5218 O O . GLN A 1 352 ? 9.07743 -9.22514 13.69940 1.000 20.65213 332 GLN A O 1
ATOM 5232 N N . TYR A 1 353 ? 10.39956 -7.56017 12.95554 1.000 17.03673 333 TYR A N 1
ATOM 5233 C CA . TYR A 1 353 ? 11.55594 -8.41946 12.75114 1.000 17.82602 333 TYR A CA 1
ATOM 5234 C C . TYR A 1 353 ? 12.36186 -8.64591 14.02552 1.000 16.47773 333 TYR A C 1
ATOM 5235 O O . TYR A 1 353 ? 13.29072 -9.46072 14.01232 1.000 18.39522 333 TYR A O 1
ATOM 5253 N N . VAL A 1 354 ? 12.04915 -7.95009 15.10957 1.000 17.13759 334 VAL A N 1
ATOM 5254 C CA . VAL A 1 354 ? 12.81987 -8.07906 16.34721 1.000 16.85404 334 VAL A CA 1
ATOM 5255 C C . VAL A 1 354 ? 12.44444 -9.39815 17.02198 1.000 17.38174 334 VAL A C 1
ATOM 5256 O O . VAL A 1 354 ? 11.25410 -9.63741 17.26609 1.000 18.23024 334 VAL A O 1
ATOM 5269 N N . PRO A 1 355 ? 13.41110 -10.26120 17.34339 1.000 18.55269 335 PRO A N 1
ATOM 5270 C CA . PRO A 1 355 ? 13.06981 -11.50538 18.04530 1.000 17.74949 335 PRO A CA 1
ATOM 5271 C C . PRO A 1 355 ? 12.46097 -11.23825 19.41215 1.000 19.79191 335 PRO A C 1
ATOM 5272 O O . PRO A 1 355 ? 12.79032 -10.26132 20.08732 1.000 18.15822 335 PRO A O 1
ATOM 5283 N N . LEU A 1 356 ? 11.57123 -12.14230 19.82309 1.000 19.63050 336 LEU A N 1
ATOM 5284 C CA . LEU A 1 356 ? 10.89605 -11.98970 21.10701 1.000 18.77246 336 LEU A CA 1
ATOM 5285 C C . LEU A 1 356 ? 11.89167 -11.92976 22.26143 1.000 18.19581 336 LEU A C 1
ATOM 5286 O O . LEU A 1 356 ? 11.67856 -11.19315 23.23186 1.000 21.69068 336 LEU A O 1
ATOM 5302 N N . TYR A 1 357 ? 12.98393 -12.69575 22.18107 1.000 19.05580 337 TYR A N 1
ATOM 5303 C CA . TYR A 1 357 ? 13.98987 -12.63770 23.23855 1.000 19.76923 337 TYR A CA 1
ATOM 5304 C C . TYR A 1 357 ? 14.48948 -11.21341 23.42654 1.000 20.96912 337 TYR A C 1
ATOM 5305 O O . TYR A 1 357 ? 14.63454 -10.73770 24.55867 1.000 23.68599 337 TYR A O 1
ATOM 5323 N N . ASP A 1 358 ? 14.74795 -10.51530 22.32095 1.000 21.09803 338 ASP A N 1
ATOM 5324 C CA . ASP A 1 358 ? 15.22477 -9.14094 22.40342 1.000 20.07664 338 ASP A CA 1
ATOM 5325 C C . ASP A 1 358 ? 14.10826 -8.19283 22.82022 1.000 25.56156 338 ASP A C 1
ATOM 5326 O O . ASP A 1 358 ? 14.35076 -7.23597 23.56416 1.000 27.80241 338 ASP A O 1
ATOM 5335 N N . ILE A 1 359 ? 12.87893 -8.44115 22.35777 1.000 23.68733 339 ILE A N 1
ATOM 5336 C CA . ILE A 1 359 ? 11.74490 -7.62888 22.79495 1.000 25.80462 339 ILE A CA 1
ATOM 5337 C C . ILE A 1 359 ? 11.58975 -7.71806 24.30773 1.000 27.39174 339 ILE A C 1
ATOM 5338 O O . ILE A 1 359 ? 11.43629 -6.70380 24.99775 1.000 32.32257 339 ILE A O 1
ATOM 5354 N N . GLN A 1 360 ? 11.61653 -8.93498 24.84659 1.000 27.04158 340 GLN A N 1
ATOM 5355 C CA . GLN A 1 360 ? 11.31224 -9.12645 26.25900 1.000 31.53196 340 GLN A CA 1
ATOM 5356 C C . GLN A 1 360 ? 12.47361 -8.70726 27.14679 1.000 37.21427 340 GLN A C 1
ATOM 5357 O O . GLN A 1 360 ? 12.24755 -8.33897 28.30485 1.000 36.84290 340 GLN A O 1
ATOM 5371 N N . SER A 1 361 ? 13.69591 -8.69936 26.61228 1.000 33.71540 341 SER A N 1
ATOM 5372 C CA . SER A 1 361 ? 14.81121 -8.08292 27.32069 1.000 38.56299 341 SER A CA 1
ATOM 5373 C C . SER A 1 361 ? 14.62043 -6.57577 27.47234 1.000 37.97962 341 SER A C 1
ATOM 5374 O O . SER A 1 361 ? 15.09569 -5.98925 28.45148 1.000 43.00550 341 SER A O 1
ATOM 5382 N N . GLN A 1 362 ? 13.93173 -5.92841 26.52641 1.000 39.39493 342 GLN A N 1
ATOM 5383 C CA . GLN A 1 362 ? 13.65236 -4.50222 26.66913 1.000 39.68660 342 GLN A CA 1
ATOM 5384 C C . GLN A 1 362 ? 12.62171 -4.20918 27.75136 1.000 43.71646 342 GLN A C 1
ATOM 5385 O O . GLN A 1 362 ? 12.40514 -3.03646 28.07580 1.000 45.16067 342 GLN A O 1
ATOM 5399 N N . ALA A 1 363 ? 11.97580 -5.23376 28.30134 1.000 39.21914 343 ALA A N 1
ATOM 5400 C CA . ALA A 1 363 ? 11.07766 -5.07586 29.43349 1.000 47.18173 343 ALA A CA 1
ATOM 5401 C C . ALA A 1 363 ? 11.64502 -5.68147 30.70838 1.000 51.11709 343 ALA A C 1
ATOM 5402 O O . ALA A 1 363 ? 11.01171 -5.57615 31.76348 1.000 53.48263 343 ALA A O 1
ATOM 5409 N N . ASP A 1 364 ? 12.82720 -6.29680 30.64061 1.000 49.40424 344 ASP A N 1
ATOM 5410 C CA . ASP A 1 364 ? 13.39412 -7.03972 31.76529 1.000 59.45389 344 ASP A CA 1
ATOM 5411 C C . ASP A 1 364 ? 12.41306 -8.10004 32.25828 1.000 62.14381 344 ASP A C 1
ATOM 5412 O O . ASP A 1 364 ? 12.22557 -8.29556 33.46142 1.000 57.56949 344 ASP A O 1
ATOM 5421 N N . GLN A 1 365 ? 11.78554 -8.80177 31.31374 1.000 57.77021 345 GLN A N 1
ATOM 5422 C CA . GLN A 1 365 ? 10.71008 -9.74156 31.62618 1.000 54.58550 345 GLN A CA 1
ATOM 5423 C C . GLN A 1 365 ? 10.80580 -10.95782 30.71886 1.000 45.48302 345 GLN A C 1
ATOM 5424 O O . GLN A 1 365 ? 10.16354 -11.02067 29.66229 1.000 35.97472 345 GLN A O 1
ATOM 5438 N N . PRO A 1 366 ? 11.59847 -11.95831 31.11059 1.000 47.91710 346 PRO A N 1
ATOM 5439 C CA . PRO A 1 366 ? 11.76952 -13.14419 30.25332 1.000 45.52549 346 PRO A CA 1
ATOM 5440 C C . PRO A 1 366 ? 10.49353 -13.92453 29.97671 1.000 47.52042 346 PRO A C 1
ATOM 5441 O O . PRO A 1 366 ? 10.43620 -14.62711 28.96116 1.000 50.72094 346 PRO A O 1
ATOM 5452 N N . LYS A 1 367 ? 9.48085 -13.85045 30.83575 1.000 49.85193 347 LYS A N 1
ATOM 5453 C CA . LYS A 1 367 ? 8.19914 -14.48032 30.53152 1.000 47.19855 347 LYS A CA 1
ATOM 5454 C C . LYS A 1 367 ? 7.13386 -13.39282 30.49095 1.000 40.59234 347 LYS A C 1
ATOM 5455 O O . LYS A 1 367 ? 6.15352 -13.4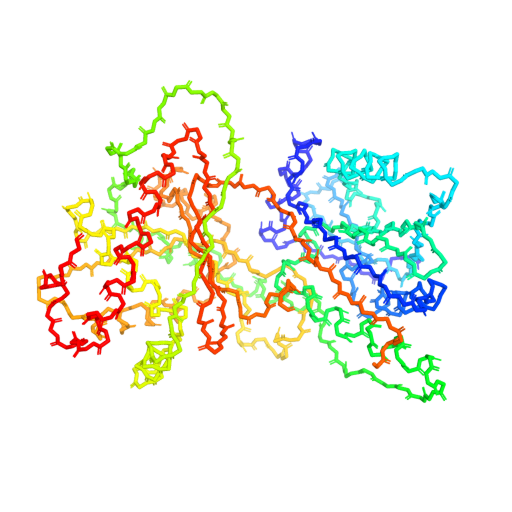5174 31.23637 1.000 41.66141 347 LYS A O 1
ATOM 5474 N N . LEU A 1 368 ? 7.32400 -12.36524 29.66412 1.000 29.48689 348 LEU A N 1
ATOM 5475 C CA . LEU A 1 368 ? 6.29374 -11.33516 29.57342 1.000 27.88416 348 LEU A CA 1
ATOM 5476 C C . LEU A 1 368 ? 4.97199 -11.93757 29.10671 1.000 29.54998 348 LEU A C 1
ATOM 5477 O O . LEU A 1 368 ? 3.91272 -11.65692 29.67933 1.000 39.20775 348 LEU A O 1
ATOM 5493 N N . ILE A 1 369 ? 5.01289 -12.77611 28.07352 1.000 21.55174 349 ILE A N 1
ATOM 5494 C CA . ILE A 1 369 ? 3.82417 -13.46718 27.58908 1.000 20.04267 349 ILE A CA 1
ATOM 5495 C C . ILE A 1 369 ? 3.94118 -14.94573 27.93395 1.000 23.09557 349 ILE A C 1
ATOM 5496 O O . ILE A 1 369 ? 5.04374 -15.49892 28.02530 1.000 24.94644 349 ILE A O 1
ATOM 5512 N N . ASP A 1 370 ? 2.78467 -15.59130 28.12611 1.000 17.70263 350 ASP A N 1
ATOM 5513 C CA . ASP A 1 370 ? 2.76402 -17.02075 28.41413 1.000 18.30657 350 ASP A CA 1
ATOM 5514 C C . ASP A 1 370 ? 1.68970 -17.77172 27.63294 1.000 17.26297 350 ASP A C 1
ATOM 5515 O O . ASP A 1 370 ? 1.44758 -18.94958 27.92072 1.000 18.87409 350 ASP A O 1
ATOM 5524 N N . HIS A 1 371 ? 1.06545 -17.14426 26.64068 1.000 16.23487 351 HIS A N 1
ATOM 5525 C CA . HIS A 1 371 ? 0.14198 -17.81717 25.73651 1.000 16.83224 351 HIS A CA 1
ATOM 5526 C C . HIS A 1 371 ? 0.03807 -16.94719 24.49550 1.000 16.45945 351 HIS A C 1
ATOM 5527 O O . HIS A 1 371 ? 0.42486 -15.77516 24.51436 1.000 17.85176 351 HIS A O 1
ATOM 5541 N N . ILE A 1 372 ? -0.47795 -17.52549 23.40912 1.000 16.40508 352 ILE A N 1
ATOM 5542 C CA . ILE A 1 372 ? -0.53161 -16.80892 22.14324 1.000 17.16059 352 ILE A CA 1
ATOM 5543 C C . ILE A 1 372 ? -1.85402 -17.03526 21.42719 1.000 17.05130 352 ILE A C 1
ATOM 5544 O O . ILE A 1 372 ? -2.55497 -18.02680 21.64638 1.000 18.07747 352 ILE A O 1
ATOM 5560 N N . ILE A 1 373 ? -2.17761 -16.07395 20.56040 1.000 16.70044 353 ILE A N 1
ATOM 5561 C CA . ILE A 1 373 ? -3.27288 -16.16345 19.60372 1.000 18.66637 353 ILE A CA 1
ATOM 5562 C C . ILE A 1 373 ? -2.66800 -16.26349 18.21082 1.000 20.56382 353 ILE A C 1
ATOM 5563 O O . ILE A 1 373 ? -1.81729 -15.44537 17.84012 1.000 21.49888 353 ILE A O 1
ATOM 5579 N N . VAL A 1 374 ? -3.12352 -17.23961 17.43138 1.000 20.40688 354 VAL A N 1
ATOM 5580 C CA . VAL A 1 374 ? -2.63545 -17.46085 16.07407 1.000 21.14602 354 VAL A CA 1
ATOM 5581 C C . VAL A 1 374 ? -3.84633 -17.48275 15.15442 1.000 21.19943 354 VAL A C 1
ATOM 5582 O O . VAL A 1 374 ? -4.64779 -18.42206 15.20859 1.000 23.36800 354 VAL A O 1
ATOM 5595 N N . PHE A 1 375 ? -3.98271 -16.46900 14.30602 1.000 21.46541 355 PHE A N 1
ATOM 5596 C CA . PHE A 1 375 ? -5.04007 -16.45433 13.30156 1.000 20.77444 355 PHE A CA 1
ATOM 5597 C C . PHE A 1 375 ? -4.39545 -16.73535 11.95055 1.000 21.66464 355 PHE A C 1
ATOM 5598 O O . PHE A 1 375 ? -3.66336 -15.89318 11.41757 1.000 23.44394 355 PHE A O 1
ATOM 5615 N N . GLU A 1 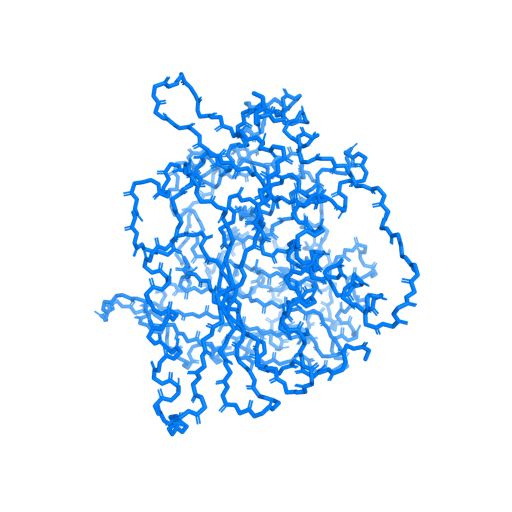376 ? -4.65825 -17.92078 11.40917 1.000 20.21118 356 GLU A N 1
ATOM 5616 C CA . GLU A 1 376 ? -4.04266 -18.39465 10.17446 1.000 22.69578 356 GLU A CA 1
ATOM 5617 C C . GLU A 1 376 ? -5.07627 -18.30452 9.05952 1.000 23.90359 356 GLU A C 1
ATOM 5618 O O . GLU A 1 376 ? -6.08810 -19.01383 9.08395 1.000 24.75646 356 GLU A O 1
ATOM 5630 N N . ASN A 1 377 ? -4.81408 -17.44590 8.07342 1.000 24.48496 357 ASN A N 1
ATOM 5631 C CA . ASN A 1 377 ? -5.82033 -17.18631 7.05021 1.000 30.57414 357 ASN A CA 1
ATOM 5632 C C . ASN A 1 377 ? -5.97138 -18.35156 6.07915 1.000 32.55143 357 ASN A C 1
ATOM 5633 O O . ASN A 1 377 ? -7.08077 -18.60421 5.59496 1.000 28.18951 357 ASN A O 1
ATOM 5644 N N . TYR A 1 378 ? -4.89002 -19.07394 5.78344 1.000 29.97737 358 TYR A N 1
ATOM 5645 C CA . TYR A 1 378 ? -4.91285 -20.16538 4.80833 1.000 31.54286 358 TYR A CA 1
ATOM 5646 C C . TYR A 1 378 ? -4.18968 -21.37889 5.37487 1.000 38.94813 358 TYR A C 1
ATOM 5647 O O . TYR A 1 378 ? -3.05733 -21.68643 4.97780 1.000 35.12558 358 TYR A O 1
ATOM 5665 N N . PRO A 1 379 ? -4.82097 -22.10263 6.29572 1.000 33.63481 359 PRO A N 1
ATOM 5666 C CA . PRO A 1 379 ? -4.17631 -23.29344 6.86043 1.000 43.83879 359 PRO A CA 1
ATOM 5667 C C . PRO A 1 379 ? -4.02686 -24.39935 5.82826 1.000 50.97327 359 PRO A C 1
ATOM 5668 O O . PRO A 1 379 ? -4.85285 -24.55866 4.92649 1.000 49.51928 359 PRO A O 1
ATOM 5679 N N . LEU A 1 380 ? -2.94428 -25.16882 5.96953 1.000 47.11521 360 LEU A N 1
ATOM 5680 C CA . LEU A 1 380 ? -2.74102 -26.31656 5.09254 1.000 52.03522 360 LEU A CA 1
ATOM 5681 C C . LEU A 1 380 ? -3.81449 -27.37163 5.31689 1.000 57.88599 360 LEU A C 1
ATOM 5682 O O . LEU A 1 380 ? -4.29403 -27.99672 4.36355 1.000 57.76819 360 LEU A O 1
ATOM 5698 N N . GLN A 1 381 ? -4.19239 -27.58705 6.57697 1.000 57.91491 361 GLN A N 1
ATOM 5699 C CA . GLN A 1 381 ? -5.18882 -28.59883 6.90510 1.000 59.96230 361 GLN A CA 1
ATOM 5700 C C . GLN A 1 381 ? -6.45065 -28.41564 6.07270 1.000 65.57406 361 GLN A C 1
ATOM 5701 O O . GLN A 1 381 ? -6.92730 -29.35679 5.42813 1.000 64.53036 361 GLN A O 1
ATOM 5715 N N . ASP A 1 382 ? -6.99471 -27.20381 6.06181 1.000 71.88982 362 ASP A N 1
ATOM 5716 C CA . ASP A 1 382 ? -8.18267 -26.90099 5.27396 1.000 74.16722 362 ASP A CA 1
ATOM 5717 C C . ASP A 1 382 ? -7.92003 -27.12507 3.78835 1.000 65.52601 362 ASP A C 1
ATOM 5718 O O . ASP A 1 382 ? -6.76971 -27.18423 3.35353 1.000 70.12987 362 ASP A O 1
ATOM 5727 N N . GLU A 1 390 ? -8.15526 -32.72064 -10.15193 1.000 70.10975 370 GLU A N 1
ATOM 5728 C CA . GLU A 1 390 ? -7.17194 -31.97154 -10.92545 1.000 75.20388 370 GLU A CA 1
ATOM 5729 C C . GLU A 1 390 ? -5.81403 -32.66536 -10.90635 1.000 78.03534 370 GLU A C 1
ATOM 5730 O O . GLU A 1 390 ? -5.06274 -32.60820 -11.87988 1.000 77.50021 370 GLU A O 1
ATOM 5742 N N . ASN A 1 391 ? -5.50652 -33.32179 -9.78840 1.000 72.85997 371 ASN A N 1
ATOM 5743 C CA . ASN A 1 391 ? -4.23108 -33.99903 -9.60832 1.000 67.62685 371 ASN A CA 1
ATOM 5744 C C . ASN A 1 391 ? -4.31858 -35.50621 -9.80698 1.000 63.17291 371 ASN A C 1
ATOM 5745 O O . ASN A 1 391 ? -3.27604 -36.16457 -9.88995 1.000 60.62588 371 ASN A O 1
ATOM 5756 N N . GLY A 1 392 ? -5.52375 -36.06532 -9.88717 1.000 57.51199 372 GLY A N 1
ATOM 5757 C CA . GLY A 1 392 ? -5.69362 -37.49793 -9.97482 1.000 55.89611 372 GLY A CA 1
ATOM 5758 C C . GLY A 1 392 ? -5.69887 -38.22064 -8.64745 1.000 56.32108 372 GLY A C 1
ATOM 5759 O O . GLY A 1 392 ? -5.81631 -39.45322 -8.63316 1.000 56.82410 372 GLY A O 1
ATOM 5763 N N . PHE A 1 393 ? -5.57402 -37.50070 -7.53445 1.000 55.66181 373 PHE A N 1
ATOM 5764 C CA . PHE A 1 393 ? -5.59651 -38.11471 -6.21576 1.000 52.75293 373 PHE A CA 1
ATOM 5765 C C . PHE A 1 393 ? -6.25002 -37.15635 -5.23167 1.000 51.52969 373 PHE A C 1
ATOM 5766 O O . PHE A 1 393 ? -6.29818 -35.94317 -5.45214 1.000 54.19970 373 PHE A O 1
ATOM 5783 N N . ASP A 1 394 ? -6.76355 -37.72179 -4.14295 1.000 50.29256 374 ASP A N 1
ATOM 5784 C CA . ASP A 1 394 ? -7.34395 -36.94773 -3.05657 1.000 51.29014 374 ASP A CA 1
ATOM 5785 C C . ASP A 1 394 ? -6.37712 -36.90746 -1.88133 1.000 50.83764 374 ASP A C 1
ATOM 5786 O O . ASP A 1 394 ? -5.70284 -37.89820 -1.58401 1.000 47.64341 374 ASP A O 1
ATOM 5795 N N . MET A 1 395 ? -6.31513 -35.75813 -1.21785 1.000 44.27551 375 MET A N 1
ATOM 5796 C CA . MET A 1 395 ? -5.54785 -35.59402 0.00866 1.000 49.27397 375 MET A CA 1
ATOM 5797 C C . MET A 1 395 ? -6.51331 -35.59682 1.18531 1.000 52.27684 375 MET A C 1
ATOM 5798 O O . MET A 1 395 ? -7.51560 -34.87403 1.17170 1.000 51.27394 375 MET A O 1
ATOM 5812 N N . VAL A 1 396 ? -6.21684 -36.41339 2.19423 1.000 52.80531 376 VAL A N 1
ATOM 5813 C CA . VAL A 1 396 ? -7.12345 -36.61400 3.31493 1.000 52.34606 376 VAL A CA 1
ATOM 5814 C C . VAL A 1 396 ? -6.32684 -36.68352 4.60929 1.000 52.60410 376 VAL A C 1
ATOM 5815 O O . VAL A 1 396 ? -5.20173 -37.19044 4.64678 1.000 56.44025 376 VAL A O 1
ATOM 5828 N N . ASP A 1 397 ? -6.93128 -36.16777 5.67956 1.000 59.03561 377 ASP A N 1
ATOM 5829 C CA . ASP A 1 397 ? -6.31900 -36.15886 7.00699 1.000 62.66792 377 ASP A CA 1
ATOM 5830 C C . ASP A 1 397 ? -4.99266 -35.40138 7.00562 1.000 65.93319 377 ASP A C 1
ATOM 5831 O O . ASP A 1 397 ? -4.03297 -35.79812 7.66972 1.000 60.88877 377 ASP A O 1
ATOM 5840 N N . VAL A 1 398 ? -4.93184 -34.30120 6.25306 1.000 64.67755 378 VAL A N 1
ATOM 5841 C CA . VAL A 1 398 ? -3.74333 -33.45496 6.28829 1.000 54.89339 378 VAL A CA 1
ATOM 5842 C C . VAL A 1 398 ? -3.55189 -32.96620 7.71597 1.000 51.46171 378 VAL A C 1
ATOM 5843 O O . VAL A 1 398 ? -4.42548 -32.29616 8.28042 1.000 46.05611 378 VAL A O 1
ATOM 5856 N N . HIS A 1 399 ? -2.40924 -33.29836 8.30750 1.000 46.07350 379 HIS A N 1
ATOM 5857 C CA . HIS A 1 399 ? -2.11976 -32.96447 9.69353 1.000 47.89450 379 HIS A CA 1
ATOM 5858 C C . HIS A 1 399 ? -0.77274 -32.26721 9.77448 1.000 38.09758 379 HIS A C 1
ATOM 5859 O O . HIS A 1 399 ? 0.16489 -32.62877 9.05779 1.000 28.90956 379 HIS A O 1
ATOM 5873 N N . VAL A 1 400 ? -0.68045 -31.27080 10.65125 1.000 36.27440 380 VAL A N 1
ATOM 5874 C CA . VAL A 1 400 ? 0.54645 -30.51410 10.86222 1.000 29.02838 380 VAL A CA 1
ATOM 5875 C C . VAL A 1 400 ? 0.99718 -30.71688 12.30011 1.000 30.98582 380 VAL A C 1
ATOM 5876 O O . VAL A 1 400 ? 0.20730 -30.53573 13.23526 1.000 30.52356 380 VAL A O 1
ATOM 5889 N N . PHE A 1 401 ? 2.26252 -31.09051 12.47173 1.000 26.56084 381 PHE A N 1
ATOM 5890 C CA . PHE A 1 401 ? 2.89636 -31.14755 13.77874 1.000 26.89482 381 PHE A CA 1
ATOM 5891 C C . PHE A 1 401 ? 3.87964 -29.99463 13.92592 1.000 25.77871 381 PHE A C 1
ATOM 5892 O O . PHE A 1 401 ? 4.68946 -29.74451 13.02538 1.000 24.65958 381 PHE A O 1
ATOM 5909 N N . GLU A 1 402 ? 3.81919 -29.31713 15.07081 1.000 25.11847 382 GLU A N 1
ATOM 5910 C CA . GLU A 1 402 ? 4.84370 -28.36506 15.47468 1.000 23.73451 382 GLU A CA 1
ATOM 5911 C C . GLU A 1 402 ? 4.99574 -28.43014 16.98784 1.000 27.03916 382 GLU A C 1
ATOM 5912 O O . GLU A 1 402 ? 4.01009 -28.59590 17.71114 1.000 29.19004 382 GLU A O 1
ATOM 5924 N N . LYS A 1 403 ? 6.23650 -28.30613 17.45286 1.000 25.31123 383 LYS A N 1
ATOM 5925 C CA . LYS A 1 403 ? 6.51093 -28.28733 18.88528 1.000 26.38956 383 LYS A CA 1
ATOM 5926 C C . LYS A 1 403 ? 5.76715 -27.13452 19.54902 1.000 25.40809 383 LYS A C 1
ATOM 5927 O O . LYS A 1 403 ? 5.76754 -26.00846 19.04275 1.000 29.10429 383 LYS A O 1
ATOM 5946 N N . SER A 1 404 ? 5.13169 -27.41629 20.68271 1.000 34.64212 384 SER A N 1
ATOM 5947 C CA . SER A 1 404 ? 4.38884 -26.40599 21.42427 1.000 35.45092 384 SER A CA 1
ATOM 5948 C C . SER A 1 404 ? 5.31772 -25.71038 22.41193 1.000 24.28117 384 SER A C 1
ATOM 5949 O O . SER A 1 404 ? 6.07899 -26.37101 23.12569 1.000 38.21422 384 SER A O 1
ATOM 5957 N N . ASN A 1 405 ? 5.25783 -24.37602 22.44241 1.000 29.25229 385 ASN A N 1
ATOM 5958 C CA . ASN A 1 405 ? 6.09110 -23.57508 23.32820 1.000 30.69278 385 ASN A CA 1
ATOM 5959 C C . ASN A 1 405 ? 5.29530 -22.80534 24.37165 1.000 32.31637 385 ASN A C 1
ATOM 5960 O O . ASN A 1 405 ? 5.89655 -22.11126 25.20168 1.000 30.14655 385 ASN A O 1
ATOM 5971 N N . TYR A 1 406 ? 3.97071 -22.88953 24.34673 1.000 20.71457 386 TYR A N 1
ATOM 5972 C CA . TYR A 1 406 ? 3.11917 -22.23076 25.32354 1.000 19.84575 386 TYR A CA 1
ATOM 5973 C C . TYR A 1 406 ? 2.09359 -23.23077 25.82947 1.000 17.22885 386 TYR A C 1
ATOM 5974 O O . TYR A 1 406 ? 1.65890 -24.12029 25.09383 1.000 19.28396 386 TYR A O 1
ATOM 5992 N N . ASP A 1 407 ? 1.72208 -23.08237 27.10337 1.000 18.71546 387 ASP A N 1
ATOM 5993 C CA . ASP A 1 407 ? 0.75224 -23.97790 27.71958 1.000 20.64042 387 ASP A CA 1
ATOM 5994 C C . ASP A 1 407 ? -0.66106 -23.77310 27.19174 1.000 17.98687 387 ASP A C 1
ATOM 5995 O O . ASP A 1 407 ? -1.52339 -24.62365 27.43608 1.000 18.93600 387 ASP A O 1
ATOM 6004 N N . LEU A 1 408 ? -0.92150 -22.66964 26.49527 1.000 18.80873 388 LEU A N 1
ATOM 6005 C CA . LEU A 1 408 ? -2.23004 -22.41119 25.91485 1.000 17.76701 388 LEU A CA 1
ATOM 6006 C C . LEU A 1 408 ? -2.03273 -21.62047 24.63121 1.000 17.99840 388 LEU A C 1
ATOM 6007 O O . LEU A 1 408 ? -1.23442 -20.67959 24.58616 1.000 18.34880 388 LEU A O 1
ATOM 6023 N N . ASN A 1 409 ? -2.77027 -22.01663 23.59662 1.000 17.27248 389 ASN A N 1
ATOM 6024 C CA . ASN A 1 409 ? -2.69821 -21.40814 22.27529 1.000 16.58098 389 ASN A CA 1
ATOM 6025 C C . ASN A 1 409 ? -4.11508 -21.31874 21.73486 1.000 17.19326 389 ASN A C 1
ATOM 6026 O O . ASN A 1 409 ? -4.78725 -22.34601 21.60483 1.000 21.29848 389 ASN A O 1
ATOM 6037 N N . LEU A 1 410 ? -4.57109 -20.10879 21.42862 1.000 18.35352 390 LEU A N 1
ATOM 6038 C CA . LEU A 1 410 ? -5.85313 -19.90113 20.76672 1.000 17.70952 390 LEU A CA 1
ATOM 6039 C C . LEU A 1 410 ? -5.58697 -19.76614 19.27304 1.000 20.08490 390 LEU A C 1
ATOM 6040 O O . LEU A 1 410 ? -4.90186 -18.83257 18.84394 1.000 19.70612 390 LEU A O 1
ATOM 6056 N N . MET A 1 411 ? -6.11551 -20.69614 18.48789 1.000 19.41547 391 MET A N 1
ATOM 6057 C CA . MET A 1 411 ? -5.84341 -20.75758 17.05907 1.000 20.05719 391 MET A CA 1
ATOM 6058 C C . MET A 1 411 ? -7.15932 -20.72012 16.30272 1.000 24.25025 391 MET A C 1
ATOM 6059 O O . MET A 1 411 ? -8.10819 -21.42440 16.66108 1.000 27.31942 391 MET A O 1
ATOM 6073 N N . ALA A 1 412 ? -7.22040 -19.88845 15.26834 1.000 19.95029 392 ALA A N 1
ATOM 6074 C CA . ALA A 1 412 ? -8.44438 -19.73357 14.50205 1.000 19.30830 392 ALA A CA 1
ATOM 6075 C C . ALA A 1 412 ? -8.10763 -19.56957 13.03061 1.000 22.30744 392 ALA A C 1
ATOM 6076 O O . ALA A 1 412 ? -7.01607 -19.13018 12.66149 1.000 21.49742 392 ALA A O 1
ATOM 6083 N N . SER A 1 413 ? -9.07204 -19.93251 12.19086 1.000 20.27748 393 SER A N 1
ATOM 6084 C CA . SER A 1 413 ? -8.94877 -19.79958 10.74898 1.000 19.42920 393 SER A CA 1
ATOM 6085 C C . SER A 1 413 ? -10.31853 -19.47160 10.18571 1.000 23.37166 393 SER A C 1
ATOM 6086 O O . SER A 1 413 ? -11.33748 -19.81831 10.79639 1.000 22.03946 393 SER A O 1
ATOM 6094 N N . PRO A 1 414 ? -10.38211 -18.81508 9.03462 1.000 23.96254 394 PRO A N 1
ATOM 6095 C CA . PRO A 1 414 ? -11.67743 -18.40452 8.49012 1.000 25.02210 394 PRO A CA 1
ATOM 6096 C C . PRO A 1 414 ? -12.41569 -19.54876 7.80889 1.000 26.20080 394 PRO A C 1
ATOM 6097 O O . PRO A 1 414 ? -11.84039 -20.56051 7.40343 1.000 28.53123 394 PRO A O 1
ATOM 6108 N N . GLY A 1 415 ? -13.72316 -19.35861 7.69923 1.000 28.92068 395 GLY A N 1
ATOM 6109 C CA . GLY A 1 415 ? -14.59879 -20.31932 7.05260 1.000 32.04568 395 GLY A CA 1
ATOM 6110 C C . GLY A 1 415 ? -16.01931 -19.82000 7.18570 1.000 32.51446 395 GLY A C 1
ATOM 6111 O O . GLY A 1 415 ? -16.29162 -18.83862 7.88484 1.000 27.41894 395 GLY A O 1
ATOM 6115 N N . ASP A 1 416 ? -16.93297 -20.50005 6.48898 1.000 31.37487 396 ASP A N 1
ATOM 6116 C CA . ASP A 1 416 ? -18.34626 -20.17896 6.66933 1.000 32.24422 396 ASP A CA 1
ATOM 6117 C C . ASP A 1 416 ? -18.70196 -20.21768 8.14912 1.000 28.30455 396 ASP A C 1
ATOM 6118 O O . ASP A 1 416 ? -19.46065 -19.37588 8.64369 1.000 27.46624 396 ASP A O 1
ATOM 6127 N N . GLU A 1 417 ? -18.15828 -21.19508 8.86714 1.000 30.87952 397 GLU A N 1
ATOM 6128 C CA . GLU A 1 417 ? -18.09044 -21.18876 10.32126 1.000 28.60609 397 GLU A CA 1
ATOM 6129 C C . GLU A 1 417 ? -16.62699 -20.99372 10.69472 1.000 25.82862 397 GLU A C 1
ATOM 6130 O O . GLU A 1 417 ? -15.77350 -21.78884 10.28657 1.000 29.34169 397 GLU A O 1
ATOM 6142 N N . MET A 1 418 ? -16.33109 -19.93415 11.44179 1.000 24.35708 398 MET A N 1
ATOM 6143 C CA . MET A 1 418 ? -14.95624 -19.70918 11.86723 1.000 22.15913 398 MET A CA 1
ATOM 6144 C C . MET A 1 418 ? -14.48739 -20.88276 12.71727 1.000 22.70342 398 MET A C 1
ATOM 6145 O O . MET A 1 418 ? -15.17570 -21.30708 13.65125 1.000 23.92689 398 MET A O 1
ATOM 6159 N N . LEU A 1 419 ? -13.32228 -21.42035 12.37386 1.000 22.97575 399 LEU A N 1
ATOM 6160 C CA . LEU A 1 419 ? -12.75001 -22.55394 13.08353 1.000 21.68200 399 LEU A CA 1
ATOM 6161 C C . LEU A 1 419 ? -11.90124 -22.03364 14.23307 1.000 22.78414 399 LEU A C 1
ATOM 6162 O O . LEU A 1 419 ? -11.08324 -21.12847 14.04561 1.000 24.13956 399 LEU A O 1
ATOM 6178 N N . ILE A 1 420 ? -12.11544 -22.58328 15.42201 1.000 20.12107 400 ILE A N 1
ATOM 6179 C CA . ILE A 1 420 ? -11.38554 -22.16954 16.61115 1.000 19.80966 400 ILE A CA 1
ATOM 6180 C C . ILE A 1 420 ? -10.84204 -23.41437 17.29367 1.000 23.63904 400 ILE A C 1
ATOM 6181 O O . ILE A 1 420 ? -11.54170 -24.42552 17.41991 1.000 24.43322 400 ILE A O 1
ATOM 6197 N N . LYS A 1 421 ? -9.58647 -23.34381 17.71754 1.000 21.07665 401 LYS A N 1
ATOM 6198 C CA . LYS A 1 421 ? -8.92240 -24.45017 18.38681 1.000 22.23526 401 LYS A CA 1
ATOM 6199 C C . LYS A 1 421 ? -8.22328 -23.90846 19.61983 1.000 22.61531 401 LYS A C 1
ATOM 6200 O O . LYS A 1 421 ? -7.53531 -22.88578 19.54792 1.000 21.60809 401 LYS A O 1
ATOM 6219 N N . LEU A 1 422 ? -8.42164 -24.57097 20.74774 1.000 18.85848 402 LEU A N 1
ATOM 6220 C CA . LEU A 1 422 ? -7.65148 -24.31127 21.95631 1.000 17.68530 402 LEU A CA 1
ATOM 6221 C C . LEU A 1 422 ? -6.69596 -25.48778 22.11224 1.000 19.03416 402 LEU A C 1
ATOM 6222 O O . LEU A 1 422 ? -7.12763 -26.60775 22.40459 1.000 19.97897 402 LEU A O 1
ATOM 6238 N N . ALA A 1 423 ? -5.41080 -25.24158 21.86950 1.000 17.00425 403 ALA A N 1
ATOM 6239 C CA . ALA A 1 423 ? -4.36667 -26.25057 21.99936 1.000 19.92071 403 ALA A CA 1
ATOM 6240 C C . ALA A 1 423 ? -3.60237 -25.97128 23.28591 1.000 17.78704 403 ALA A C 1
ATOM 6241 O O . ALA A 1 423 ? -3.08946 -24.86235 23.47490 1.000 18.07823 403 ALA A O 1
ATOM 6248 N N . TYR A 1 424 ? -3.53417 -26.96169 24.17326 1.000 18.50549 404 TYR A N 1
ATOM 6249 C CA . TYR A 1 424 ? -3.08588 -26.67878 25.52507 1.000 18.02207 404 TYR A CA 1
ATOM 6250 C C . TYR A 1 424 ? -2.29968 -27.84346 26.10365 1.000 17.76197 404 TYR A C 1
ATOM 6251 O O . TYR A 1 424 ? -2.30854 -28.96111 25.58236 1.000 19.77421 404 TYR A O 1
ATOM 6269 N N . ASN A 1 425 ? -1.61849 -27.54682 27.20766 1.000 18.96539 405 ASN A N 1
ATOM 6270 C CA . ASN A 1 425 ? -0.88659 -28.53108 27.99582 1.000 18.65998 405 ASN A CA 1
ATOM 6271 C C . ASN A 1 425 ? -1.80178 -29.01734 29.11277 1.000 17.35979 405 ASN A C 1
ATOM 6272 O O . ASN A 1 425 ? -2.04267 -28.29296 30.08353 1.000 20.72364 405 ASN A O 1
ATOM 6283 N N . GLU A 1 426 ? -2.31304 -30.24246 28.98093 1.000 22.80008 406 GLU A N 1
ATOM 6284 C CA . GLU A 1 426 ? -3.26904 -30.74747 29.96064 1.000 19.79887 406 GLU A CA 1
ATOM 6285 C C . GLU A 1 426 ? -2.61693 -31.05383 31.30248 1.000 23.85556 406 GLU A C 1
ATOM 6286 O O . GLU A 1 426 ? -3.33437 -31.21803 32.29343 1.000 22.81522 406 GLU A O 1
ATOM 6298 N N . ASN A 1 427 ? -1.28603 -31.10459 31.37658 1.000 22.90249 407 ASN A N 1
ATOM 6299 C CA . ASN A 1 427 ? -0.64966 -31.16926 32.68712 1.000 22.33694 407 ASN A CA 1
ATOM 6300 C C . ASN A 1 427 ? -0.73903 -29.84241 33.43478 1.000 21.42994 407 ASN A C 1
ATOM 6301 O O . ASN A 1 427 ? -0.47516 -29.81448 34.64150 1.000 25.20731 407 ASN A O 1
ATOM 6312 N N . VAL A 1 428 ? -1.11711 -28.75912 32.75348 1.000 21.20176 408 VAL A N 1
ATOM 6313 C CA . VAL A 1 428 ? -1.29063 -27.45777 33.37656 1.000 17.64087 408 VAL A CA 1
ATOM 6314 C C . VAL A 1 428 ? -2.75934 -27.06695 33.46898 1.000 19.43887 408 VAL A C 1
ATOM 6315 O O . VAL A 1 428 ? -3.20360 -26.57452 34.51046 1.000 19.92370 408 VAL A O 1
ATOM 6328 N N . PHE A 1 429 ? -3.52951 -27.27813 32.40570 1.000 21.08429 409 PHE A N 1
ATOM 6329 C CA . PHE A 1 429 ? -4.92746 -26.87053 32.36783 1.000 17.31722 409 PHE A CA 1
ATOM 6330 C C . PHE A 1 429 ? -5.83765 -28.08227 32.22405 1.000 18.74112 409 PHE A C 1
ATOM 6331 O O . PHE A 1 429 ? -5.62214 -28.93188 31.35283 1.000 19.82094 409 PHE A O 1
ATOM 6348 N N . ASP A 1 430 ? -6.86265 -28.14204 33.07557 1.000 21.21984 410 ASP A N 1
ATOM 6349 C CA . ASP A 1 430 ? -7.87584 -29.18181 32.99018 1.000 23.33231 410 ASP A CA 1
ATOM 6350 C C . ASP A 1 430 ? -8.72852 -29.01523 31.73823 1.000 20.51501 410 ASP A C 1
ATOM 6351 O O . ASP A 1 430 ? -9.04751 -27.89814 31.32047 1.000 19.84992 410 ASP A O 1
ATOM 6360 N N . GLU A 1 431 ? -9.13919 -30.14937 31.16640 1.000 20.92230 411 GLU A N 1
ATOM 6361 C CA . GLU A 1 431 ? -10.06292 -30.11680 30.03846 1.000 21.55930 411 GLU A CA 1
ATOM 6362 C C . GLU A 1 431 ? -11.32685 -29.33682 30.38118 1.000 21.32726 411 GLU A C 1
ATOM 6363 O O . GLU A 1 431 ? -11.86539 -28.61002 29.53879 1.000 20.02653 411 GLU A O 1
ATOM 6375 N N . ALA A 1 432 ? -11.81416 -29.46949 31.61766 1.000 24.05538 412 ALA A N 1
ATOM 6376 C CA . ALA A 1 432 ? -13.04191 -28.77771 32.00076 1.000 23.51510 412 ALA A CA 1
ATOM 6377 C C . ALA A 1 432 ? -12.87129 -27.26574 31.92879 1.000 21.33881 412 ALA A C 1
ATOM 6378 O O . ALA A 1 432 ? -13.81296 -26.54248 31.57904 1.000 19.80902 412 ALA A O 1
ATOM 6385 N N . PHE A 1 433 ? -11.67803 -26.76661 32.25974 1.000 18.90006 413 PHE A N 1
ATOM 6386 C CA . PHE A 1 433 ? -11.43723 -25.33326 32.15524 1.000 18.09990 413 PHE A CA 1
ATOM 6387 C C . PHE A 1 433 ? -11.38202 -24.88929 30.69864 1.000 17.40458 413 PHE A C 1
ATOM 6388 O O . PHE A 1 433 ? -11.89515 -23.82000 30.35049 1.000 18.01509 413 PHE A O 1
ATOM 6405 N N . ILE A 1 434 ? -10.74820 -25.68353 29.83391 1.000 17.93362 414 ILE A N 1
ATOM 6406 C CA . ILE A 1 434 ? -10.71480 -25.33433 28.41661 1.000 17.57625 414 ILE A CA 1
ATOM 6407 C C . ILE A 1 434 ? -12.13112 -25.32696 27.85107 1.000 17.66129 414 ILE A C 1
ATOM 6408 O O . ILE A 1 434 ? -12.48220 -24.47896 27.02187 1.000 18.21867 414 ILE A O 1
ATOM 6424 N N . LEU A 1 435 ? -12.97779 -26.24970 28.31726 1.000 18.57213 415 LEU A N 1
ATOM 6425 C CA . LEU A 1 435 ? -14.37887 -26.24731 27.90400 1.000 19.83871 415 LEU A CA 1
ATOM 6426 C C . LEU A 1 435 ? -15.09664 -24.99109 28.38412 1.000 18.56975 415 LEU A C 1
ATOM 6427 O O . LEU A 1 435 ? -15.96289 -24.45325 27.68188 1.000 18.66774 415 LEU A O 1
ATOM 6443 N N . ARG A 1 436 ? -14.76556 -24.52116 29.58910 1.000 18.58639 416 ARG A N 1
ATOM 6444 C CA . ARG A 1 436 ? -15.31995 -23.26001 30.06906 1.000 16.95456 416 ARG A CA 1
ATOM 6445 C C . ARG A 1 436 ? -14.87934 -22.09667 29.18735 1.000 21.14516 416 ARG A C 1
ATOM 6446 O O . ARG A 1 436 ? -15.68360 -21.21416 28.86646 1.000 19.82078 416 ARG A O 1
ATOM 6467 N N . LEU A 1 437 ? -13.60491 -22.07316 28.78760 1.000 17.85766 417 LEU A N 1
ATOM 6468 C CA . LEU A 1 437 ? -13.12987 -21.00255 27.91570 1.000 17.70218 417 LEU A CA 1
ATOM 6469 C C . LEU A 1 437 ? -13.87876 -20.99965 26.58839 1.000 18.04617 417 LEU A C 1
ATOM 6470 O O . LEU A 1 437 ? -14.23194 -19.93391 26.06998 1.000 19.01966 417 LEU A O 1
ATOM 6486 N N . LYS A 1 438 ? -14.12033 -22.18132 26.01479 1.000 18.16518 418 LYS A N 1
ATOM 6487 C CA . LYS A 1 438 ? -14.91678 -22.25100 24.79474 1.000 18.10739 418 LYS A CA 1
ATOM 6488 C C . LYS A 1 438 ? -16.28484 -21.61872 25.01590 1.000 19.27394 418 LYS A C 1
ATOM 6489 O O . LYS A 1 438 ? -16.74702 -20.80575 24.20649 1.000 19.53639 418 LYS A O 1
ATOM 6508 N N . SER A 1 439 ? -16.94743 -21.99186 26.11593 1.000 18.09485 419 SER A N 1
ATOM 6509 C CA . SER A 1 439 ? -18.26584 -21.44915 26.42962 1.000 19.26739 419 SER A CA 1
ATOM 6510 C C . SER A 1 439 ? -18.22596 -19.93279 26.54725 1.000 22.88633 419 SER A C 1
ATOM 6511 O O . SER A 1 439 ? -19.10017 -19.23406 26.01892 1.000 20.89053 419 SER A O 1
ATOM 6519 N N . GLN A 1 440 ? -17.21599 -19.40862 27.23914 1.000 17.56657 420 GLN A N 1
ATOM 6520 C CA . GLN A 1 440 ? -17.11540 -17.97022 27.44467 1.000 16.39888 420 GLN A CA 1
ATOM 6521 C C . GLN A 1 440 ? -16.78578 -17.24862 26.14760 1.000 17.81338 420 GLN A C 1
ATOM 6522 O O . GLN A 1 440 ? -17.32728 -16.17092 25.87430 1.000 18.82593 420 GLN A O 1
ATOM 6536 N N . LEU A 1 441 ? -15.90586 -17.82593 25.33273 1.000 17.89803 421 LEU A N 1
ATOM 6537 C CA . LEU A 1 441 ? -15.58056 -17.20671 24.05495 1.000 18.24961 421 LEU A CA 1
ATOM 6538 C C . LEU A 1 441 ? -16.82188 -17.07441 23.18484 1.000 20.85416 421 LEU A C 1
ATOM 6539 O O . LEU A 1 441 ? -17.06668 -16.02015 22.58745 1.000 21.02663 421 LEU A O 1
ATOM 6555 N N . LEU A 1 442 ? -17.62605 -18.13591 23.10864 1.000 18.76308 422 LEU A N 1
ATOM 6556 C CA . LEU A 1 442 ? -18.80031 -18.10840 22.24397 1.000 20.61520 422 LEU A CA 1
ATOM 6557 C C . LEU A 1 442 ? -19.80243 -17.05625 22.70251 1.000 23.31617 422 LEU A C 1
ATOM 6558 O O . LEU A 1 442 ? -20.33592 -16.29679 21.88748 1.000 23.42542 422 LEU A O 1
ATOM 6574 N N . THR A 1 443 ? -20.08158 -16.99545 24.00778 1.000 19.80848 423 THR A N 1
ATOM 6575 C CA . THR A 1 443 ? -21.05949 -16.01612 24.47286 1.000 19.91737 423 THR A CA 1
ATOM 6576 C C . THR A 1 443 ? -20.50152 -14.59997 24.40351 1.000 21.29479 423 THR A C 1
ATOM 6577 O O . THR A 1 443 ? -21.25390 -13.65312 24.14815 1.000 21.33193 423 THR A O 1
ATOM 6588 N N . ALA A 1 444 ? -19.19166 -14.43493 24.60962 1.000 18.51343 424 ALA A N 1
ATOM 6589 C CA . ALA A 1 444 ? -18.59209 -13.11064 24.48709 1.000 19.35986 424 ALA A CA 1
ATOM 6590 C C . ALA A 1 444 ? -18.68545 -12.59970 23.05493 1.000 19.28320 424 ALA A C 1
ATOM 6591 O O . ALA A 1 444 ? -19.03014 -11.43402 22.82630 1.000 21.39546 424 ALA A O 1
ATOM 6598 N N . ILE A 1 445 ? -18.37716 -13.45566 22.07599 1.000 18.93541 425 ILE A N 1
ATOM 6599 C CA . ILE A 1 445 ? -18.48649 -13.04968 20.67633 1.000 19.05435 425 ILE A CA 1
ATOM 6600 C C . ILE A 1 445 ? -19.91722 -12.62712 20.36688 1.000 22.87614 425 ILE A C 1
ATOM 6601 O O . ILE A 1 445 ? -20.16052 -11.55402 19.80264 1.000 23.13794 425 ILE A O 1
ATOM 6617 N N . GLN A 1 446 ? -20.88714 -13.46167 20.74605 1.000 24.07257 426 GLN A N 1
ATOM 6618 C CA . GLN A 1 446 ? -22.28970 -13.13412 20.51014 1.000 22.60162 426 GLN A CA 1
ATOM 6619 C C . GLN A 1 446 ? -22.64649 -11.77891 21.10950 1.000 24.00530 426 GLN A C 1
ATOM 6620 O O . GLN A 1 446 ? -23.25579 -10.93092 20.44721 1.000 23.37132 426 GLN A O 1
ATOM 6634 N N . GLN A 1 447 ? -22.25753 -11.55268 22.36548 1.000 19.40933 427 GLN A N 1
ATOM 6635 C CA . GLN A 1 447 ? -22.66281 -10.33301 23.05277 1.000 19.67694 427 GLN A CA 1
ATOM 6636 C C . GLN A 1 447 ? -21.94917 -9.11204 22.49097 1.000 22.38969 427 GLN A C 1
ATOM 6637 O O . GLN A 1 447 ? -22.52821 -8.02126 22.43172 1.000 22.60110 427 GLN A O 1
ATOM 6651 N N . LEU A 1 448 ? -20.68436 -9.26720 22.09711 1.000 20.67316 428 LEU A N 1
ATOM 6652 C CA . LEU A 1 448 ? -19.94249 -8.12842 21.56897 1.000 19.98636 428 LEU A CA 1
ATOM 6653 C C . LEU A 1 448 ? -20.41109 -7.76609 20.16523 1.000 21.92548 428 LEU A C 1
ATOM 6654 O O . LEU A 1 448 ? -20.39145 -6.58623 19.79810 1.000 22.72637 428 LEU A O 1
ATOM 6670 N N . ILE A 1 449 ? -20.85690 -8.75078 19.37833 1.000 21.87444 429 ILE A N 1
ATOM 6671 C CA . ILE A 1 449 ? -21.46718 -8.44372 18.08665 1.000 25.13393 429 ILE A CA 1
ATOM 6672 C C . ILE A 1 449 ? -22.71167 -7.58985 18.28300 1.000 28.00987 429 ILE A C 1
ATOM 6673 O O . ILE A 1 449 ? -22.95554 -6.63036 17.54117 1.000 26.15115 429 ILE A O 1
ATOM 6689 N N . GLN A 1 450 ? -23.53367 -7.94710 19.27039 1.000 24.44862 430 GLN A N 1
ATOM 6690 C CA . GLN A 1 450 ? -24.82174 -7.28849 19.44873 1.000 25.31349 430 GLN A CA 1
ATOM 6691 C C . GLN A 1 450 ? -24.66793 -5.89288 20.03578 1.000 25.09651 430 GLN A C 1
ATOM 6692 O O . GLN A 1 450 ? -25.49111 -5.01481 19.75287 1.000 27.91615 430 GLN A O 1
ATOM 6706 N N . ASN A 1 451 ? -23.63153 -5.65696 20.83903 1.000 21.50872 431 ASN A N 1
ATOM 6707 C CA . ASN A 1 451 ? -23.43047 -4.36231 21.49165 1.000 19.57436 431 ASN A CA 1
ATOM 6708 C C . ASN A 1 451 ? -21.96529 -3.96415 21.43071 1.000 19.11863 431 ASN A C 1
ATOM 6709 O O . ASN A 1 451 ? -21.28011 -3.87340 22.45529 1.000 22.16055 431 ASN A O 1
ATOM 6720 N N . PRO A 1 452 ? -21.45764 -3.68250 20.22848 1.000 20.95000 432 PRO A N 1
ATOM 6721 C CA . PRO A 1 452 ? -20.05206 -3.26398 20.10424 1.000 20.33860 432 PRO A CA 1
ATOM 6722 C C . PRO A 1 452 ? -19.80283 -1.84133 20.56906 1.000 19.60616 432 PRO A C 1
ATOM 6723 O O . PRO A 1 452 ? -18.63448 -1.43051 20.63720 1.000 20.94697 432 PRO A O 1
ATOM 6734 N N . ASP A 1 453 ? -20.84998 -1.08075 20.89868 1.000 21.05243 433 ASP A N 1
ATOM 6735 C CA . ASP A 1 453 ? -20.71242 0.30416 21.33459 1.000 21.21501 433 ASP A CA 1
ATOM 6736 C C . ASP A 1 453 ? -21.16873 0.50580 22.77736 1.000 23.30243 433 ASP A C 1
ATOM 6737 O O . ASP A 1 453 ? -21.40185 1.64420 23.19632 1.000 25.21204 433 ASP A O 1
ATOM 6746 N N . GLN A 1 454 ? -21.28419 -0.57818 23.55421 1.000 23.09141 434 GLN A N 1
ATOM 6747 C CA . GLN A 1 454 ? -21.42596 -0.51473 25.00101 1.000 23.65699 434 GLN A CA 1
ATOM 6748 C C . GLN A 1 454 ? -20.08973 -0.81045 25.66633 1.000 22.56756 434 GLN A C 1
ATOM 6749 O O . GLN A 1 454 ? -19.20073 -1.41067 25.05483 1.000 22.74335 434 GLN A O 1
ATOM 6763 N N . PRO A 1 455 ? -19.90247 -0.40569 26.92174 1.000 22.81348 435 PRO A N 1
ATOM 6764 C CA . PRO A 1 455 ? -18.67028 -0.78528 27.62698 1.000 22.75385 435 PRO A CA 1
ATOM 6765 C C . PRO A 1 455 ? -18.52907 -2.29891 27.66937 1.000 24.80705 435 PRO A C 1
ATOM 6766 O O . PRO A 1 455 ? -19.48746 -3.01960 27.95501 1.000 23.50281 435 PRO A O 1
ATOM 6777 N N . VAL A 1 456 ? -17.32218 -2.78575 27.37190 1.000 22.30804 436 VAL A N 1
ATOM 6778 C CA . VAL A 1 456 ? -17.11254 -4.22717 27.37963 1.000 20.81126 436 VAL A CA 1
ATOM 6779 C C . VAL A 1 456 ? -17.29495 -4.80098 28.78004 1.000 19.17439 436 VAL A C 1
ATOM 6780 O O . VAL A 1 456 ? -17.51356 -6.00768 28.92772 1.000 21.09418 436 VAL A O 1
ATOM 6793 N N . SER A 1 457 ? -17.23136 -3.96038 29.81796 1.000 20.15759 437 SER A N 1
ATOM 6794 C CA . SER A 1 457 ? -17.47607 -4.43582 31.17560 1.000 22.01383 437 SER A CA 1
ATOM 6795 C C . SER A 1 457 ? -18.89095 -4.97654 31.36232 1.000 24.55185 437 SER A C 1
ATOM 6796 O O . SER A 1 457 ? -19.13635 -5.70795 32.32873 1.000 25.62757 437 SER A O 1
ATOM 6804 N N . THR A 1 458 ? -19.82671 -4.64096 30.46800 1.000 25.78240 438 THR A N 1
ATOM 6805 C CA . THR A 1 458 ? -21.19761 -5.12387 30.59779 1.000 24.95863 438 THR A CA 1
ATOM 6806 C C . THR A 1 458 ? -21.39743 -6.54203 30.06910 1.000 24.13275 438 THR A C 1
ATOM 6807 O O . THR A 1 458 ? -22.47461 -7.11165 30.27378 1.000 25.29131 438 THR A O 1
ATOM 6818 N N . ILE A 1 459 ? -20.40274 -7.12425 29.39790 1.000 20.91789 439 ILE A N 1
ATOM 6819 C CA . ILE A 1 459 ? -20.54135 -8.47576 28.86758 1.000 21.06206 439 ILE A CA 1
ATOM 6820 C C . ILE A 1 459 ? -20.51352 -9.47476 30.01778 1.000 23.53689 439 ILE A C 1
ATOM 6821 O O . ILE A 1 459 ? -19.76138 -9.31060 30.98680 1.000 27.11103 439 ILE A O 1
ATOM 6837 N N . ASN A 1 460 ? -21.33672 -10.51721 29.92095 1.000 19.23165 440 ASN A N 1
ATOM 6838 C CA . ASN A 1 460 ? -21.43014 -11.53956 30.95781 1.000 22.51618 440 ASN A CA 1
ATOM 6839 C C . ASN A 1 460 ? -20.66791 -12.78201 30.51616 1.000 23.18205 440 ASN A C 1
ATOM 6840 O O . ASN A 1 460 ? -20.98461 -13.35993 29.47216 1.000 25.02822 440 ASN A O 1
ATOM 6851 N N . ILE A 1 461 ? -19.68480 -13.20471 31.31032 1.000 21.38427 441 ILE A N 1
ATOM 6852 C CA . ILE A 1 461 ? -19.02311 -14.48023 31.04992 1.000 21.83176 441 ILE A CA 1
ATOM 6853 C C . ILE A 1 461 ? -19.02788 -15.35474 32.30277 1.000 25.17635 441 ILE A C 1
ATOM 6854 O O . ILE A 1 461 ? -18.61460 -16.51394 32.26142 1.000 25.16187 441 ILE A O 1
#

Sequence (428 aa):
DQVQDMYYLSPMQEGMLFHAILNPGQSFYLEQITMKVKGSLNIKCLEESMNVIMDRYDVFRTVFIHEKVKRPVQVVLKKRQFQIEEIDLTHLTGSEQTAKINEYKEQDKIRGFDLTRDIPMRAAIFKKAEESFEWVTSVHHIILDGWCIGIVVQDLFKVYNALREQKPYSLPPVKPYKDYIKWLEKQDKQASLRYWREYLEDFEGQTTFAEQRKKQKDGYEPKELLFSLPEAETKAFTELAKSQHTTLSTALQAVWSVLISRYQQSGDLAFGTVVSGRPAEIKGVEHMVGLFINVVPRRVKLSEGITFNDLLKQLQEQSLQSEPHQYVPLYDIQSQADQPKLIDHIIVFENYPLQDENGFDMVDVHVFEKSNYDLNLMASPGDEMLIKLAYNENVFDEAFILRLKSQLLTAIQQLIQNPDQPVSTINI

Nearest PDB structures (foldseek):
  8f7i-assembly1_A  TM=1.002E+00  e=1.636E-94  Bacillus subtilis
  9bfe-assembly1_B  TM=9.016E-01  e=3.453E-51  Brevibacillus parabrevis
  7r9x-assembly1_A  TM=8.641E-01  e=6.734E-32  Pseudomonas aeruginosa PAO1
  6cgo-assembly1_A  TM=7.202E-01  e=6.245E-23  Burkholderia ambifaria AMMD
  6cgo-assembly1_B  TM=6.890E-01  e=2.538E-23  Burkholderia ambifaria AMMD

Secondary structure (DSSP, 8-state):
--EEEEEEPPHHHHHHHHHHHHSTTS-TTEEEEEEEEEE---HHHHHHHHHHHHHH-GGGGEEEE-TTSSS-EEEEES-----PEEEE-TTS-HHHHHHHHHHHHHHHHHH---TTTS-SEEEEEEEEETTEEEEEEEEETTT--TTTHHHHHHHHHHHHHHHHHT----------THHHHHHHHTS-HHHHHHHHHHHTTT-----TTGGG----S-S--EEEEEEE--HHHHHHHHHHHHHTT--HHHHHHHHHHHHHHHHHT-SEEEEEEEE----TTSTTGGG--S---EEEEEEEE--TT-BHHHHHHHHHHHHHHHGGGTTS-HHHHHHTTT-TTS---EEEE-SS-S----SEEEEEEEEEE---SSEEEEEE-SSS-EEEEEEETTTS-HHHHHHHHHHHHHHHHHHHH-TTSBGGG---

Organism: Bacillus subtilis (strain 168) (NCBI:txid224308)

Radius of gyration: 22.82 Å; Cα contacts (8 Å, |Δi|>4): 725; chains: 1; bounding box: 60×59×61 Å

Foldseek 3Di:
DQFDDKDAAFQVLQVQVVVCVVDAQQLPQKKKKKWKKFFDDDVVLLQVLVQVLCQQAQLLQWAWDDPPDPHIMITGTNHDRADEAEAEPQVDDPVVVVVVVVVVVSVCSRRQDPRRDDRQKYWYWYHHDDRIIMIMIMGGQSFFNQLQVVLSVVSSVVSLLCVVVVHDDDDDHADYPVLVVVVVVVDDQVVLLVVLLVVCPPPDADDFLVVQWADDDDDFDKDKDKDWQALVLQVLLQVVQVVLVHGSLLLLVLLVLLVRCVSRVFQKAKAWEKDQQQQPVRPRSVNHGGNGIAIEMDIGGADPWQFSSNSSVVSRVVNVVNNSNRSNHRCSSCVSVVHNPRHAEYEYERADHPQPSNRMDIPPTDMDHDDDHQWYWYWYDDSIIMIMIIGGCSTGPPVVVVVVVVSSNQSSVVCSVCRNTRSVPRDD

InterPro domains:
  IPR000873 AMP-dependent synthetase/ligase domain [PF00501] (470-817)
  IPR001031 Thioesterase [PF00975] (1060-1270)
  IPR001242 Condensation domain [PF00668] (9-451)
  IPR006162 Phosphopantetheine attachment site [PS00012] (998-1013)
  IPR009081 Phosphopantetheine binding ACP domain [PF00550] (975-1039)
  IPR009081 Phosphopantetheine binding ACP domain [PS50075] (968-1043)
  IPR010071 Amino acid adenylation domain [TIGR01733] (491-891)
  IPR020806 Polyketide synthase-like, phosphopantetheine-binding domain [SM00823] (974-1043)
  IPR020845 AMP-binding, conserved site [PS00455] (612-623)
  IPR023213 Chloramphenicol acetyltransferase-like domain superfamily [G3DSA:3.30.559.10] (15-382)
  IPR025110 AMP-binding enzyme, C-terminal domain [PF13193] (875-948)
  IPR029058 Alpha/Beta hydrolase fold [G3DSA:3.40.50.1820] (1054-1263)
  IPR029058 Alpha/Beta hydrolase fold [SSF53474] (1055-1267)
  IPR036736 ACP-like superfamily [G3DSA:1.10.1200.10] (967-1041)
  IPR036736 ACP-like superfamily [SSF47336] (968-1039)
  IPR045851 AMP-binding enzyme domain superfamily [G3DSA:3.30.300.30] (862-966)

B-factor: mean 33.87, std 14.16, range [15.03, 111.93]

Solvent-accessible surface area: 21103 Å² total; per-residue (Å²): 160,140,64,87,42,98,20,105,4,4,40,18,1,58,26,28,4,121,76,20,74,109,41,106,38,81,19,58,56,3,3,6,5,4,16,56,1,119,14,65,15,75,16,159,16,1,37,98,0,11,13,44,0,0,66,54,10,27,3,0,9,1,14,0,63,57,122,207,60,214,111,32,17,2,6,0,32,102,116,46,119,7,140,16,93,113,48,83,3,67,141,40,83,53,94,84,17,81,59,99,5,76,92,38,32,86,94,5,37,102,173,12,27,57,4,45,167,42,28,0,16,36,8,0,1,2,51,41,49,135,102,26,12,14,15,0,23,0,2,7,17,0,1,3,2,12,79,0,13,31,52,9,32,135,14,10,21,79,0,2,6,0,58,117,84,161,92,129,82,93,39,90,134,37,60,62,6,57,31,4,10,94,19,8,128,148,35,91,83,114,28,2,32,104,42,0,89,103,39,4,97,119,11,161,31,29,74,4,3,57,164,56,69,60,197,153,132,144,44,76,73,88,97,99,32,120,18,44,1,61,104,75,37,9,132,33,1,56,90,19,2,160,66,65,157,16,75,29,30,6,0,0,7,0,0,0,0,0,0,0,14,74,58,45,165,45,33,44,0,1,0,0,8,22,24,54,6,52,10,88,125,14,170,24,5,104,105,0,6,0,5,1,32,16,34,4,1,7,20,0,112,27,78,184,37,15,21,0,20,57,0,1,127,56,2,60,96,22,30,115,109,4,82,49,32,13,10,5,22,31,174,50,0,15,62,44,18,129,35,126,128,2,4,13,3,16,3,18,12,35,82,194,20,29,76,106,169,22,29,18,93,74,46,100,27,108,31,50,78,80,49,106,36,27,2,12,0,56,4,10,46,38,115,83,1,72,3,44,0,14,7,7,40,13,15,5,66,106,73,22,0,81,136,0,60,60,15,0,41,45,0,0,83,48,0,36,135,64,21,102,91,41,7,81,80,8,112,67